Protein AF-A0A9D1L3U9-F1 (afdb_monomer_lite)

Radius of gyration: 26.56 Å; chains: 1; bounding box: 67×70×86 Å

Organism: NCBI:txid2840820

Secondary structure (DSSP, 8-state):
--HHHHTTT----------------------------------PPP--PPP----------------PPPHHHHHHHTSEE--TTHHHHHHHHHT-----TTGGGT-HHHHHHHHHTPPP-------SSEETTEE-HHHHHHHHHHHGGG--TTEEPPPHHHHHHHHHHHHHHHHHHHHHH----HHHHHHHHHT-EEEEE-SSSSEEEETTTTEEEE-HHHHHHHGGGS-HHHHHHHHHHHHHHHHHHBPPHHHHHHHT-SEEETTEEE-TT-SS-TT--HHHHHHHHHHHHHHHHT-SS-SS-HHHHHHHHHHHHHHGGGS---SGGGGG---HHHHHHHTT--SHHHHHHHHHHHHHHHHHHS--TTSTTHHHHHHHHHHTTTPPP-HHHHHHHHHHHHHHHHHHHHHHHHHHHHHHS-EEHHHHHHHHHHHHHHHHHHH-TTSHHHHTT-HHHHHHHHHHHHHHHHHHHHHHT--HHHHHHHHHHHHHHT-----TTS-HHHHHHHHHHHHHHTTT----HHHHHHHHHHHHT-

Sequence (538 aa):
MNLKQLLHHHRIKIYGAIAILGLGSITLYHMPREENVSAPKTIETEEPAIPEKQNVAPELVLDSSVKTLTEEQKILLQQNISLSNNQYLNQKIRNYKVDYPYSEYFGIDQALQAYHSLPEYVSEHGTNVIKNGVVDESALYECVLANQEQLKENQTRLDDTTLRQICKIITDTINTTIMNEGDYDLGDLNYKLSHLIVAEYKEFSYAYYNPAQNTLGINKTSVYNLASSEPFDDVLKQVIAHETEHLLQAGSALESQERNYVMRFGPCVEFGNLKVNSLYWNWFIEGSAESLALKTTNREDTLTYPQEVKGLEIVQLANNLSQNGSLEKLSLQSNLENVYSYFQCNTDEDKKEILEFMYAMNLVISDSYTSSSEDFYTVYKEANNGNMIDRASYKTDLKESIAMTLTKQFYGNFVNYASSGTYNLEQLMHMMSIYEDELSRLLWYSNSSYRDSYIDFFEFYTQIQSLVFEQIAQQLGRSQEEIVNLYITYHLANEKGDLSFLPSEQQQFYEYIASTRQNDHKNAIIDVYQQLSSFRKK

pLDDT: mean 81.33, std 21.42, range [19.62, 98.31]

Foldseek 3Di:
DDPVVVVVPDPDPDDDDDDDFDDDDDDDDDDDDDDDDDDDDDDDDDDDDDDDPPPPPPPPPPPLDQFDDDPVLVVQLQDKDAQPPLVVLLVVLLPDDFDAPPVVLQCLVVLVVLVVLFDDDDQPADDDQDDPQAGDLVSLLVLQVVLQVVDDPQWADDDSVVSSLLSVLLRLLVRVCSVPQPDAPVSQLRVLSNNAHETEGDDQDQWAQDQLNSYIYGHLVNLVVLCPPHPSSLSVSLSSQLRSLQSLQWGHNVSCVRRVFDTGFQQATHHPPDLARLSHAPLLSNLLSNVSSCVSSVHDDGSHRPLSVLVQLLLCLLQVLVPLDGSSSSRNHRDLVSVCVSLVPDDPSSSSLSSSLSSLSSLQRVDDPNDSNVSSQVSVCVVVVNDGDDSVLSNLSSLLSNLLSSLSSNLSSLSVNSNVDMDRNLLSLLSVLLSQLSSCVSQVLVRVVSVVSNLVSLVSNCVSVLSVLVSSCVVVVHDSVVSVVSSQSSSSNLDDTDLVPDPPVSSVSSCVSSVVRSPRRDGDSNVSNVVVVVVVVD

Structure (mmCIF, N/CA/C/O backbone):
data_AF-A0A9D1L3U9-F1
#
_entry.id   AF-A0A9D1L3U9-F1
#
loop_
_atom_site.group_PDB
_atom_site.id
_atom_site.type_symbol
_atom_site.label_atom_id
_atom_site.label_alt_id
_atom_site.label_comp_id
_atom_site.label_asym_id
_atom_site.label_entity_id
_atom_site.label_seq_id
_atom_site.pdbx_PDB_ins_code
_atom_site.Cartn_x
_atom_site.Cartn_y
_atom_site.Cartn_z
_atom_site.occupancy
_atom_site.B_iso_or_equiv
_atom_site.auth_seq_id
_atom_site.auth_comp_id
_atom_site.auth_asym_id
_atom_site.auth_atom_id
_atom_site.pdbx_PDB_model_num
ATOM 1 N N . MET A 1 1 ? 3.743 49.268 -3.290 1.00 40.62 1 MET A N 1
ATOM 2 C CA . MET A 1 1 ? 4.184 48.120 -2.470 1.00 40.62 1 MET A CA 1
ATOM 3 C C . MET A 1 1 ? 4.255 46.917 -3.401 1.00 40.62 1 MET A C 1
ATOM 5 O O . MET A 1 1 ? 3.285 46.682 -4.106 1.00 40.62 1 MET A O 1
ATOM 9 N N . ASN A 1 2 ? 5.426 46.294 -3.553 1.00 30.34 2 ASN A N 1
ATOM 10 C CA . ASN A 1 2 ? 5.727 45.371 -4.658 1.00 30.34 2 ASN A CA 1
ATOM 11 C C . ASN A 1 2 ? 5.364 43.922 -4.275 1.00 30.34 2 ASN A C 1
ATOM 13 O O . ASN A 1 2 ? 5.648 43.507 -3.154 1.00 30.34 2 ASN A O 1
ATOM 17 N N . LEU A 1 3 ? 4.772 43.155 -5.199 1.00 28.69 3 LEU A N 1
ATOM 18 C CA . LEU A 1 3 ? 4.249 41.789 -5.001 1.00 28.69 3 LEU A CA 1
ATOM 19 C C . LEU A 1 3 ? 5.309 40.809 -4.444 1.00 28.69 3 LEU A C 1
ATOM 21 O O . LEU A 1 3 ? 4.981 39.867 -3.729 1.00 28.69 3 LEU A O 1
ATOM 25 N N . LYS A 1 4 ? 6.600 41.099 -4.673 1.00 32.91 4 LYS A N 1
ATOM 26 C CA . LYS A 1 4 ? 7.742 40.365 -4.095 1.00 32.91 4 LYS A CA 1
ATOM 27 C C . LYS A 1 4 ? 7.882 40.484 -2.570 1.00 32.91 4 LYS A C 1
ATOM 29 O O . LYS A 1 4 ? 8.467 39.597 -1.964 1.00 32.91 4 LYS A O 1
ATOM 34 N N . GLN A 1 5 ? 7.363 41.540 -1.940 1.00 35.28 5 GLN A N 1
ATOM 35 C CA . GLN A 1 5 ? 7.403 41.687 -0.477 1.00 35.28 5 GLN A CA 1
ATOM 36 C C . GLN A 1 5 ? 6.230 40.989 0.223 1.00 35.28 5 GLN A C 1
ATOM 38 O O . GLN A 1 5 ? 6.371 40.611 1.380 1.00 35.28 5 GLN A O 1
ATOM 43 N N . LEU A 1 6 ? 5.110 40.751 -0.472 1.00 29.69 6 LEU A N 1
ATOM 44 C CA . LEU A 1 6 ? 3.972 40.023 0.103 1.00 29.69 6 LEU A CA 1
ATOM 45 C C . LEU A 1 6 ? 4.253 38.510 0.205 1.00 29.69 6 LEU A C 1
ATOM 47 O O . LEU A 1 6 ? 3.849 37.862 1.165 1.00 29.69 6 LEU A O 1
ATOM 51 N N . LEU A 1 7 ? 5.023 37.963 -0.742 1.00 32.56 7 LEU A N 1
ATOM 52 C CA . LEU A 1 7 ? 5.399 36.543 -0.780 1.00 32.56 7 LEU A CA 1
ATOM 53 C C . LEU A 1 7 ? 6.474 36.149 0.249 1.00 32.56 7 LEU A C 1
ATOM 55 O O . LEU A 1 7 ? 6.709 34.965 0.459 1.00 32.56 7 LEU A O 1
ATOM 59 N N . HIS A 1 8 ? 7.107 37.113 0.927 1.00 29.52 8 HIS A N 1
ATOM 60 C CA . HIS A 1 8 ? 8.106 36.824 1.964 1.00 29.52 8 HIS A CA 1
ATOM 61 C C . HIS A 1 8 ? 7.510 36.725 3.382 1.00 29.52 8 HIS A C 1
ATOM 63 O O . HIS A 1 8 ? 8.233 36.422 4.327 1.00 29.52 8 HIS A O 1
ATOM 69 N N . HIS A 1 9 ? 6.206 36.981 3.559 1.00 27.83 9 HIS A N 1
ATOM 70 C CA . HIS A 1 9 ? 5.536 36.909 4.870 1.00 27.83 9 HIS A CA 1
ATOM 71 C C . HIS A 1 9 ? 4.416 35.871 4.971 1.00 27.83 9 HIS A C 1
ATOM 73 O O . HIS A 1 9 ? 3.971 35.574 6.076 1.00 27.83 9 HIS A O 1
ATOM 79 N N . HIS A 1 10 ? 4.033 35.231 3.866 1.00 25.97 10 HIS A N 1
ATOM 80 C CA . HIS A 1 10 ? 3.127 34.089 3.896 1.00 25.97 10 HIS A CA 1
ATOM 81 C C . HIS A 1 10 ? 3.784 32.890 3.216 1.00 25.97 10 HIS A C 1
ATOM 83 O O . HIS A 1 10 ? 3.878 32.818 1.994 1.00 25.97 10 HIS A O 1
ATOM 89 N N . ARG A 1 11 ? 4.251 31.941 4.038 1.00 26.83 11 ARG A N 1
ATOM 90 C CA . ARG A 1 11 ? 4.608 30.579 3.625 1.00 26.83 11 ARG A CA 1
ATOM 91 C C . ARG A 1 11 ? 3.344 29.872 3.123 1.00 26.83 11 ARG A C 1
ATOM 93 O O . ARG A 1 11 ? 2.703 29.148 3.875 1.00 26.83 11 ARG A O 1
ATOM 100 N N . ILE A 1 12 ? 2.972 30.103 1.870 1.00 23.89 12 ILE A N 1
ATOM 101 C CA . ILE A 1 12 ? 1.979 29.290 1.169 1.00 23.89 12 ILE A CA 1
ATOM 102 C C . ILE A 1 12 ? 2.776 28.284 0.340 1.00 23.89 12 ILE A C 1
ATOM 104 O O . ILE A 1 12 ? 3.350 28.635 -0.689 1.00 23.89 12 ILE A O 1
ATOM 108 N N . LYS A 1 13 ? 2.868 27.043 0.835 1.00 25.39 13 LYS A N 1
ATOM 109 C CA . LYS A 1 13 ? 3.330 25.898 0.046 1.00 25.39 13 LYS A CA 1
ATOM 110 C C . LYS A 1 13 ? 2.249 25.616 -1.001 1.00 25.39 13 LYS A C 1
ATOM 112 O O . LYS A 1 13 ? 1.180 25.122 -0.658 1.00 25.39 13 LYS A O 1
ATOM 117 N N . ILE A 1 14 ? 2.497 25.988 -2.254 1.00 23.42 14 ILE A N 1
ATOM 118 C CA . ILE A 1 14 ? 1.657 25.571 -3.379 1.00 23.42 14 ILE A CA 1
ATOM 119 C C . ILE A 1 14 ? 2.159 24.187 -3.789 1.00 23.42 14 ILE A C 1
ATOM 121 O O . ILE A 1 14 ? 3.205 24.076 -4.422 1.00 23.42 14 ILE A O 1
ATOM 125 N N . TYR A 1 15 ? 1.442 23.142 -3.383 1.00 25.27 15 TYR A N 1
ATOM 126 C CA . TYR A 1 15 ? 1.626 21.805 -3.939 1.00 25.27 15 TYR A CA 1
ATOM 127 C C . TYR A 1 15 ? 1.071 21.820 -5.367 1.00 25.27 15 TYR A C 1
ATOM 129 O O . TYR A 1 15 ? -0.117 22.069 -5.576 1.00 25.27 15 TYR A O 1
ATOM 137 N N . GLY A 1 16 ? 1.951 21.644 -6.353 1.00 24.84 16 GLY A N 1
ATOM 138 C CA . GLY A 1 16 ? 1.558 21.497 -7.749 1.00 24.84 16 GLY A CA 1
ATOM 139 C C . GLY A 1 16 ? 0.892 20.141 -7.950 1.00 24.84 16 GLY A C 1
ATOM 140 O O . GLY A 1 16 ? 1.511 19.114 -7.702 1.00 24.84 16 GLY A O 1
ATOM 141 N N . ALA A 1 17 ? -0.366 20.137 -8.382 1.00 22.70 17 ALA A N 1
ATOM 142 C CA . ALA A 1 17 ? -1.026 18.931 -8.859 1.00 22.70 17 ALA A CA 1
ATOM 143 C C . ALA A 1 17 ? -0.372 18.501 -10.183 1.00 22.70 17 ALA A C 1
ATOM 145 O O . ALA A 1 17 ? -0.384 19.263 -11.152 1.00 22.70 17 ALA A O 1
ATOM 146 N N . ILE A 1 18 ? 0.207 17.302 -10.217 1.00 30.53 18 ILE A N 1
ATOM 147 C CA . ILE A 1 18 ? 0.756 16.687 -11.427 1.00 30.53 18 ILE A CA 1
ATOM 148 C C . ILE A 1 18 ? -0.224 15.606 -11.871 1.00 30.53 18 ILE A C 1
ATOM 150 O O . ILE A 1 18 ? -0.421 14.609 -11.186 1.00 30.53 18 ILE A O 1
ATOM 154 N N . ALA A 1 19 ? -0.870 15.838 -13.013 1.00 24.84 19 ALA A N 1
ATOM 155 C CA . ALA A 1 19 ? -1.605 14.810 -13.732 1.00 24.84 19 ALA A CA 1
ATOM 156 C C . ALA A 1 19 ? -0.591 13.932 -14.479 1.00 24.84 19 ALA A C 1
ATOM 158 O O . ALA A 1 19 ? 0.156 14.433 -15.322 1.00 24.84 19 ALA A O 1
ATOM 159 N N . ILE A 1 20 ? -0.550 12.643 -14.152 1.00 33.22 20 ILE A N 1
ATOM 160 C CA . ILE A 1 20 ? 0.312 11.659 -14.809 1.00 33.22 20 ILE A CA 1
ATOM 161 C C . ILE A 1 20 ? -0.384 11.204 -16.095 1.00 33.22 20 ILE A C 1
ATOM 163 O O . ILE A 1 20 ? -1.417 10.539 -16.068 1.00 33.22 20 ILE A O 1
ATOM 167 N N . LEU A 1 21 ? 0.179 11.607 -17.234 1.00 30.12 21 LEU A N 1
ATOM 168 C CA . LEU A 1 21 ? -0.218 11.139 -18.558 1.00 30.12 21 LEU A CA 1
ATOM 169 C C . LEU A 1 21 ? 0.580 9.874 -18.888 1.00 30.12 21 LEU A C 1
ATOM 171 O O . LEU A 1 21 ? 1.706 9.960 -19.370 1.00 30.12 21 LEU A O 1
ATOM 175 N N . GLY A 1 22 ? -0.010 8.704 -18.651 1.00 25.70 22 GLY A N 1
ATOM 176 C CA . GLY A 1 22 ? 0.450 7.457 -19.257 1.00 25.70 22 GLY A CA 1
ATOM 177 C C . GLY A 1 22 ? -0.030 7.395 -20.707 1.00 25.70 22 GLY A C 1
ATOM 178 O O . GLY A 1 22 ? -1.215 7.195 -20.957 1.00 25.70 22 GLY A O 1
ATOM 179 N N . LEU A 1 23 ? 0.861 7.596 -21.680 1.00 28.03 23 LEU A N 1
ATOM 180 C CA . LEU A 1 23 ? 0.545 7.412 -23.100 1.00 28.03 23 LEU A CA 1
ATOM 181 C C . LEU A 1 23 ? 1.250 6.168 -23.641 1.00 28.03 23 LEU A C 1
ATOM 183 O O . LEU A 1 23 ? 2.392 6.215 -24.097 1.00 28.03 23 LEU A O 1
ATOM 187 N N . GLY A 1 24 ? 0.515 5.056 -23.653 1.00 23.58 24 GLY A N 1
ATOM 188 C CA . GLY A 1 24 ? 0.776 3.949 -24.566 1.00 23.58 24 GLY A CA 1
ATOM 189 C C . GLY A 1 24 ? 0.562 4.414 -26.008 1.00 23.58 24 GLY A C 1
ATOM 190 O O . GLY A 1 24 ? -0.484 4.956 -26.367 1.00 23.58 24 GLY A O 1
ATOM 191 N N . SER A 1 25 ? 1.576 4.242 -26.849 1.00 22.83 25 SER A N 1
ATOM 192 C CA . SER A 1 25 ? 1.539 4.612 -28.262 1.00 22.83 25 SER A CA 1
ATOM 193 C C . SER A 1 25 ? 0.554 3.719 -29.031 1.00 22.83 25 SER A C 1
ATOM 195 O O . SER A 1 25 ? 0.869 2.570 -29.327 1.00 22.83 25 SER A O 1
ATOM 197 N N . ILE A 1 26 ? -0.619 4.239 -29.408 1.00 23.92 26 ILE A N 1
ATOM 198 C CA . ILE A 1 26 ? -1.513 3.574 -30.369 1.00 23.92 26 ILE A CA 1
ATOM 199 C C . ILE A 1 26 ? -1.236 4.131 -31.767 1.00 23.92 26 ILE A C 1
ATOM 201 O O . ILE A 1 26 ? -1.510 5.291 -32.077 1.00 23.92 26 ILE A O 1
ATOM 205 N N . THR A 1 27 ? -0.698 3.279 -32.636 1.00 22.05 27 THR A N 1
ATOM 206 C CA . THR A 1 27 ? -0.560 3.533 -34.071 1.00 22.05 27 THR A CA 1
ATOM 207 C C . THR A 1 27 ? -1.946 3.468 -34.727 1.00 22.05 27 THR A C 1
ATOM 209 O O . THR A 1 27 ? -2.491 2.386 -34.928 1.00 22.05 27 THR A O 1
ATOM 212 N N . LEU A 1 28 ? -2.546 4.615 -35.062 1.00 22.53 28 LEU A N 1
ATOM 213 C CA . LEU A 1 28 ? -3.811 4.662 -35.806 1.00 22.53 28 LEU A CA 1
ATOM 214 C C . LEU A 1 28 ? -3.559 4.625 -37.320 1.00 22.53 28 LEU A C 1
ATOM 216 O O . LEU A 1 28 ? -3.046 5.576 -37.913 1.00 22.53 28 LEU A O 1
ATOM 220 N N . TYR A 1 29 ? -3.972 3.523 -37.948 1.00 20.44 29 TYR A N 1
ATOM 221 C CA . TYR A 1 29 ? -4.125 3.404 -39.398 1.00 20.44 29 TYR A CA 1
ATOM 222 C C . TYR A 1 29 ? -5.143 4.436 -39.915 1.00 20.44 29 TYR A C 1
ATOM 224 O O . TYR A 1 29 ? -6.300 4.457 -39.500 1.00 20.44 29 TYR A O 1
ATOM 232 N N . HIS A 1 30 ? -4.704 5.285 -40.845 1.00 21.73 30 HIS A N 1
ATOM 233 C CA . HIS A 1 30 ? -5.526 6.265 -41.557 1.00 21.73 30 HIS A CA 1
ATOM 234 C C . HIS A 1 30 ? -6.295 5.616 -42.716 1.00 21.73 30 HIS A C 1
ATOM 236 O O . HIS A 1 30 ? -5.674 4.997 -43.578 1.00 21.73 30 HIS A O 1
ATOM 242 N N . MET A 1 31 ? -7.602 5.882 -42.820 1.00 19.62 31 MET A N 1
ATOM 243 C CA . MET A 1 31 ? -8.289 6.076 -44.107 1.00 19.62 31 MET A CA 1
ATOM 244 C C . MET A 1 31 ? -9.457 7.078 -43.970 1.00 19.62 31 MET A C 1
ATOM 246 O O . MET A 1 31 ? -9.998 7.229 -42.876 1.00 19.62 31 MET A O 1
ATOM 250 N N . PRO A 1 32 ? -9.811 7.808 -45.048 1.00 26.88 32 PRO A N 1
ATOM 251 C CA . PRO A 1 32 ? -10.233 9.208 -44.968 1.00 26.88 32 PRO A CA 1
ATOM 252 C C . PRO A 1 32 ? -11.732 9.432 -45.232 1.00 26.88 32 PRO A C 1
ATOM 254 O O . PRO A 1 32 ? -12.374 8.623 -45.899 1.00 26.88 32 PRO A O 1
ATOM 257 N N . ARG A 1 33 ? -12.257 10.588 -44.797 1.00 21.73 33 ARG A N 1
ATOM 258 C CA . ARG A 1 33 ? -13.437 11.272 -45.376 1.00 21.73 33 ARG A CA 1
ATOM 259 C C . ARG A 1 33 ? -13.468 12.728 -44.899 1.00 21.73 33 ARG A C 1
ATOM 261 O O . ARG A 1 33 ? -13.448 12.969 -43.701 1.00 21.73 33 ARG A O 1
ATOM 268 N N . GLU A 1 34 ? -13.168 13.672 -45.787 1.00 23.30 34 GLU A N 1
ATOM 269 C CA . GLU A 1 34 ? -14.080 14.465 -46.643 1.00 23.30 34 GLU A CA 1
ATOM 270 C C . GLU A 1 34 ? -14.596 15.747 -45.965 1.00 23.30 34 GLU A C 1
ATOM 272 O O . GLU A 1 34 ? -14.965 15.768 -44.797 1.00 23.30 34 GLU A O 1
ATOM 277 N N . GLU A 1 35 ? -14.513 16.832 -46.733 1.00 22.75 35 GLU A N 1
ATOM 278 C CA . GLU A 1 35 ? -14.505 18.234 -46.322 1.00 22.75 35 GLU A CA 1
ATOM 279 C C . GLU A 1 35 ? -15.896 18.894 -46.170 1.00 22.75 35 GLU A C 1
ATOM 281 O O . GLU A 1 35 ? -16.869 18.478 -46.796 1.00 22.75 35 GLU A O 1
ATOM 286 N N . ASN A 1 36 ? -15.866 20.065 -45.505 1.00 23.89 36 ASN A N 1
ATOM 287 C CA . ASN A 1 36 ? -16.768 21.235 -45.592 1.00 23.89 36 ASN A CA 1
ATOM 288 C C . ASN A 1 36 ? -18.138 21.114 -44.860 1.00 23.89 36 ASN A C 1
ATOM 290 O O . ASN A 1 36 ? -18.732 20.050 -44.831 1.00 23.89 36 ASN A O 1
ATOM 294 N N . VAL A 1 37 ? -18.742 22.133 -44.216 1.00 24.34 37 VAL A N 1
ATOM 295 C CA . VAL A 1 37 ? -18.807 23.602 -44.433 1.00 24.34 37 VAL A CA 1
ATOM 296 C C . VAL A 1 37 ? -19.091 24.334 -43.085 1.00 24.34 37 VAL A C 1
ATOM 298 O O . VAL A 1 37 ? -19.668 23.772 -42.163 1.00 24.34 37 VAL A O 1
ATOM 301 N N . SER A 1 38 ? -18.708 25.611 -43.014 1.00 24.30 38 SER A N 1
ATOM 302 C CA . SER A 1 38 ? -18.802 26.628 -41.942 1.00 24.30 38 SER A CA 1
ATOM 303 C C . SER A 1 38 ? -20.185 27.064 -41.380 1.00 24.30 38 SER A C 1
ATOM 305 O O . SER A 1 38 ? -21.102 27.260 -42.168 1.00 24.30 38 SER A O 1
ATOM 307 N N . ALA A 1 39 ? -20.208 27.373 -40.059 1.00 26.83 39 ALA A N 1
ATOM 308 C CA . ALA A 1 39 ? -20.789 28.508 -39.262 1.00 26.83 39 ALA A CA 1
ATOM 309 C C . ALA A 1 39 ? -22.217 29.080 -39.562 1.00 26.83 39 ALA A C 1
ATOM 311 O O . ALA A 1 39 ? -22.571 29.180 -40.733 1.00 26.83 39 ALA A O 1
ATOM 312 N N . PRO A 1 40 ? -23.022 29.574 -38.567 1.00 26.42 40 PRO A N 1
ATOM 313 C CA . PRO A 1 40 ? -22.709 30.791 -37.776 1.00 26.42 40 PRO A CA 1
ATOM 314 C C . PRO A 1 40 ? -23.220 30.873 -36.302 1.00 26.42 40 PRO A C 1
ATOM 316 O O . PRO A 1 40 ? -23.956 30.027 -35.810 1.00 26.42 40 PRO A O 1
ATOM 319 N N . LYS A 1 41 ? -22.792 31.955 -35.620 1.00 32.88 41 LYS A N 1
ATOM 320 C CA . LYS A 1 41 ? -23.087 32.419 -34.241 1.00 32.88 41 LYS A CA 1
ATOM 321 C C . LYS A 1 41 ? -24.559 32.792 -33.968 1.00 32.88 41 LYS A C 1
ATOM 323 O O . LYS A 1 41 ? -25.162 33.449 -34.809 1.00 32.88 41 LYS A O 1
ATOM 328 N N . THR A 1 42 ? -25.005 32.613 -32.715 1.00 24.08 42 THR A N 1
ATOM 329 C CA . THR A 1 42 ? -26.068 33.406 -32.037 1.00 24.08 42 THR A CA 1
ATOM 330 C C . THR A 1 42 ? -25.876 33.310 -30.511 1.00 24.08 42 THR A C 1
ATOM 332 O O . THR A 1 42 ? -25.831 32.203 -29.995 1.00 24.08 42 THR A O 1
ATOM 335 N N . ILE A 1 43 ? -25.424 34.379 -29.837 1.00 23.86 43 ILE A N 1
ATOM 336 C CA . ILE A 1 43 ? -26.192 35.323 -28.984 1.00 23.86 43 ILE A CA 1
ATOM 337 C C . ILE A 1 43 ? -26.788 34.641 -27.737 1.00 23.86 43 ILE A C 1
ATOM 339 O O . ILE A 1 43 ? -27.864 34.057 -27.806 1.00 23.86 43 ILE A O 1
ATOM 343 N N . GLU A 1 44 ? -26.087 34.767 -26.605 1.00 26.17 44 GLU A N 1
ATOM 344 C CA . GLU A 1 44 ? -26.605 34.488 -25.260 1.00 26.17 44 GLU A CA 1
ATOM 345 C C . GLU A 1 44 ? -27.448 35.675 -24.772 1.00 26.17 44 GLU A C 1
ATOM 347 O O . GLU A 1 44 ? -27.003 36.824 -24.787 1.00 26.17 44 GLU A O 1
ATOM 352 N N . THR A 1 45 ? -28.680 35.386 -24.366 1.00 24.94 45 THR A N 1
ATOM 353 C CA . THR A 1 45 ? -29.575 36.286 -23.633 1.00 24.94 45 THR A CA 1
ATOM 354 C C . THR A 1 45 ? -29.429 36.039 -22.135 1.00 24.94 45 THR A C 1
ATOM 356 O O . THR A 1 45 ? -29.568 34.904 -21.686 1.00 24.94 45 THR A O 1
ATOM 359 N N . GLU A 1 46 ? -29.170 37.110 -21.382 1.00 32.06 46 GLU A N 1
ATOM 360 C CA . GLU A 1 46 ? -29.217 37.155 -19.918 1.00 32.06 46 GLU A CA 1
ATOM 361 C C . GLU A 1 46 ? -30.613 36.796 -19.386 1.00 32.06 46 GLU A C 1
ATOM 363 O O . GLU A 1 46 ? -31.614 37.349 -19.840 1.00 32.06 46 GLU A O 1
ATOM 368 N N . GLU A 1 47 ? -30.666 35.943 -18.362 1.00 25.00 47 GLU A N 1
ATOM 369 C CA . GLU A 1 47 ? -31.779 35.843 -17.412 1.00 25.00 47 GLU A CA 1
ATOM 370 C C . GLU A 1 47 ? -31.251 35.320 -16.052 1.00 25.00 47 GLU A C 1
ATOM 372 O O . GLU A 1 47 ? -30.125 34.827 -15.978 1.00 25.00 47 GLU A O 1
ATOM 377 N N . PRO A 1 48 ? -31.959 35.540 -14.930 1.00 26.23 48 PRO A N 1
ATOM 378 C CA . PRO A 1 48 ? -31.511 36.446 -13.880 1.00 26.23 48 PRO A CA 1
ATOM 379 C C . PRO A 1 48 ? -31.062 35.740 -12.591 1.00 26.23 48 PRO A C 1
ATOM 381 O O . PRO A 1 48 ? -31.433 34.606 -12.297 1.00 26.23 48 PRO A O 1
ATOM 384 N N . ALA A 1 49 ? -30.300 36.476 -11.777 1.00 29.52 49 ALA A N 1
ATOM 385 C CA . ALA A 1 49 ? -29.847 36.064 -10.454 1.00 29.52 49 ALA A CA 1
ATOM 386 C C . ALA A 1 49 ? -31.016 35.682 -9.523 1.00 29.52 49 ALA A C 1
ATOM 388 O O . ALA A 1 49 ? -31.879 36.506 -9.211 1.00 29.52 49 ALA A O 1
ATOM 389 N N . ILE A 1 50 ? -30.997 34.441 -9.033 1.00 26.19 50 ILE A N 1
ATOM 390 C CA . ILE A 1 50 ? -31.829 33.975 -7.919 1.00 26.19 50 ILE A CA 1
ATOM 391 C C . ILE A 1 50 ? -31.010 34.173 -6.630 1.00 26.19 50 ILE A C 1
ATOM 393 O O . ILE A 1 50 ? -29.848 33.766 -6.597 1.00 26.19 50 ILE A O 1
ATOM 397 N N . PRO A 1 51 ? -31.556 34.808 -5.575 1.00 26.61 51 PRO A N 1
ATOM 398 C CA . PRO A 1 51 ? -30.779 35.160 -4.395 1.00 26.61 51 PRO A CA 1
ATOM 399 C C . PRO A 1 51 ? -30.410 33.913 -3.589 1.00 26.61 51 PRO A C 1
ATOM 401 O O . PRO A 1 51 ? -31.286 33.116 -3.241 1.00 26.61 51 PRO A O 1
ATOM 404 N N . GLU A 1 52 ? -29.127 33.794 -3.238 1.00 28.25 52 GLU A N 1
ATOM 405 C CA . GLU A 1 52 ? -28.628 32.869 -2.222 1.00 28.25 52 GLU A CA 1
ATOM 406 C C . GLU A 1 52 ? -29.417 33.059 -0.920 1.00 28.25 52 GLU A C 1
ATOM 408 O O . GLU A 1 52 ? -29.200 33.998 -0.150 1.00 28.25 52 GLU A O 1
ATOM 413 N N . LYS A 1 53 ? -30.342 32.141 -0.638 1.00 28.20 53 LYS A N 1
ATOM 414 C CA . LYS A 1 53 ? -30.744 31.892 0.741 1.00 28.20 53 LYS A CA 1
ATOM 415 C C . LYS A 1 53 ? -29.609 31.122 1.397 1.00 28.20 53 LYS A C 1
ATOM 417 O O . LYS A 1 53 ? -29.488 29.914 1.219 1.00 28.20 53 LYS A O 1
ATOM 422 N N . GLN A 1 54 ? -28.811 31.849 2.173 1.00 31.48 54 GLN A N 1
ATOM 423 C CA . GLN A 1 54 ? -27.979 31.313 3.242 1.00 31.48 54 GLN A CA 1
ATOM 424 C C . GLN A 1 54 ? -28.850 30.475 4.192 1.00 31.48 54 GLN A C 1
ATOM 426 O O . GLN A 1 54 ? -29.390 30.980 5.172 1.00 31.48 54 GLN A O 1
ATOM 431 N N . ASN A 1 55 ? -28.991 29.184 3.902 1.00 29.70 55 ASN A N 1
ATOM 432 C CA . ASN A 1 55 ? -29.216 28.177 4.928 1.00 29.70 55 ASN A CA 1
ATOM 433 C C . ASN A 1 55 ? -27.829 27.705 5.362 1.00 29.70 55 ASN A C 1
ATOM 435 O O . ASN A 1 55 ? -27.355 26.645 4.964 1.00 29.70 55 ASN A O 1
ATOM 439 N N . VAL A 1 56 ? -27.156 28.542 6.153 1.00 30.66 56 VAL A N 1
ATOM 440 C CA . VAL A 1 56 ? -26.045 28.074 6.977 1.00 30.66 56 VAL A CA 1
ATOM 441 C C . VAL A 1 56 ? -26.696 27.188 8.032 1.00 30.66 56 VAL A C 1
ATOM 443 O O . VAL A 1 56 ? -27.236 27.679 9.024 1.00 30.66 56 VAL A O 1
ATOM 446 N N . ALA A 1 57 ? -26.739 25.880 7.767 1.00 29.25 57 ALA A N 1
ATOM 447 C CA . ALA A 1 57 ? -26.944 24.909 8.828 1.00 29.25 57 ALA A CA 1
ATOM 448 C C . ALA A 1 57 ? -25.904 25.230 9.912 1.00 29.25 57 ALA A C 1
ATOM 450 O O . ALA A 1 57 ? -24.743 25.455 9.560 1.00 29.25 57 ALA A O 1
ATOM 451 N N . PRO A 1 58 ? -26.295 25.349 11.192 1.00 33.19 58 PRO A N 1
ATOM 452 C CA . PRO A 1 58 ? -25.345 25.684 12.236 1.00 33.19 58 PRO A CA 1
ATOM 453 C C . PRO A 1 58 ? -24.235 24.637 12.214 1.00 33.19 58 PRO A C 1
ATOM 455 O O . PRO A 1 58 ? -24.490 23.444 12.378 1.00 33.19 58 PRO A O 1
ATOM 458 N N . GLU A 1 59 ? -23.018 25.105 11.953 1.00 35.75 59 GLU A N 1
ATOM 459 C CA . GLU A 1 59 ? -21.794 24.342 12.114 1.00 35.75 59 GLU A CA 1
ATOM 460 C C . GLU A 1 59 ? -21.792 23.863 13.567 1.00 35.75 59 GLU A C 1
ATOM 462 O O . GLU A 1 59 ? -21.678 24.651 14.509 1.00 35.75 59 GLU A O 1
ATOM 467 N N . LEU A 1 60 ? -22.081 22.576 13.760 1.00 35.56 60 LEU A N 1
ATOM 468 C CA . LEU A 1 60 ? -22.070 21.947 15.068 1.00 35.56 60 LEU A CA 1
ATOM 469 C C . LEU A 1 60 ? -20.599 21.869 15.471 1.00 35.56 60 LEU A C 1
ATOM 471 O O . LEU A 1 60 ? -19.899 20.917 15.135 1.00 35.56 60 LEU A O 1
ATOM 475 N N . VAL A 1 61 ? -20.123 22.928 16.125 1.00 36.78 61 VAL A N 1
ATOM 476 C CA . VAL A 1 61 ? -18.839 22.945 16.816 1.00 36.78 61 VAL A CA 1
ATOM 477 C C . VAL A 1 61 ? -18.915 21.828 17.851 1.00 36.78 61 VAL A C 1
ATOM 479 O O . VAL A 1 61 ? -19.638 21.939 18.841 1.00 36.78 61 VAL A O 1
ATOM 482 N N . LEU A 1 62 ? -18.236 20.716 17.564 1.00 44.38 62 LEU A N 1
ATOM 483 C CA . LEU A 1 62 ? -17.988 19.650 18.525 1.00 44.38 62 LEU A CA 1
ATOM 484 C C . LEU A 1 62 ? -17.307 20.309 19.725 1.00 44.38 62 LEU A C 1
ATOM 486 O O . LEU A 1 62 ? -16.235 20.893 19.575 1.00 44.38 62 LEU A O 1
ATOM 490 N N . ASP A 1 63 ? -17.959 20.291 20.886 1.00 41.88 63 ASP A N 1
ATOM 491 C CA . ASP A 1 63 ? -17.389 20.816 22.124 1.00 41.88 63 ASP A CA 1
ATOM 492 C C . ASP A 1 63 ? -16.184 19.947 22.507 1.00 41.88 63 ASP A C 1
ATOM 494 O O . ASP A 1 63 ? -16.305 18.904 23.146 1.00 41.88 63 ASP A O 1
ATOM 498 N N . SER A 1 64 ? -15.010 20.352 22.027 1.00 46.38 64 SER A N 1
ATOM 499 C CA . SER A 1 64 ? -13.716 19.710 22.232 1.00 46.38 64 SER A CA 1
ATOM 500 C C . SER A 1 64 ? -13.114 20.123 23.576 1.00 46.38 64 SER A C 1
ATOM 502 O O . SER A 1 64 ? -11.937 20.490 23.657 1.00 46.38 64 SER A O 1
ATOM 504 N N . SER A 1 65 ? -13.913 20.146 24.645 1.00 53.81 65 SER A N 1
ATOM 505 C CA . SER A 1 65 ? -13.359 20.364 25.975 1.00 53.81 65 SER A CA 1
ATOM 506 C C . SER A 1 65 ? -12.444 19.181 26.293 1.00 53.81 65 SER A C 1
ATOM 508 O O . SER A 1 65 ? -12.928 18.053 26.409 1.00 53.81 65 SER A O 1
ATOM 510 N N . VAL A 1 66 ? -11.133 19.427 26.403 1.00 55.22 66 VAL A N 1
ATOM 511 C CA . VAL A 1 66 ? -10.155 18.427 26.856 1.00 55.22 66 VAL A CA 1
ATOM 512 C C . VAL A 1 66 ? -10.697 17.793 28.132 1.00 55.22 66 VAL A C 1
ATOM 514 O O . VAL A 1 66 ? -10.868 18.478 29.145 1.00 55.22 66 VAL A O 1
ATOM 517 N N . LYS A 1 67 ? -11.012 16.496 28.083 1.00 69.19 67 LYS A N 1
ATOM 518 C CA . LYS A 1 67 ? -11.419 15.771 29.281 1.00 69.19 67 LYS A CA 1
ATOM 519 C C . LYS A 1 67 ? -10.159 15.299 29.990 1.00 69.19 67 LYS A C 1
ATOM 521 O O . LYS A 1 67 ? -9.424 14.465 29.481 1.00 69.19 67 LYS A O 1
ATOM 526 N N . THR A 1 68 ? -9.906 15.838 31.174 1.00 80.06 68 THR A N 1
ATOM 527 C CA . THR A 1 68 ? -8.822 15.346 32.025 1.00 80.06 68 THR A CA 1
ATOM 528 C C . THR A 1 68 ? -9.212 13.992 32.614 1.00 80.06 68 THR A C 1
ATOM 530 O O . THR A 1 68 ? -10.285 13.873 33.211 1.00 80.06 68 THR A O 1
ATOM 533 N N . LEU A 1 69 ? -8.333 12.994 32.503 1.00 87.12 69 LEU A N 1
ATOM 534 C CA . LEU A 1 69 ? -8.513 11.706 33.174 1.00 87.12 69 LEU A CA 1
ATOM 535 C C . LEU A 1 69 ? -8.520 11.883 34.697 1.00 87.12 69 LEU A C 1
ATOM 537 O O . LEU A 1 69 ? -7.644 12.540 35.271 1.00 87.12 69 LEU A O 1
ATOM 541 N N . THR A 1 70 ? -9.492 11.263 35.365 1.00 89.62 70 THR A N 1
ATOM 542 C CA . THR A 1 70 ? -9.525 11.197 36.830 1.00 89.62 70 THR A CA 1
ATOM 543 C C . THR A 1 70 ? -8.452 10.242 37.354 1.00 89.62 70 THR A C 1
ATOM 545 O O . THR A 1 70 ? -7.985 9.354 36.643 1.00 89.62 70 THR A O 1
ATOM 548 N N . GLU A 1 71 ? -8.074 10.372 38.626 1.00 90.56 71 GLU A N 1
ATOM 549 C CA . GLU A 1 71 ? -7.119 9.439 39.243 1.00 90.56 71 GLU A CA 1
ATOM 550 C C . GLU A 1 71 ? -7.626 7.988 39.231 1.00 90.56 71 GLU A C 1
ATOM 552 O O . GLU A 1 71 ? -6.847 7.063 39.028 1.00 90.56 71 GLU A O 1
ATOM 557 N N . GLU A 1 72 ? -8.937 7.773 39.369 1.00 90.75 72 GLU A N 1
ATOM 558 C CA . GLU A 1 72 ? -9.529 6.436 39.261 1.00 90.75 72 GLU A CA 1
ATOM 559 C C . GLU A 1 72 ? -9.403 5.868 37.839 1.00 90.75 72 GLU A C 1
ATOM 561 O O . GLU A 1 72 ? -9.048 4.701 37.672 1.00 90.75 72 GLU A O 1
ATOM 566 N N . GLN A 1 73 ? -9.610 6.701 36.815 1.00 92.00 73 GLN A N 1
ATOM 567 C CA . GLN A 1 73 ? -9.404 6.318 35.417 1.00 92.00 73 GLN A CA 1
ATOM 568 C C . GLN A 1 73 ? -7.932 6.007 35.129 1.00 92.00 73 GLN A C 1
ATOM 570 O O . GLN A 1 73 ? -7.645 4.992 34.501 1.00 92.00 73 GLN A O 1
ATOM 575 N N . LYS A 1 74 ? -6.991 6.805 35.649 1.00 92.19 74 LYS A N 1
ATOM 576 C CA . LYS A 1 74 ? -5.550 6.525 35.531 1.00 92.19 74 LYS A CA 1
ATOM 577 C C . LYS A 1 74 ? -5.169 5.200 36.188 1.00 92.19 74 LYS A C 1
ATOM 579 O O . LYS A 1 74 ? -4.431 4.420 35.599 1.00 92.19 74 LYS A O 1
ATOM 584 N N . ILE A 1 75 ? -5.704 4.902 37.375 1.00 93.19 75 ILE A N 1
ATOM 585 C CA . ILE A 1 75 ? -5.488 3.606 38.043 1.00 93.19 75 ILE A CA 1
ATOM 586 C C . ILE A 1 75 ? -6.051 2.454 37.202 1.00 93.19 75 ILE A C 1
ATOM 588 O O . ILE A 1 75 ? -5.436 1.388 37.135 1.00 93.19 75 ILE A O 1
ATOM 592 N N . LEU A 1 76 ? -7.209 2.654 36.567 1.00 93.38 76 LEU A N 1
ATOM 593 C CA . LEU A 1 76 ? -7.830 1.654 35.701 1.00 93.38 76 LEU A CA 1
ATOM 594 C C . LEU A 1 76 ? -7.005 1.405 34.428 1.00 93.38 76 LEU A C 1
ATOM 596 O O . LEU A 1 76 ? -6.844 0.253 34.036 1.00 93.38 76 LEU A O 1
ATOM 600 N N . LEU A 1 77 ? -6.429 2.454 33.836 1.00 94.06 77 LEU A N 1
ATOM 601 C CA . LEU A 1 77 ? -5.553 2.370 32.660 1.00 94.06 77 LEU A CA 1
ATOM 602 C C . LEU A 1 77 ? -4.279 1.547 32.919 1.00 94.06 77 LEU A C 1
ATOM 604 O O . LEU A 1 77 ? -3.793 0.865 32.021 1.00 94.06 77 LEU A O 1
ATOM 608 N N . GLN A 1 78 ? -3.782 1.534 34.159 1.00 94.19 78 GLN A N 1
ATOM 609 C CA . GLN A 1 78 ? -2.618 0.731 34.555 1.00 94.19 78 GLN A CA 1
ATOM 610 C C . GLN A 1 78 ? -2.948 -0.744 34.856 1.00 94.19 78 GLN A C 1
ATOM 612 O O . GLN A 1 78 ? -2.045 -1.521 35.169 1.00 94.19 78 GLN A O 1
ATOM 617 N N . GLN A 1 79 ? -4.220 -1.157 34.797 1.00 93.81 79 GLN A N 1
ATOM 618 C CA . GLN A 1 79 ? -4.590 -2.559 35.003 1.00 93.81 79 GLN A CA 1
ATOM 619 C C . GLN A 1 79 ? -4.176 -3.412 33.804 1.00 93.81 79 GLN A C 1
ATOM 621 O O . GLN A 1 79 ? -4.403 -3.044 32.653 1.00 93.81 79 GLN A O 1
ATOM 626 N N . ASN A 1 80 ? -3.619 -4.586 34.093 1.00 91.56 80 ASN A N 1
ATOM 627 C CA . ASN A 1 80 ? -3.232 -5.561 33.084 1.00 91.56 80 ASN A CA 1
ATOM 628 C C . ASN A 1 80 ? -4.450 -6.306 32.522 1.00 91.56 80 ASN A C 1
ATOM 630 O O . ASN A 1 80 ? -5.274 -6.835 33.271 1.00 91.56 80 ASN A O 1
ATOM 634 N N . ILE A 1 81 ? -4.500 -6.397 31.198 1.00 87.69 81 ILE A N 1
ATOM 635 C CA . ILE A 1 81 ? -5.530 -7.038 30.387 1.00 87.69 81 ILE A CA 1
ATOM 636 C C . ILE A 1 81 ? -4.894 -8.152 29.556 1.00 87.69 81 ILE A C 1
ATOM 638 O O . ILE A 1 81 ? -3.740 -8.079 29.130 1.00 87.69 81 ILE A O 1
ATOM 642 N N . SER A 1 82 ? -5.676 -9.199 29.322 1.00 81.06 82 SER A N 1
ATOM 643 C CA . SER A 1 82 ? -5.369 -10.264 28.375 1.00 81.06 82 SER A CA 1
ATOM 644 C C . SER A 1 82 ? -6.692 -10.763 27.817 1.00 81.06 82 SER A C 1
ATOM 646 O O . SER A 1 82 ? -7.521 -11.299 28.553 1.00 81.06 82 SER A O 1
ATOM 648 N N . LEU A 1 83 ? -6.913 -10.551 26.520 1.00 78.56 83 LEU A N 1
ATOM 649 C CA . LEU A 1 83 ? -8.179 -10.887 25.874 1.00 78.56 83 LEU A CA 1
ATOM 650 C C . LEU A 1 83 ? -8.307 -12.416 25.721 1.00 78.56 83 LEU A C 1
ATOM 652 O O . LEU A 1 83 ? -7.934 -12.994 24.700 1.00 78.56 83 LEU A O 1
ATOM 656 N N . SER A 1 84 ? -8.810 -13.086 26.765 1.00 66.25 84 SER A N 1
ATOM 657 C CA . SER A 1 84 ? -9.114 -14.526 26.756 1.00 66.25 84 SER A CA 1
ATOM 658 C C . SER A 1 84 ? -10.227 -14.870 25.745 1.00 66.25 84 SER A C 1
ATOM 660 O O . SER A 1 84 ? -11.040 -14.014 25.418 1.00 66.25 84 SER A O 1
ATOM 662 N N . ASN A 1 85 ? -10.286 -16.111 25.232 1.00 66.06 85 ASN A N 1
ATOM 663 C CA . ASN A 1 85 ? -11.199 -16.540 24.143 1.00 66.06 85 ASN A CA 1
ATOM 664 C C . ASN A 1 85 ? -11.016 -15.798 22.795 1.00 66.06 85 ASN A C 1
ATOM 666 O O . ASN A 1 85 ? -11.946 -15.698 21.988 1.00 66.06 85 ASN A O 1
ATOM 670 N N . ASN A 1 86 ? -9.795 -15.333 22.529 1.00 74.19 86 ASN A N 1
ATOM 671 C CA . ASN A 1 86 ? -9.372 -14.614 21.324 1.00 74.19 86 ASN A CA 1
ATOM 672 C C . ASN A 1 86 ? -9.818 -15.240 19.993 1.00 74.19 86 ASN A C 1
ATOM 674 O O . ASN A 1 86 ? -10.219 -14.507 19.098 1.00 74.19 86 ASN A O 1
ATOM 678 N N . GLN A 1 87 ? -9.794 -16.569 19.854 1.00 78.56 87 GLN A N 1
ATOM 679 C CA . GLN A 1 87 ? -10.129 -17.248 18.601 1.00 78.56 87 GLN A CA 1
ATOM 680 C C . GLN A 1 87 ? -11.592 -17.031 18.216 1.00 78.56 87 GLN A C 1
ATOM 682 O O . GLN A 1 87 ? -11.878 -16.734 17.061 1.00 78.56 87 GLN A O 1
ATOM 687 N N . TYR A 1 88 ? -12.513 -17.117 19.181 1.00 83.56 88 TYR A N 1
ATOM 688 C CA . TYR A 1 88 ? -13.933 -16.876 18.928 1.00 83.56 88 TYR A CA 1
ATOM 689 C C . TYR A 1 88 ? -14.207 -15.402 18.617 1.00 83.56 88 TYR A C 1
ATOM 691 O O . TYR A 1 88 ? -14.946 -15.095 17.682 1.00 83.56 88 TYR A O 1
ATOM 699 N N . LEU A 1 89 ? -13.595 -14.483 19.374 1.00 88.12 89 LEU A N 1
ATOM 700 C CA . LEU A 1 89 ? -13.741 -13.047 19.134 1.00 88.12 89 LEU A CA 1
ATOM 701 C C . LEU A 1 89 ? -13.175 -12.650 17.764 1.00 88.12 89 LEU A C 1
ATOM 703 O O . LEU A 1 89 ? -13.866 -11.994 16.991 1.00 88.12 89 LEU A O 1
ATOM 707 N N . ASN A 1 90 ? -11.959 -13.089 17.440 1.00 87.56 90 ASN A N 1
ATOM 708 C CA . ASN A 1 90 ? -11.340 -12.839 16.144 1.00 87.56 90 ASN A CA 1
ATOM 709 C C . ASN A 1 90 ? -12.186 -13.440 15.014 1.00 87.56 90 ASN A C 1
ATOM 711 O O . ASN A 1 90 ? -12.521 -12.729 14.077 1.00 87.56 90 ASN A O 1
ATOM 715 N N . GLN A 1 91 ? -12.648 -14.690 15.134 1.00 86.75 91 GLN A N 1
ATOM 716 C CA . GLN A 1 91 ? -13.539 -15.287 14.135 1.00 86.75 91 GLN A CA 1
ATOM 717 C C . GLN A 1 91 ? -14.822 -14.463 13.947 1.00 86.75 91 GLN A C 1
ATOM 719 O O . GLN A 1 91 ? -15.238 -14.222 12.817 1.00 86.75 91 GLN A O 1
ATOM 724 N N . LYS A 1 92 ? -15.434 -13.975 15.033 1.00 90.25 92 LYS A N 1
ATOM 725 C CA . LYS A 1 92 ? -16.617 -13.107 14.952 1.00 90.25 92 LYS A CA 1
ATOM 726 C C . LYS A 1 92 ? -16.318 -11.797 14.218 1.00 90.25 92 LYS A C 1
ATOM 728 O O . LYS A 1 92 ? -17.144 -11.374 13.419 1.00 90.25 92 LYS A O 1
ATOM 733 N N . ILE A 1 93 ? -15.161 -11.181 14.466 1.00 92.94 93 ILE A N 1
ATOM 734 C CA . ILE A 1 93 ? -14.716 -9.951 13.792 1.00 92.94 93 ILE A CA 1
ATOM 735 C C . ILE A 1 93 ? -14.459 -10.208 12.300 1.00 92.94 93 ILE A C 1
ATOM 737 O O . ILE A 1 93 ? -14.947 -9.467 11.451 1.00 92.94 93 ILE A O 1
ATOM 741 N N . ARG A 1 94 ? -13.735 -11.279 11.965 1.00 89.81 94 ARG A N 1
ATOM 742 C CA . ARG A 1 94 ? -13.380 -11.633 10.581 1.00 89.81 94 ARG A CA 1
ATOM 743 C C . ARG A 1 94 ? -14.599 -12.008 9.738 1.00 89.81 94 ARG A C 1
ATOM 745 O O . ARG A 1 94 ? -14.629 -11.681 8.560 1.00 89.81 94 ARG A O 1
ATOM 752 N N . ASN A 1 95 ? -15.622 -12.601 10.356 1.00 90.50 95 ASN A N 1
ATOM 753 C CA . ASN A 1 95 ? -16.860 -13.008 9.686 1.00 90.50 95 ASN A CA 1
ATOM 754 C C . ASN A 1 95 ? -17.825 -11.853 9.367 1.00 90.50 95 ASN A C 1
ATOM 756 O O . ASN A 1 95 ? -18.854 -12.097 8.734 1.00 90.50 95 ASN A O 1
ATOM 760 N N . TYR A 1 96 ? -17.563 -10.619 9.816 1.00 92.00 96 TYR A N 1
ATOM 761 C CA . TYR A 1 96 ? -18.353 -9.480 9.349 1.00 92.00 96 TYR A CA 1
ATOM 762 C C . TYR A 1 96 ? -18.167 -9.327 7.841 1.00 92.00 96 TYR A C 1
ATOM 764 O O . TYR A 1 96 ? -17.045 -9.212 7.361 1.00 92.00 96 TYR A O 1
ATOM 772 N N . LYS A 1 97 ? -19.264 -9.330 7.089 1.00 90.81 97 LYS A N 1
ATOM 773 C CA . LYS A 1 97 ? -19.217 -9.151 5.640 1.00 90.81 97 LYS A CA 1
ATOM 774 C C . LYS A 1 97 ? -19.006 -7.676 5.310 1.00 90.81 97 LYS A C 1
ATOM 776 O O . LYS A 1 97 ? -19.665 -6.828 5.910 1.00 90.81 97 LYS A O 1
ATOM 781 N N . VAL A 1 98 ? -18.131 -7.396 4.352 1.00 95.44 98 VAL A N 1
ATOM 782 C CA . VAL A 1 98 ? -18.011 -6.075 3.732 1.00 95.44 98 VAL A CA 1
ATOM 783 C C . VAL A 1 98 ? -18.475 -6.204 2.292 1.00 95.44 98 VAL A C 1
ATOM 785 O O . VAL A 1 98 ? -17.997 -7.065 1.561 1.00 95.44 98 VAL A O 1
ATOM 788 N N . ASP A 1 99 ? -19.447 -5.384 1.912 1.00 94.56 99 ASP A N 1
ATOM 789 C CA . ASP A 1 99 ? -19.984 -5.353 0.558 1.00 94.56 99 ASP A CA 1
ATOM 790 C C . ASP A 1 99 ? -19.443 -4.121 -0.163 1.00 94.56 99 ASP A C 1
ATOM 792 O O . ASP A 1 99 ? -19.733 -2.994 0.233 1.00 94.56 99 ASP A O 1
ATOM 796 N N . TYR A 1 100 ? -18.669 -4.336 -1.227 1.00 96.56 100 TYR A N 1
ATOM 797 C CA . TYR A 1 100 ? -18.150 -3.246 -2.044 1.00 96.56 100 TYR A CA 1
ATOM 798 C C . TYR A 1 100 ? -19.206 -2.771 -3.052 1.00 96.56 100 TYR A C 1
ATOM 800 O O . TYR A 1 100 ? -19.698 -3.572 -3.853 1.00 96.56 100 TYR A O 1
ATOM 808 N N . PRO A 1 101 ? -19.561 -1.474 -3.067 1.00 94.25 101 PRO A N 1
ATOM 809 C CA . PRO A 1 101 ? -20.553 -0.954 -3.994 1.00 94.25 101 PRO A CA 1
ATOM 810 C C . PRO A 1 101 ? -20.073 -1.114 -5.439 1.00 94.25 101 PRO A C 1
ATOM 812 O O . PRO A 1 101 ? -18.951 -0.730 -5.786 1.00 94.25 101 PRO A O 1
ATOM 815 N N . TYR A 1 102 ? -20.962 -1.640 -6.286 1.00 94.19 102 TYR A N 1
ATOM 816 C CA . TYR A 1 102 ? -20.723 -1.876 -7.713 1.00 94.19 102 TYR A CA 1
ATOM 817 C C . TYR A 1 102 ? -19.601 -2.894 -8.006 1.00 94.19 102 TYR A C 1
ATOM 819 O O . TYR A 1 102 ? -19.030 -2.881 -9.104 1.00 94.19 102 TYR A O 1
ATOM 827 N N . SER A 1 103 ? -19.275 -3.782 -7.054 1.00 95.50 103 SER A N 1
ATOM 828 C CA . SER A 1 103 ? -18.214 -4.788 -7.214 1.00 95.50 103 SER A CA 1
ATOM 829 C C . SER A 1 103 ? -18.482 -5.781 -8.347 1.00 95.50 103 SER A C 1
ATOM 831 O O . SER A 1 103 ? -17.542 -6.339 -8.917 1.00 95.50 103 SER A O 1
ATOM 833 N N . GLU A 1 104 ? -19.736 -5.936 -8.782 1.00 95.25 104 GLU A N 1
ATOM 834 C CA . GLU A 1 104 ? -20.091 -6.732 -9.957 1.00 95.25 104 GLU A CA 1
ATOM 835 C C . GLU A 1 104 ? -19.438 -6.225 -11.257 1.00 95.25 104 GLU A C 1
ATOM 837 O O . GLU A 1 104 ? -19.275 -6.998 -12.203 1.00 95.25 104 GLU A O 1
ATOM 842 N N . TYR A 1 105 ? -19.020 -4.954 -11.304 1.00 95.69 105 TYR A N 1
ATOM 843 C CA . TYR A 1 105 ? -18.311 -4.362 -12.443 1.00 95.69 105 TYR A CA 1
ATOM 844 C C . TYR A 1 105 ? -16.788 -4.352 -12.279 1.00 95.69 105 TYR A C 1
ATOM 846 O O . TYR A 1 105 ? -16.091 -3.933 -13.201 1.00 95.69 105 TYR A O 1
ATOM 854 N N . PHE A 1 106 ? -16.248 -4.826 -11.150 1.00 95.94 106 PHE A N 1
ATOM 855 C CA . PHE A 1 106 ? -14.796 -4.888 -10.948 1.00 95.94 106 PHE A CA 1
ATOM 856 C C . PHE A 1 106 ? -14.138 -5.942 -11.836 1.00 95.94 106 PHE A C 1
ATOM 858 O O . PHE A 1 106 ? -12.984 -5.786 -12.204 1.00 95.94 106 PHE A O 1
ATOM 865 N N . GLY A 1 107 ? -14.849 -7.006 -12.211 1.00 95.25 107 GLY A N 1
ATOM 866 C CA . GLY A 1 107 ? -14.283 -8.055 -13.065 1.00 95.25 107 GLY A CA 1
ATOM 867 C C . GLY A 1 107 ? -13.268 -8.970 -12.359 1.00 95.25 107 GLY A C 1
ATOM 868 O O . GLY A 1 107 ? -12.439 -9.591 -13.023 1.00 95.25 107 GLY A O 1
ATOM 869 N N . ILE A 1 108 ? -13.338 -9.067 -11.024 1.00 96.62 108 ILE A N 1
ATOM 870 C CA . ILE A 1 108 ? -12.406 -9.843 -10.183 1.00 96.62 108 ILE A CA 1
ATOM 871 C C . ILE A 1 108 ? -12.343 -11.312 -10.611 1.00 96.62 108 ILE A C 1
ATOM 873 O O . ILE A 1 108 ? -11.254 -11.859 -10.764 1.00 96.62 108 ILE A O 1
ATOM 877 N N . ASP A 1 109 ? -13.495 -11.942 -10.854 1.00 96.69 109 ASP A N 1
ATOM 878 C CA . ASP A 1 109 ? -13.558 -13.366 -11.200 1.00 96.69 109 ASP A CA 1
ATOM 879 C C . ASP A 1 109 ? -12.886 -13.643 -12.560 1.00 96.69 109 ASP A C 1
ATOM 881 O O . ASP A 1 109 ? -12.155 -14.622 -12.714 1.00 96.69 109 ASP A O 1
ATOM 885 N N . GLN A 1 110 ? -13.078 -12.755 -13.543 1.00 96.44 110 GLN A N 1
ATOM 886 C CA . GLN A 1 110 ? -12.429 -12.851 -14.853 1.00 96.44 110 GLN A CA 1
ATOM 887 C C . GLN A 1 110 ? -10.916 -12.627 -14.749 1.00 96.44 110 GLN A C 1
ATOM 889 O O . GLN A 1 110 ? -10.147 -13.334 -15.402 1.00 96.44 110 GLN A O 1
ATOM 894 N N . ALA A 1 111 ? -10.485 -11.672 -13.923 1.00 96.38 111 ALA A N 1
ATOM 895 C CA . ALA A 1 111 ? -9.070 -11.399 -13.707 1.00 96.38 111 ALA A CA 1
ATOM 896 C C . ALA A 1 111 ? -8.361 -12.557 -12.986 1.00 96.38 111 ALA A C 1
ATOM 898 O O . ALA A 1 111 ? -7.278 -12.965 -13.404 1.00 96.38 111 ALA A O 1
ATOM 899 N N . LEU A 1 112 ? -8.999 -13.156 -11.976 1.00 96.81 112 LEU A N 1
ATOM 900 C CA . LEU A 1 112 ? -8.510 -14.368 -11.312 1.00 96.81 112 LEU A CA 1
ATOM 901 C C . LEU A 1 112 ? -8.414 -15.550 -12.275 1.00 96.81 112 LEU A C 1
ATOM 903 O O . LEU A 1 112 ? -7.412 -16.264 -12.281 1.00 96.81 112 LEU A O 1
ATOM 907 N N . GLN A 1 113 ? -9.423 -15.747 -13.126 1.00 96.62 113 GLN A N 1
ATOM 908 C CA . GLN A 1 113 ? -9.381 -16.798 -14.139 1.00 96.62 113 GLN A CA 1
ATOM 909 C C . GLN A 1 113 ? -8.195 -16.609 -15.098 1.00 96.62 113 GLN A C 1
ATOM 911 O O . GLN A 1 113 ? -7.505 -17.583 -15.413 1.00 96.62 113 GLN A O 1
ATOM 916 N N . ALA A 1 114 ? -7.942 -15.375 -15.549 1.00 95.88 114 ALA A N 1
ATOM 917 C CA . ALA A 1 114 ? -6.790 -15.057 -16.388 1.00 95.88 114 ALA A CA 1
ATOM 918 C C . ALA A 1 114 ? -5.464 -15.319 -15.653 1.00 95.88 114 ALA A C 1
ATOM 920 O O . ALA A 1 114 ? -4.589 -15.985 -16.203 1.00 95.88 114 ALA A O 1
ATOM 921 N N . TYR A 1 115 ? -5.355 -14.890 -14.392 1.00 95.50 115 TYR A N 1
ATOM 922 C CA . TYR A 1 115 ? -4.178 -15.104 -13.545 1.00 95.50 115 TYR A CA 1
ATOM 923 C C . TYR A 1 115 ? -3.862 -16.589 -13.329 1.00 95.50 115 TYR A C 1
ATOM 925 O O . TYR A 1 115 ? -2.732 -17.020 -13.545 1.00 95.50 115 TYR A O 1
ATOM 933 N N . HIS A 1 116 ? -4.856 -17.409 -12.980 1.00 94.62 116 HIS A N 1
ATOM 934 C CA . HIS A 1 116 ? -4.662 -18.852 -12.788 1.00 94.62 116 HIS A CA 1
ATOM 935 C C . HIS A 1 116 ? -4.400 -19.622 -14.089 1.00 94.62 116 HIS A C 1
ATOM 937 O O . HIS A 1 116 ? -3.976 -20.775 -14.042 1.00 94.62 116 HIS A O 1
ATOM 943 N N . SER A 1 117 ? -4.644 -18.996 -15.243 1.00 94.44 117 SER A N 1
ATOM 944 C CA . SER A 1 117 ? -4.336 -19.563 -16.559 1.00 94.44 117 SER A CA 1
ATOM 945 C C . SER A 1 117 ? -2.940 -19.179 -17.064 1.00 94.44 117 SER A C 1
ATOM 947 O O . SER A 1 117 ? -2.567 -19.604 -18.158 1.00 94.44 117 SER A O 1
ATOM 949 N N . LEU A 1 118 ? -2.179 -18.374 -16.308 1.00 92.56 118 LEU A N 1
ATOM 950 C CA . LEU A 1 118 ? -0.817 -17.995 -16.677 1.00 92.56 118 LEU A CA 1
ATOM 951 C C . LEU A 1 118 ? 0.080 -19.244 -16.738 1.00 92.56 118 LEU A C 1
ATOM 953 O O . LEU A 1 118 ? 0.133 -19.999 -15.764 1.00 92.56 118 LEU A O 1
ATOM 957 N N . PRO A 1 119 ? 0.825 -19.449 -17.837 1.00 90.44 119 PRO A N 1
ATOM 958 C CA . PRO A 1 119 ? 1.848 -20.483 -17.910 1.00 90.44 119 PRO A CA 1
ATOM 959 C C . PRO A 1 119 ? 2.893 -20.349 -16.793 1.00 90.44 119 PRO A C 1
ATOM 961 O O . PRO A 1 119 ? 3.181 -19.242 -16.315 1.00 90.44 119 PRO A O 1
ATOM 964 N N . GLU A 1 120 ? 3.483 -21.483 -16.408 1.00 85.69 120 GLU A N 1
ATOM 965 C CA . GLU A 1 120 ? 4.706 -21.495 -15.603 1.00 85.69 120 GLU A CA 1
ATOM 966 C C . GLU A 1 120 ? 5.843 -20.827 -16.383 1.00 85.69 120 GLU A C 1
ATOM 968 O O . GLU A 1 120 ? 5.973 -21.014 -17.593 1.00 85.69 120 GLU A O 1
ATOM 973 N N . TYR A 1 121 ? 6.668 -20.060 -15.675 1.00 83.50 121 TYR A N 1
ATOM 974 C CA . TYR A 1 121 ? 7.855 -19.408 -16.215 1.00 83.50 121 TYR A CA 1
ATOM 975 C C . TYR A 1 121 ? 9.040 -19.729 -15.318 1.00 83.50 121 TYR A C 1
ATOM 977 O O . TYR A 1 121 ? 8.945 -19.623 -14.094 1.00 83.50 121 TYR A O 1
ATOM 985 N N . VAL A 1 122 ? 10.145 -20.133 -15.934 1.00 75.75 122 VAL A N 1
ATOM 986 C CA . VAL A 1 122 ? 11.406 -20.415 -15.252 1.00 75.75 122 VAL A CA 1
ATOM 987 C C . VAL A 1 122 ? 12.483 -19.621 -15.969 1.00 75.75 122 VAL A C 1
ATOM 989 O O . VAL A 1 122 ? 12.727 -19.834 -17.153 1.00 75.75 122 VAL A O 1
ATOM 992 N N . SER A 1 123 ? 13.130 -18.708 -15.250 1.00 70.38 123 SER A N 1
ATOM 993 C CA . SER A 1 123 ? 14.217 -17.906 -15.804 1.00 70.38 123 SER A CA 1
ATOM 994 C C . SER A 1 123 ? 15.443 -18.789 -16.083 1.00 70.38 123 SER A C 1
ATOM 996 O O . SER A 1 123 ? 16.109 -19.259 -15.160 1.00 70.38 123 SER A O 1
ATOM 998 N N . GLU A 1 124 ? 15.763 -19.034 -17.358 1.00 61.88 124 GLU A N 1
ATOM 999 C CA . GLU A 1 124 ? 16.954 -19.791 -17.778 1.00 61.88 124 GLU A CA 1
ATOM 1000 C C . GLU A 1 124 ? 18.051 -18.864 -18.325 1.00 61.88 124 GLU A C 1
ATOM 1002 O O . GLU A 1 124 ? 18.408 -18.932 -19.504 1.00 61.88 124 GLU A O 1
ATOM 1007 N N . HIS A 1 125 ? 18.619 -17.970 -17.506 1.00 62.19 125 HIS A N 1
ATOM 1008 C CA . HIS A 1 125 ? 19.599 -17.000 -18.021 1.00 62.19 125 HIS A CA 1
ATOM 1009 C C . HIS A 1 125 ? 20.913 -16.920 -17.236 1.00 62.19 125 HIS A C 1
ATOM 1011 O O . HIS A 1 125 ? 20.959 -16.746 -16.021 1.00 62.19 125 HIS A O 1
ATOM 1017 N N . GLY A 1 126 ? 22.010 -17.054 -17.993 1.00 57.62 126 GLY A N 1
ATOM 1018 C CA . GLY A 1 126 ? 23.395 -16.969 -17.537 1.00 57.62 126 GLY A CA 1
ATOM 1019 C C . GLY A 1 126 ? 23.893 -15.542 -17.271 1.00 57.62 126 GLY A C 1
ATOM 1020 O O . GLY A 1 126 ? 23.282 -14.546 -17.650 1.00 57.62 126 GLY A O 1
ATOM 1021 N N . THR A 1 127 ? 25.032 -15.486 -16.582 1.00 55.78 127 THR A N 1
ATOM 1022 C CA . THR A 1 127 ? 25.594 -14.355 -15.822 1.00 55.78 127 THR A CA 1
ATOM 1023 C C . THR A 1 127 ? 26.284 -13.271 -16.648 1.00 55.78 127 THR A C 1
ATOM 1025 O O . THR A 1 127 ? 26.898 -13.604 -17.658 1.00 55.78 127 THR A O 1
ATOM 1028 N N . ASN A 1 128 ? 26.319 -12.034 -16.108 1.00 73.75 128 ASN A N 1
ATOM 1029 C CA . ASN A 1 128 ? 27.540 -11.193 -16.060 1.00 73.75 128 ASN A CA 1
ATOM 1030 C C . ASN A 1 128 ? 27.456 -9.958 -15.127 1.00 73.75 128 ASN A C 1
ATOM 1032 O O . ASN A 1 128 ? 28.512 -9.455 -14.732 1.00 73.75 128 ASN A O 1
ATOM 1036 N N . VAL A 1 129 ? 26.259 -9.476 -14.754 1.00 87.19 129 VAL A N 1
ATOM 1037 C CA . VAL A 1 129 ? 26.105 -8.254 -13.932 1.00 87.19 129 VAL A CA 1
ATOM 1038 C C . VAL A 1 129 ? 26.078 -8.555 -12.430 1.00 87.19 129 VAL A C 1
ATOM 1040 O O . VAL A 1 129 ? 26.695 -7.831 -11.649 1.00 87.19 129 VAL A O 1
ATOM 1043 N N . ILE A 1 130 ? 25.415 -9.639 -12.015 1.00 87.56 130 ILE A N 1
ATOM 1044 C CA . ILE A 1 130 ? 25.376 -10.068 -10.608 1.00 87.56 130 ILE A CA 1
ATOM 1045 C C . ILE A 1 130 ? 26.526 -11.045 -10.329 1.00 87.56 130 ILE A C 1
ATOM 1047 O O . ILE A 1 130 ? 26.653 -12.080 -10.986 1.00 87.56 130 ILE A O 1
ATOM 1051 N N . LYS A 1 131 ? 27.361 -10.738 -9.331 1.00 83.50 131 LYS A N 1
ATOM 1052 C CA . LYS A 1 131 ? 28.484 -11.573 -8.876 1.00 83.50 131 LYS A CA 1
ATOM 1053 C C . LYS A 1 131 ? 28.405 -11.750 -7.366 1.00 83.50 131 LYS A C 1
ATOM 1055 O O . LYS A 1 131 ? 28.296 -10.775 -6.636 1.00 83.50 131 LYS A O 1
ATOM 1060 N N . ASN A 1 132 ? 28.496 -12.990 -6.884 1.00 82.88 132 ASN A N 1
ATOM 1061 C CA . ASN A 1 132 ? 28.411 -13.314 -5.451 1.00 82.88 132 ASN A CA 1
ATOM 1062 C C . ASN A 1 132 ? 27.161 -12.728 -4.757 1.00 82.88 132 ASN A C 1
ATOM 1064 O O . ASN A 1 132 ? 27.240 -12.292 -3.613 1.00 82.88 132 ASN A O 1
ATOM 1068 N N . GLY A 1 133 ? 26.023 -12.697 -5.459 1.00 83.00 133 GLY A N 1
ATOM 1069 C CA . GLY A 1 133 ? 24.757 -12.193 -4.916 1.00 83.00 133 GLY A CA 1
ATOM 1070 C C . GLY A 1 133 ? 24.625 -10.669 -4.862 1.00 83.00 133 GLY A C 1
ATOM 1071 O O . GLY A 1 133 ? 23.653 -10.187 -4.297 1.00 83.00 133 GLY A O 1
ATOM 1072 N N . VAL A 1 134 ? 25.558 -9.911 -5.447 1.00 89.31 134 VAL A N 1
ATOM 1073 C CA . VAL A 1 134 ? 25.483 -8.443 -5.536 1.00 89.31 134 VAL A CA 1
ATOM 1074 C C . VAL A 1 134 ? 25.680 -7.962 -6.971 1.00 89.31 134 VAL A C 1
ATOM 1076 O O . VAL A 1 134 ? 26.380 -8.592 -7.767 1.00 89.31 134 VAL A O 1
ATOM 1079 N N . VAL A 1 135 ? 25.067 -6.832 -7.303 1.00 92.38 135 VAL A N 1
ATOM 1080 C CA . VAL A 1 135 ? 25.247 -6.126 -8.574 1.00 92.38 135 VAL A CA 1
ATOM 1081 C C . VAL A 1 135 ? 26.629 -5.470 -8.603 1.00 92.38 135 VAL A C 1
ATOM 1083 O O . VAL A 1 135 ? 27.003 -4.742 -7.680 1.00 92.38 135 VAL A O 1
ATOM 1086 N N . ASP A 1 136 ? 27.384 -5.719 -9.674 1.00 94.00 136 ASP A N 1
ATOM 1087 C CA . ASP A 1 136 ? 28.667 -5.075 -9.968 1.00 94.00 136 ASP A CA 1
ATOM 1088 C C . ASP A 1 136 ? 28.432 -3.804 -10.802 1.00 94.00 136 ASP A C 1
ATOM 1090 O O . ASP A 1 136 ? 28.009 -3.878 -11.957 1.00 94.00 136 ASP A O 1
ATOM 1094 N N . GLU A 1 137 ? 28.721 -2.633 -10.219 1.00 95.25 137 GLU A N 1
ATOM 1095 C CA . GLU A 1 137 ? 28.502 -1.318 -10.851 1.00 95.25 137 GLU A CA 1
ATOM 1096 C C . GLU A 1 137 ? 29.211 -1.196 -12.209 1.00 95.25 137 GLU A C 1
ATOM 1098 O O . GLU A 1 137 ? 28.660 -0.647 -13.164 1.00 95.25 137 GLU A O 1
ATOM 1103 N N . SER A 1 138 ? 30.438 -1.720 -12.312 1.00 95.00 138 SER A N 1
ATOM 1104 C CA . SER A 1 138 ? 31.225 -1.623 -13.544 1.00 95.00 138 SER A CA 1
ATOM 1105 C C . SER A 1 138 ? 30.642 -2.518 -14.633 1.00 95.00 138 SER A C 1
ATOM 1107 O O . SER A 1 138 ? 30.523 -2.085 -15.775 1.00 95.00 138 SER A O 1
ATOM 1109 N N . ALA A 1 139 ? 30.231 -3.739 -14.288 1.00 94.94 139 ALA A N 1
ATOM 1110 C CA . ALA A 1 139 ? 29.570 -4.644 -15.221 1.00 94.94 139 ALA A CA 1
ATOM 1111 C C . ALA A 1 139 ? 28.225 -4.084 -15.704 1.00 94.94 139 ALA A C 1
ATOM 1113 O O . ALA A 1 139 ? 27.940 -4.153 -16.900 1.00 94.94 139 ALA A O 1
ATOM 1114 N N . LEU A 1 140 ? 27.430 -3.492 -14.803 1.00 96.19 140 LEU A N 1
ATOM 1115 C CA . LEU A 1 140 ? 26.177 -2.829 -15.166 1.00 96.19 140 LEU A CA 1
ATOM 1116 C C . LEU A 1 140 ? 26.429 -1.680 -16.146 1.00 96.19 140 LEU A C 1
ATOM 1118 O O . LEU A 1 140 ? 25.784 -1.617 -17.191 1.00 96.19 140 LEU A O 1
ATOM 1122 N N . TYR A 1 141 ? 27.392 -0.807 -15.840 1.00 96.94 141 TYR A N 1
ATOM 1123 C CA . TYR A 1 141 ? 27.734 0.318 -16.706 1.00 96.94 141 TYR A CA 1
ATOM 1124 C C . TYR A 1 141 ? 28.134 -0.132 -18.117 1.00 96.94 141 TYR A C 1
ATOM 1126 O O . TYR A 1 141 ? 27.640 0.431 -19.092 1.00 96.94 141 TYR A O 1
ATOM 1134 N N . GLU A 1 142 ? 28.990 -1.150 -18.248 1.00 95.00 142 GLU A N 1
ATOM 1135 C CA . GLU A 1 142 ? 29.408 -1.654 -19.564 1.00 95.00 142 GLU A CA 1
ATOM 1136 C C . GLU A 1 142 ? 28.229 -2.244 -20.358 1.00 95.00 142 GLU A C 1
ATOM 1138 O O . GLU A 1 142 ? 28.132 -2.018 -21.565 1.00 95.00 142 GLU A O 1
ATOM 1143 N N . CYS A 1 143 ? 27.294 -2.937 -19.693 1.00 94.12 143 CYS A N 1
ATOM 1144 C CA . CYS A 1 143 ? 26.076 -3.436 -20.343 1.00 94.12 143 CYS A CA 1
ATOM 1145 C C . CYS A 1 143 ? 25.191 -2.280 -20.827 1.00 94.12 143 CYS A C 1
ATOM 1147 O O . CYS A 1 143 ? 24.819 -2.231 -21.999 1.00 94.12 143 CYS A O 1
ATOM 1149 N N . VAL A 1 144 ? 24.910 -1.305 -19.957 1.00 95.44 144 VAL A N 1
ATOM 1150 C CA . VAL A 1 144 ? 24.098 -0.127 -20.296 1.00 95.44 144 VAL A CA 1
ATOM 1151 C C . VAL A 1 144 ? 24.732 0.682 -21.430 1.00 95.44 144 VAL A C 1
ATOM 1153 O O . VAL A 1 144 ? 24.015 1.178 -22.301 1.00 95.44 144 VAL A O 1
ATOM 1156 N N . LEU A 1 145 ? 26.064 0.806 -21.443 1.00 94.81 145 LEU A N 1
ATOM 1157 C CA . LEU A 1 145 ? 26.818 1.488 -22.493 1.00 94.81 145 LEU A CA 1
ATOM 1158 C C . LEU A 1 145 ? 26.686 0.771 -23.843 1.00 94.81 145 LEU A C 1
ATOM 1160 O O . LEU A 1 145 ? 26.452 1.433 -24.855 1.00 94.81 145 LEU A O 1
ATOM 1164 N N . ALA A 1 146 ? 26.802 -0.559 -23.861 1.00 93.06 146 ALA A N 1
ATOM 1165 C CA . ALA A 1 146 ? 26.603 -1.365 -25.065 1.00 93.06 146 ALA A CA 1
ATOM 1166 C C . ALA A 1 146 ? 25.154 -1.280 -25.579 1.00 93.06 146 ALA A C 1
ATOM 1168 O O . ALA A 1 146 ? 24.918 -1.196 -26.784 1.00 93.06 146 ALA A O 1
ATOM 1169 N N . ASN A 1 147 ? 24.180 -1.212 -24.669 1.00 93.69 147 ASN A N 1
ATOM 1170 C CA . ASN A 1 147 ? 22.761 -1.115 -25.012 1.00 93.69 147 ASN A CA 1
ATOM 1171 C C . ASN A 1 147 ? 22.346 0.271 -25.547 1.00 93.69 147 ASN A C 1
ATOM 1173 O O . ASN A 1 147 ? 21.250 0.402 -26.088 1.00 93.69 147 ASN A O 1
ATOM 1177 N N . GLN A 1 148 ? 23.211 1.297 -25.488 1.00 90.06 148 GLN A N 1
ATOM 1178 C CA . GLN A 1 148 ? 22.928 2.619 -26.079 1.00 90.06 148 GLN A CA 1
ATOM 1179 C C . GLN A 1 148 ? 22.724 2.573 -27.604 1.00 90.06 148 GLN A C 1
ATOM 1181 O O . GLN A 1 148 ? 22.152 3.502 -28.171 1.00 90.06 148 GLN A O 1
ATOM 1186 N N . GLU A 1 149 ? 23.170 1.517 -28.291 1.00 88.25 149 GLU A N 1
ATOM 1187 C CA . GLU A 1 149 ? 22.901 1.332 -29.727 1.00 88.25 149 GLU A CA 1
ATOM 1188 C C . GLU A 1 149 ? 21.419 1.043 -30.029 1.00 88.25 149 GLU A C 1
ATOM 1190 O O . GLU A 1 149 ? 20.989 1.167 -31.174 1.00 88.25 149 GLU A O 1
ATOM 1195 N N . GLN A 1 150 ? 20.627 0.695 -29.010 1.00 88.62 150 GLN A N 1
ATOM 1196 C CA . GLN A 1 150 ? 19.213 0.318 -29.127 1.00 88.62 150 GLN A CA 1
ATOM 1197 C C . GLN A 1 150 ? 18.245 1.477 -28.823 1.00 88.62 150 GLN A C 1
ATOM 1199 O O . GLN A 1 150 ? 17.031 1.270 -28.774 1.00 88.62 150 GLN A O 1
ATOM 1204 N N . LEU A 1 151 ? 18.764 2.694 -28.610 1.00 89.06 151 LEU A N 1
ATOM 1205 C CA . LEU A 1 151 ? 17.947 3.877 -28.332 1.00 89.06 151 LEU A CA 1
ATOM 1206 C C . LEU A 1 151 ? 16.963 4.174 -29.472 1.00 89.06 151 LEU A C 1
ATOM 1208 O O . LEU A 1 151 ? 17.294 4.088 -30.657 1.00 89.06 151 LEU A O 1
ATOM 1212 N N . LYS A 1 152 ? 15.750 4.583 -29.099 1.00 85.00 152 LYS A N 1
ATOM 1213 C CA . LYS A 1 152 ? 14.692 4.983 -30.037 1.00 85.00 152 LYS A CA 1
ATOM 1214 C C . LYS A 1 152 ? 14.819 6.447 -30.459 1.00 85.00 152 LYS A C 1
ATOM 1216 O O . LYS A 1 152 ? 15.527 7.230 -29.839 1.00 85.00 152 LYS A O 1
ATOM 1221 N N . GLU A 1 153 ? 14.080 6.843 -31.497 1.00 82.00 153 GLU A N 1
ATOM 1222 C CA . GLU A 1 153 ? 14.157 8.192 -32.087 1.00 82.00 153 GLU A CA 1
ATOM 1223 C C . GLU A 1 153 ? 13.858 9.343 -31.105 1.00 82.00 153 GLU A C 1
ATOM 1225 O O . GLU A 1 153 ? 14.399 10.436 -31.262 1.00 82.00 153 GLU A O 1
ATOM 1230 N N . ASN A 1 154 ? 13.017 9.122 -30.089 1.00 83.25 154 ASN A N 1
ATOM 1231 C CA . ASN A 1 154 ? 12.682 10.120 -29.063 1.00 83.25 154 ASN A CA 1
ATOM 1232 C C . ASN A 1 154 ? 13.612 10.087 -27.835 1.00 83.25 154 ASN A C 1
ATOM 1234 O O . ASN A 1 154 ? 13.402 10.848 -26.888 1.00 83.25 154 ASN A O 1
ATOM 1238 N N . GLN A 1 155 ? 14.624 9.220 -27.845 1.00 89.25 155 GLN A N 1
ATOM 1239 C CA . GLN A 1 155 ? 15.571 9.022 -26.758 1.00 89.25 155 GLN A CA 1
ATOM 1240 C C . GLN A 1 155 ? 16.954 9.536 -27.162 1.00 89.25 155 GLN A C 1
ATOM 1242 O O . GLN A 1 155 ? 17.392 9.394 -28.304 1.00 89.25 155 GLN A O 1
ATOM 1247 N N . THR A 1 156 ? 17.668 10.137 -26.216 1.00 91.62 156 THR A N 1
ATOM 1248 C CA . THR A 1 156 ? 19.023 10.641 -26.435 1.00 91.62 156 THR A CA 1
ATOM 1249 C C . THR A 1 156 ? 20.010 10.019 -25.465 1.00 91.62 156 THR A C 1
ATOM 1251 O O . THR A 1 156 ? 19.704 9.770 -24.299 1.00 91.62 156 THR A O 1
ATOM 1254 N N . ARG A 1 157 ? 21.227 9.789 -25.958 1.00 92.25 157 ARG A N 1
ATOM 1255 C CA . ARG A 1 157 ? 22.330 9.274 -25.154 1.00 92.25 157 ARG A CA 1
ATOM 1256 C C . ARG A 1 157 ? 22.739 10.290 -24.086 1.00 92.25 157 ARG A C 1
ATOM 1258 O O . ARG A 1 157 ? 22.945 11.464 -24.390 1.00 92.25 157 ARG A O 1
ATOM 1265 N N . LEU A 1 158 ? 22.905 9.802 -22.862 1.00 91.50 158 LEU A N 1
ATOM 1266 C CA . LEU A 1 158 ? 23.462 10.555 -21.740 1.00 91.50 158 LEU A CA 1
ATOM 1267 C C . LEU A 1 158 ? 24.993 10.628 -21.834 1.00 91.50 158 LEU A C 1
ATOM 1269 O O . LEU A 1 158 ? 25.636 9.738 -22.393 1.00 91.50 158 LEU A O 1
ATOM 1273 N N . ASP A 1 159 ? 25.588 11.679 -21.266 1.00 92.50 159 ASP A N 1
ATOM 1274 C CA . ASP A 1 159 ? 27.041 11.747 -21.102 1.00 92.50 159 ASP A CA 1
ATOM 1275 C C . ASP A 1 159 ? 27.544 10.678 -20.114 1.00 92.50 159 ASP A C 1
ATOM 1277 O O . ASP A 1 159 ? 26.843 10.314 -19.168 1.00 92.50 159 ASP A O 1
ATOM 1281 N N . ASP A 1 160 ? 28.773 10.194 -20.322 1.00 93.56 160 ASP A N 1
ATOM 1282 C CA . ASP A 1 160 ? 29.348 9.082 -19.552 1.00 93.56 160 ASP A CA 1
ATOM 1283 C C . ASP A 1 160 ? 29.365 9.349 -18.034 1.00 93.56 160 ASP A C 1
ATOM 1285 O O . ASP A 1 160 ? 29.183 8.423 -17.246 1.00 93.56 160 ASP A O 1
ATOM 1289 N N . THR A 1 161 ? 29.552 10.603 -17.604 1.00 94.00 161 THR A N 1
ATOM 1290 C CA . THR A 1 161 ? 29.540 10.971 -16.177 1.00 94.00 161 THR A CA 1
ATOM 1291 C C . THR A 1 161 ? 28.155 10.760 -15.575 1.00 94.00 161 THR A C 1
ATOM 1293 O O . THR A 1 161 ? 28.026 10.082 -14.555 1.00 94.00 161 THR A O 1
ATOM 1296 N N . THR A 1 162 ? 27.117 11.291 -16.226 1.00 92.38 162 THR A N 1
ATOM 1297 C CA . THR A 1 162 ? 25.724 11.111 -15.795 1.00 92.38 162 THR A CA 1
ATOM 1298 C C . THR A 1 162 ? 25.332 9.633 -15.832 1.00 92.38 162 THR A C 1
ATOM 1300 O O . THR A 1 162 ? 24.732 9.126 -14.886 1.00 92.38 162 THR A O 1
ATOM 1303 N N . LEU A 1 163 ? 25.713 8.913 -16.892 1.00 94.94 163 LEU A N 1
ATOM 1304 C CA . LEU A 1 163 ? 25.400 7.494 -17.046 1.00 94.94 163 LEU A CA 1
ATOM 1305 C C . LEU A 1 163 ? 26.023 6.642 -15.930 1.00 94.94 163 LEU A C 1
ATOM 1307 O O . LEU A 1 163 ? 25.344 5.783 -15.366 1.00 94.94 163 LEU A O 1
ATOM 1311 N N . ARG A 1 164 ? 27.284 6.912 -15.557 1.00 96.25 164 ARG A N 1
ATOM 1312 C CA . ARG A 1 164 ? 27.943 6.262 -14.409 1.00 96.25 164 ARG A CA 1
ATOM 1313 C C . ARG A 1 164 ? 27.240 6.575 -13.094 1.00 96.25 164 ARG A C 1
ATOM 1315 O O . ARG A 1 164 ? 27.017 5.658 -12.313 1.00 96.25 164 ARG A O 1
ATOM 1322 N N . GLN A 1 165 ? 26.854 7.832 -12.864 1.00 95.81 165 GLN A N 1
ATOM 1323 C CA . GLN A 1 165 ? 26.119 8.223 -11.656 1.00 95.81 165 GLN A CA 1
ATOM 1324 C C . GLN A 1 165 ? 24.796 7.453 -11.530 1.00 95.81 165 GLN A C 1
ATOM 1326 O O . GLN A 1 165 ? 24.490 6.940 -10.457 1.00 95.81 165 GLN A O 1
ATOM 1331 N N . ILE A 1 166 ? 24.043 7.311 -12.623 1.00 96.81 166 ILE A N 1
ATOM 1332 C CA . ILE A 1 166 ? 22.788 6.545 -12.639 1.00 96.81 166 ILE A CA 1
ATOM 1333 C C . ILE A 1 166 ? 23.042 5.057 -12.380 1.00 96.81 166 ILE A C 1
ATOM 1335 O O . ILE A 1 166 ? 22.388 4.478 -11.520 1.00 96.81 166 ILE A O 1
ATOM 1339 N N . CYS A 1 167 ? 24.018 4.445 -13.063 1.00 97.81 167 CYS A N 1
ATOM 1340 C CA . CYS A 1 167 ? 24.371 3.035 -12.840 1.00 97.81 167 CYS A CA 1
ATOM 1341 C C . CYS A 1 167 ? 24.796 2.780 -11.390 1.00 97.81 167 CYS A C 1
ATOM 1343 O O . CYS A 1 167 ? 24.448 1.746 -10.816 1.00 97.81 167 CYS A O 1
ATOM 1345 N N . LYS A 1 168 ? 25.500 3.739 -10.779 1.00 97.12 168 LYS A N 1
ATOM 1346 C CA . LYS A 1 168 ? 25.837 3.696 -9.362 1.00 97.12 168 LYS A CA 1
ATOM 1347 C C . LYS A 1 168 ? 24.594 3.712 -8.475 1.00 97.12 168 LYS A C 1
ATOM 1349 O O . LYS A 1 168 ? 24.489 2.866 -7.595 1.00 97.12 168 LYS A O 1
ATOM 1354 N N . ILE A 1 169 ? 23.653 4.628 -8.711 1.00 97.19 169 ILE A N 1
ATOM 1355 C CA . ILE A 1 169 ? 22.412 4.701 -7.923 1.00 97.19 169 ILE A CA 1
ATOM 1356 C C . ILE A 1 169 ? 21.610 3.403 -8.065 1.00 97.19 169 ILE A C 1
ATOM 1358 O O . ILE A 1 169 ? 21.219 2.836 -7.052 1.00 97.19 169 ILE A O 1
ATOM 1362 N N . ILE A 1 170 ? 21.443 2.886 -9.288 1.00 97.62 170 ILE A N 1
ATOM 1363 C CA . ILE A 1 170 ? 20.771 1.600 -9.542 1.00 97.62 170 ILE A CA 1
ATOM 1364 C C . ILE A 1 170 ? 21.444 0.478 -8.740 1.00 97.62 170 ILE A C 1
ATOM 1366 O O . ILE A 1 170 ? 20.776 -0.287 -8.050 1.00 97.62 170 ILE A O 1
ATOM 1370 N N . THR A 1 171 ? 22.775 0.397 -8.799 1.00 96.38 171 THR A N 1
ATOM 1371 C CA . THR A 1 171 ? 23.554 -0.624 -8.084 1.00 96.38 171 THR A CA 1
ATOM 1372 C C . THR A 1 171 ? 23.378 -0.517 -6.569 1.00 96.38 171 THR A C 1
ATOM 1374 O O . THR A 1 171 ? 23.127 -1.525 -5.910 1.00 96.38 171 THR A O 1
ATOM 1377 N N . ASP A 1 172 ? 23.499 0.691 -6.015 1.00 94.81 172 ASP A N 1
ATOM 1378 C CA . ASP A 1 172 ? 23.366 0.946 -4.579 1.00 94.81 172 ASP A CA 1
ATOM 1379 C C . ASP A 1 172 ? 21.942 0.619 -4.087 1.00 94.81 172 ASP A C 1
ATOM 1381 O O . ASP A 1 172 ? 21.787 0.011 -3.024 1.00 94.81 172 ASP A O 1
ATOM 1385 N N . THR A 1 173 ? 20.914 0.961 -4.873 1.00 94.50 173 THR A N 1
ATOM 1386 C CA . THR A 1 173 ? 19.514 0.642 -4.562 1.00 94.50 173 THR A CA 1
ATOM 1387 C C . THR A 1 173 ? 19.279 -0.862 -4.567 1.00 94.50 173 THR A C 1
ATOM 1389 O O . THR A 1 173 ? 18.902 -1.420 -3.541 1.00 94.50 173 THR A O 1
ATOM 1392 N N . ILE A 1 174 ? 19.608 -1.552 -5.663 1.00 94.12 174 ILE A N 1
ATOM 1393 C CA . ILE A 1 174 ? 19.385 -3.000 -5.779 1.00 94.12 174 ILE A CA 1
ATOM 1394 C C . ILE A 1 174 ? 20.140 -3.769 -4.695 1.00 94.12 174 ILE A C 1
ATOM 1396 O O . ILE A 1 174 ? 19.583 -4.680 -4.089 1.00 94.12 174 ILE A O 1
ATOM 1400 N N . ASN A 1 175 ? 21.399 -3.416 -4.425 1.00 91.88 175 ASN A N 1
ATOM 1401 C CA . ASN A 1 175 ? 22.183 -4.112 -3.409 1.00 91.88 175 ASN A CA 1
ATOM 1402 C C . ASN A 1 175 ? 21.611 -3.895 -2.004 1.00 91.88 175 ASN A C 1
ATOM 1404 O O . ASN A 1 175 ? 21.578 -4.843 -1.222 1.00 91.88 175 ASN A O 1
ATOM 1408 N N . THR A 1 176 ? 21.128 -2.687 -1.689 1.00 89.00 176 THR A N 1
ATOM 1409 C CA . THR A 1 176 ? 20.392 -2.426 -0.441 1.00 89.00 176 THR A CA 1
ATOM 1410 C C . THR A 1 176 ? 19.170 -3.329 -0.322 1.00 89.00 176 THR A C 1
ATOM 1412 O O . THR A 1 176 ? 18.999 -3.990 0.703 1.00 89.00 176 THR A O 1
ATOM 1415 N N . THR A 1 177 ? 18.360 -3.413 -1.377 1.00 84.62 177 THR A N 1
ATOM 1416 C CA . THR A 1 177 ? 17.127 -4.206 -1.373 1.00 84.62 177 THR A CA 1
ATOM 1417 C C . THR A 1 177 ? 17.410 -5.713 -1.293 1.00 84.62 177 THR A C 1
ATOM 1419 O O . THR A 1 177 ? 16.843 -6.397 -0.444 1.00 84.62 177 THR A O 1
ATOM 1422 N N . ILE A 1 178 ? 18.363 -6.248 -2.070 1.00 81.75 178 ILE A N 1
ATOM 1423 C CA . ILE A 1 178 ? 18.755 -7.672 -2.008 1.00 81.75 178 ILE A CA 1
ATOM 1424 C C . ILE A 1 178 ? 19.249 -8.060 -0.606 1.00 81.75 178 ILE A C 1
ATOM 1426 O O . ILE A 1 178 ? 18.878 -9.119 -0.099 1.00 81.75 178 ILE A O 1
ATOM 1430 N N . MET A 1 179 ? 20.078 -7.221 0.031 1.00 74.81 179 MET A N 1
ATOM 1431 C CA . MET A 1 179 ? 20.632 -7.513 1.362 1.00 74.81 179 MET A CA 1
ATOM 1432 C C . MET A 1 179 ? 19.565 -7.562 2.464 1.00 74.81 179 MET A C 1
ATOM 1434 O O . MET A 1 179 ? 19.752 -8.284 3.443 1.00 74.81 179 MET A O 1
ATOM 1438 N N . ASN A 1 180 ? 18.474 -6.807 2.314 1.00 72.25 180 ASN A N 1
ATOM 1439 C CA . ASN A 1 180 ? 17.456 -6.650 3.351 1.00 72.25 180 ASN A CA 1
ATOM 1440 C C . ASN A 1 180 ? 16.232 -7.568 3.167 1.00 72.25 180 ASN A C 1
ATOM 1442 O O . ASN A 1 180 ? 15.567 -7.865 4.158 1.00 72.25 180 ASN A O 1
ATOM 1446 N N . GLU A 1 181 ? 15.935 -8.023 1.941 1.00 69.50 181 GLU A N 1
ATOM 1447 C CA . GLU A 1 181 ? 14.616 -8.598 1.602 1.00 69.50 181 GLU A CA 1
ATOM 1448 C C . GLU A 1 181 ? 14.604 -10.099 1.235 1.00 69.50 181 GLU A C 1
ATOM 1450 O O . GLU A 1 181 ? 13.552 -10.733 1.255 1.00 69.50 181 GLU A O 1
ATOM 1455 N N . GLY A 1 182 ? 15.766 -10.716 1.003 1.00 58.53 182 GLY A N 1
ATOM 1456 C CA . GLY A 1 182 ? 15.980 -12.151 1.249 1.00 58.53 182 GLY A CA 1
ATOM 1457 C C . GLY A 1 182 ? 15.473 -13.210 0.251 1.00 58.53 182 GLY A C 1
ATOM 1458 O O . GLY A 1 182 ? 15.894 -14.354 0.406 1.00 58.53 182 GLY A O 1
ATOM 1459 N N . ASP A 1 183 ? 14.669 -12.907 -0.774 1.00 66.62 183 ASP A N 1
ATOM 1460 C CA . ASP A 1 183 ? 14.288 -13.910 -1.796 1.00 66.62 183 ASP A CA 1
ATOM 1461 C C . ASP A 1 183 ? 13.929 -13.261 -3.147 1.00 66.62 183 ASP A C 1
ATOM 1463 O O . ASP A 1 183 ? 12.802 -12.826 -3.374 1.00 66.62 183 ASP A O 1
ATOM 1467 N N . TYR A 1 184 ? 14.916 -13.156 -4.042 1.00 75.81 184 TYR A N 1
ATOM 1468 C CA . TYR A 1 184 ? 14.757 -12.600 -5.389 1.00 75.81 184 TYR A CA 1
ATOM 1469 C C . TYR A 1 184 ? 15.164 -13.618 -6.449 1.00 75.81 184 TYR A C 1
ATOM 1471 O O . TYR A 1 184 ? 16.197 -14.281 -6.315 1.00 75.81 184 TYR A O 1
ATOM 1479 N N . ASP A 1 185 ? 14.428 -13.655 -7.565 1.00 81.69 185 ASP A N 1
ATOM 1480 C CA . ASP A 1 185 ? 14.881 -14.345 -8.774 1.00 81.69 185 ASP A CA 1
ATOM 1481 C C . ASP A 1 185 ? 16.069 -13.581 -9.384 1.00 81.69 185 ASP A C 1
ATOM 1483 O O . ASP A 1 185 ? 15.932 -12.677 -10.213 1.00 81.69 185 ASP A O 1
ATOM 1487 N N . LEU A 1 186 ? 17.272 -13.946 -8.934 1.00 85.19 186 LEU A N 1
ATOM 1488 C CA . LEU A 1 186 ? 18.521 -13.366 -9.419 1.00 85.19 186 LEU A CA 1
ATOM 1489 C C . LEU A 1 186 ? 18.753 -13.644 -10.911 1.00 85.19 186 LEU A C 1
ATOM 1491 O O . LEU A 1 186 ? 19.502 -12.900 -11.544 1.00 85.19 186 LEU A O 1
ATOM 1495 N N . GLY A 1 187 ? 18.137 -14.689 -11.474 1.00 85.94 187 GLY A N 1
ATOM 1496 C CA . GLY A 1 187 ? 18.214 -15.000 -12.899 1.00 85.94 187 GLY A CA 1
ATOM 1497 C C . GLY A 1 187 ? 17.465 -13.960 -13.726 1.00 85.94 187 GLY A C 1
ATOM 1498 O O . GLY A 1 187 ? 18.054 -13.332 -14.609 1.00 85.94 187 GLY A O 1
ATOM 1499 N N . ASP A 1 188 ? 16.191 -13.723 -13.396 1.00 87.06 188 ASP A N 1
ATOM 1500 C CA . ASP A 1 188 ? 15.373 -12.688 -14.046 1.00 87.06 188 ASP A CA 1
ATOM 1501 C C . ASP A 1 188 ? 15.960 -11.284 -13.829 1.00 87.06 188 ASP A C 1
ATOM 1503 O O . ASP A 1 188 ? 16.102 -10.507 -14.777 1.00 87.06 188 ASP A O 1
ATOM 1507 N N . LEU A 1 189 ? 16.420 -10.974 -12.611 1.00 89.81 189 LEU A N 1
ATOM 1508 C CA . LEU A 1 189 ? 17.076 -9.697 -12.335 1.00 89.81 189 LEU A CA 1
ATOM 1509 C C . LEU A 1 189 ? 18.358 -9.514 -13.157 1.00 89.81 189 LEU A C 1
ATOM 1511 O O . LEU A 1 189 ? 18.572 -8.450 -13.739 1.00 89.81 189 LEU A O 1
ATOM 1515 N N . ASN A 1 190 ? 19.205 -10.541 -13.258 1.00 89.81 190 ASN A N 1
ATOM 1516 C CA . ASN A 1 190 ? 20.409 -10.465 -14.081 1.00 89.81 190 ASN A CA 1
ATOM 1517 C C . ASN A 1 190 ? 20.066 -10.303 -15.575 1.00 89.81 190 ASN A C 1
ATOM 1519 O O . ASN A 1 190 ? 20.770 -9.566 -16.272 1.00 89.81 190 ASN A O 1
ATOM 1523 N N . TYR A 1 191 ? 18.984 -10.921 -16.065 1.00 89.56 191 TYR A N 1
ATOM 1524 C CA . TYR A 1 191 ? 18.478 -10.692 -17.422 1.00 89.56 191 TYR A CA 1
ATOM 1525 C C . TYR A 1 191 ? 18.063 -9.229 -17.625 1.00 89.56 191 TYR A C 1
ATOM 1527 O O . TYR A 1 191 ? 18.550 -8.591 -18.564 1.00 89.56 191 TYR A O 1
ATOM 1535 N N . LYS A 1 192 ? 17.242 -8.672 -16.723 1.00 91.88 192 LYS A N 1
ATOM 1536 C CA . LYS A 1 192 ? 16.827 -7.259 -16.761 1.00 91.88 192 LYS A CA 1
ATOM 1537 C C . LYS A 1 192 ? 18.035 -6.322 -16.762 1.00 91.88 192 LYS A C 1
ATOM 1539 O O . LYS A 1 192 ? 18.132 -5.447 -17.614 1.00 91.88 192 LYS A O 1
ATOM 1544 N N . LEU A 1 193 ? 19.009 -6.529 -15.881 1.00 93.94 193 LEU A N 1
ATOM 1545 C CA . LEU A 1 193 ? 20.185 -5.656 -15.801 1.00 93.94 193 LEU A CA 1
ATOM 1546 C C . LEU A 1 193 ? 21.098 -5.750 -17.031 1.00 93.94 193 LEU A C 1
ATOM 1548 O O . LEU A 1 193 ? 21.625 -4.736 -17.481 1.00 93.94 193 LEU A O 1
ATOM 1552 N N . SER A 1 194 ? 21.257 -6.942 -17.611 1.00 91.94 194 SER A N 1
ATOM 1553 C CA . SER A 1 194 ? 22.107 -7.138 -18.798 1.00 91.94 194 SER A CA 1
ATOM 1554 C C . SER A 1 194 ? 21.533 -6.467 -20.054 1.00 91.94 194 SER A C 1
ATOM 1556 O O . SER A 1 194 ? 22.285 -6.071 -20.943 1.00 91.94 194 SER A O 1
ATOM 1558 N N . HIS A 1 195 ? 20.210 -6.296 -20.117 1.00 92.44 195 HIS A N 1
ATOM 1559 C CA . HIS A 1 195 ? 19.508 -5.679 -21.247 1.00 92.44 195 HIS A CA 1
ATOM 1560 C C . HIS A 1 195 ? 19.018 -4.258 -20.945 1.00 92.44 195 HIS A C 1
ATOM 1562 O O . HIS A 1 195 ? 18.208 -3.725 -21.702 1.00 92.44 195 HIS A O 1
ATOM 1568 N N . LEU A 1 196 ? 19.422 -3.662 -19.818 1.00 95.38 196 LEU A N 1
ATOM 1569 C CA . LEU A 1 196 ? 18.905 -2.364 -19.397 1.00 95.38 196 LEU A CA 1
ATOM 1570 C C . LEU A 1 196 ? 19.378 -1.264 -20.352 1.00 95.38 196 LEU A C 1
ATOM 1572 O O . LEU A 1 196 ? 20.577 -1.129 -20.620 1.00 95.38 196 LEU A O 1
ATOM 1576 N N . ILE A 1 197 ? 18.432 -0.456 -20.823 1.00 95.62 197 ILE A N 1
ATOM 1577 C CA . ILE A 1 197 ? 18.688 0.787 -21.553 1.00 95.62 197 ILE A CA 1
ATOM 1578 C C . ILE A 1 197 ? 18.459 1.950 -20.587 1.00 95.62 197 ILE A C 1
ATOM 1580 O O . ILE A 1 197 ? 17.416 2.030 -19.945 1.00 95.62 197 ILE A O 1
ATOM 1584 N N . VAL A 1 198 ? 19.415 2.875 -20.501 1.00 96.75 198 VAL A N 1
ATOM 1585 C CA . VAL A 1 198 ? 19.259 4.128 -19.746 1.00 96.75 198 VAL A CA 1
ATOM 1586 C C . VAL A 1 198 ? 19.356 5.290 -20.719 1.00 96.75 198 VAL A C 1
ATOM 1588 O O . VAL A 1 198 ? 20.353 5.408 -21.432 1.00 96.75 198 VAL A O 1
ATOM 1591 N N . ALA A 1 199 ? 18.334 6.137 -20.762 1.00 94.56 199 ALA A N 1
ATOM 1592 C CA . ALA A 1 199 ? 18.211 7.164 -21.790 1.00 94.56 199 ALA A CA 1
ATOM 1593 C C . ALA A 1 199 ? 17.736 8.503 -21.231 1.00 94.56 199 ALA A C 1
ATOM 1595 O O . ALA A 1 199 ? 16.973 8.556 -20.269 1.00 94.56 199 ALA A O 1
ATOM 1596 N N . GLU A 1 200 ? 18.121 9.594 -21.890 1.00 93.12 200 GLU A N 1
ATOM 1597 C CA . GLU A 1 200 ? 17.427 10.867 -21.725 1.00 93.12 200 GLU A CA 1
ATOM 1598 C C . GLU A 1 200 ? 16.197 10.914 -22.640 1.00 93.12 200 GLU A C 1
ATOM 1600 O O . GLU A 1 200 ? 16.253 10.476 -23.790 1.00 93.12 200 GLU A O 1
ATOM 1605 N N . TYR A 1 201 ? 15.091 11.465 -22.148 1.00 89.69 201 TYR A N 1
ATOM 1606 C CA . TYR A 1 201 ? 13.891 11.738 -22.942 1.00 89.69 201 TYR A CA 1
ATOM 1607 C C . TYR A 1 201 ? 13.357 13.139 -22.634 1.00 89.69 201 TYR A C 1
ATOM 1609 O O . TYR A 1 201 ? 13.698 13.755 -21.622 1.00 89.69 201 TYR A O 1
ATOM 1617 N N . LYS A 1 202 ? 12.535 13.669 -23.542 1.00 79.00 202 LYS A N 1
ATOM 1618 C CA . LYS A 1 202 ? 12.036 15.050 -23.487 1.00 79.00 202 LYS A CA 1
ATOM 1619 C C . LYS A 1 202 ? 10.511 15.083 -23.422 1.00 79.00 202 LYS A C 1
ATOM 1621 O O . LYS A 1 202 ? 9.864 15.515 -24.371 1.00 79.00 202 LYS A O 1
ATOM 1626 N N . GLU A 1 203 ? 9.948 14.638 -22.304 1.00 76.75 203 GLU A N 1
ATOM 1627 C CA . GLU A 1 203 ? 8.501 14.708 -22.029 1.00 76.75 203 GLU A CA 1
ATOM 1628 C C . GLU A 1 203 ? 8.219 15.300 -20.638 1.00 76.75 203 GLU A C 1
ATOM 1630 O O . GLU A 1 203 ? 9.120 15.824 -19.998 1.00 76.75 203 GLU A O 1
ATOM 1635 N N . PHE A 1 204 ? 6.971 15.321 -20.168 1.00 69.69 204 PHE A N 1
ATOM 1636 C CA . PHE A 1 204 ? 6.627 16.053 -18.941 1.00 69.69 204 PHE A CA 1
ATOM 1637 C C . PHE A 1 204 ? 7.115 15.369 -17.651 1.00 69.69 204 PHE A C 1
ATOM 1639 O O . PHE A 1 204 ? 7.510 16.059 -16.711 1.00 69.69 204 PHE A O 1
ATOM 1646 N N . SER A 1 205 ? 7.120 14.036 -17.609 1.00 82.19 205 SER A N 1
ATOM 1647 C CA . SER A 1 205 ? 7.501 13.242 -16.435 1.00 82.19 205 SER A CA 1
ATOM 1648 C C . SER A 1 205 ? 8.989 13.376 -16.072 1.00 82.19 205 SER A C 1
ATOM 1650 O O . SER A 1 205 ? 9.820 13.794 -16.883 1.00 82.19 205 SER A O 1
ATOM 1652 N N . TYR A 1 206 ? 9.328 13.055 -14.819 1.00 87.94 206 TYR A N 1
ATOM 1653 C CA . TYR A 1 206 ? 10.697 13.144 -14.294 1.00 87.94 206 TYR A CA 1
ATOM 1654 C C . TYR A 1 206 ? 11.567 11.989 -14.777 1.00 87.94 206 TYR A C 1
ATOM 1656 O O . TYR A 1 206 ? 12.670 12.198 -15.284 1.00 87.94 206 TYR A O 1
ATOM 1664 N N . ALA A 1 207 ? 11.043 10.777 -14.654 1.00 92.31 207 ALA A N 1
ATOM 1665 C CA . ALA A 1 207 ? 11.642 9.542 -15.113 1.00 92.31 207 ALA A CA 1
ATOM 1666 C C . ALA A 1 207 ? 10.531 8.509 -15.369 1.00 92.31 207 ALA A C 1
ATOM 1668 O O . ALA A 1 207 ? 9.354 8.829 -15.193 1.00 92.31 207 ALA A O 1
ATOM 1669 N N . TYR A 1 208 ? 10.905 7.351 -15.903 1.00 93.19 208 TYR A N 1
ATOM 1670 C CA . TYR A 1 208 ? 10.048 6.171 -15.986 1.00 93.19 208 TYR A CA 1
ATOM 1671 C C . TYR A 1 208 ? 10.910 4.913 -16.096 1.00 93.19 208 TYR A C 1
ATOM 1673 O O . TYR A 1 208 ? 12.003 4.956 -16.674 1.00 93.19 208 TYR A O 1
ATOM 1681 N N . TYR A 1 209 ? 10.364 3.778 -15.676 1.00 95.06 209 TYR A N 1
ATOM 1682 C CA . TYR A 1 209 ? 10.808 2.453 -16.082 1.00 95.06 209 TYR A CA 1
ATOM 1683 C C . TYR A 1 209 ? 9.741 1.767 -16.943 1.00 95.06 209 TYR A C 1
ATOM 1685 O O . TYR A 1 209 ? 8.582 1.640 -16.559 1.00 95.06 209 TYR A O 1
ATOM 1693 N N . ASN A 1 210 ? 10.132 1.314 -18.135 1.00 92.12 210 ASN A N 1
ATOM 1694 C CA . ASN A 1 210 ? 9.263 0.566 -19.040 1.00 92.12 210 ASN A CA 1
ATOM 1695 C C . ASN A 1 210 ? 9.747 -0.889 -19.138 1.00 92.12 210 ASN A C 1
ATOM 1697 O O . ASN A 1 210 ? 10.778 -1.120 -19.780 1.00 92.12 210 ASN A O 1
ATOM 1701 N N . PRO A 1 211 ? 9.010 -1.874 -18.591 1.00 90.69 211 PRO A N 1
ATOM 1702 C CA . PRO A 1 211 ? 9.436 -3.273 -18.599 1.00 90.69 211 PRO A CA 1
ATOM 1703 C C . PRO A 1 211 ? 9.423 -3.9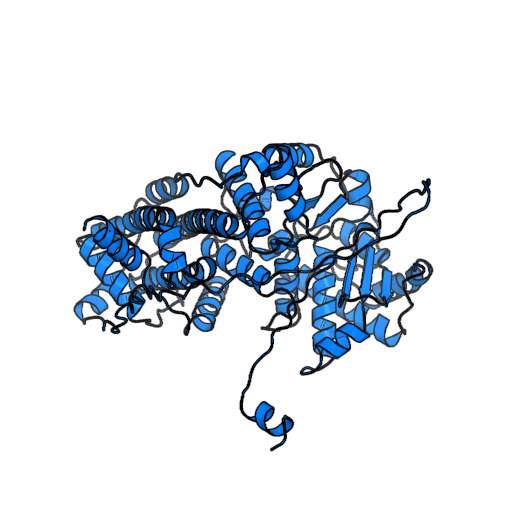07 -19.993 1.00 90.69 211 PRO A C 1
ATOM 1705 O O . PRO A 1 211 ? 10.308 -4.698 -20.311 1.00 90.69 211 PRO A O 1
ATOM 1708 N N . ALA A 1 212 ? 8.492 -3.516 -20.870 1.00 87.50 212 ALA A N 1
ATOM 1709 C CA . ALA A 1 212 ? 8.395 -4.064 -22.226 1.00 87.50 212 ALA A CA 1
ATOM 1710 C C . ALA A 1 212 ? 9.607 -3.699 -23.100 1.00 87.50 212 ALA A C 1
ATOM 1712 O O . ALA A 1 212 ? 9.968 -4.435 -24.016 1.00 87.50 212 ALA A O 1
ATOM 1713 N N . GLN A 1 213 ? 10.231 -2.552 -22.823 1.00 88.12 213 GLN A N 1
ATOM 1714 C CA . GLN A 1 213 ? 11.437 -2.075 -23.512 1.00 88.12 213 GLN A CA 1
ATOM 1715 C C . GLN A 1 213 ? 12.693 -2.202 -22.651 1.00 88.12 213 GLN A C 1
ATOM 1717 O O . GLN A 1 213 ? 13.775 -1.832 -23.099 1.00 88.12 213 GLN A O 1
ATOM 1722 N N . ASN A 1 214 ? 12.532 -2.646 -21.404 1.00 92.12 214 ASN A N 1
ATOM 1723 C CA . ASN A 1 214 ? 13.548 -2.644 -20.364 1.00 92.12 214 ASN A CA 1
ATOM 1724 C C . ASN A 1 214 ? 14.370 -1.338 -20.335 1.00 92.12 214 ASN A C 1
ATOM 1726 O O . ASN A 1 214 ? 15.601 -1.340 -20.400 1.00 92.12 214 ASN A O 1
ATOM 1730 N N . THR A 1 215 ? 13.661 -0.208 -20.328 1.00 94.56 215 THR A N 1
ATOM 1731 C CA . THR A 1 215 ? 14.250 1.131 -20.448 1.00 94.56 215 THR A CA 1
ATOM 1732 C C . THR A 1 215 ? 13.941 1.968 -19.216 1.00 94.56 215 THR A C 1
ATOM 1734 O O . THR A 1 215 ? 12.772 2.136 -18.878 1.00 94.56 215 THR A O 1
ATOM 1737 N N . LEU A 1 216 ? 14.980 2.543 -18.606 1.00 96.50 216 LEU A N 1
ATOM 1738 C CA . LEU A 1 216 ? 14.883 3.600 -17.604 1.00 96.50 216 LEU A CA 1
ATOM 1739 C C . LEU A 1 216 ? 15.146 4.951 -18.287 1.00 96.50 216 LEU A C 1
ATOM 1741 O O . LEU A 1 216 ? 16.277 5.271 -18.670 1.00 96.50 216 LEU A O 1
ATOM 1745 N N . GLY A 1 217 ? 14.086 5.729 -18.490 1.00 94.69 217 GLY A N 1
ATOM 1746 C CA . GLY A 1 217 ? 14.150 7.052 -19.106 1.00 94.69 217 GLY A CA 1
ATOM 1747 C C . GLY A 1 217 ? 14.229 8.155 -18.059 1.00 94.69 217 GLY A C 1
ATOM 1748 O O . GLY A 1 217 ? 13.521 8.107 -17.061 1.00 94.69 217 GLY A O 1
ATOM 1749 N N . ILE A 1 218 ? 15.050 9.182 -18.287 1.00 94.56 218 ILE A N 1
ATOM 1750 C CA . ILE A 1 218 ? 15.214 10.326 -17.375 1.00 94.56 218 ILE A CA 1
ATOM 1751 C C . ILE A 1 218 ? 15.036 11.639 -18.134 1.00 94.56 218 ILE A C 1
ATOM 1753 O O . ILE A 1 218 ? 15.635 11.844 -19.188 1.00 94.56 218 ILE A O 1
ATOM 1757 N N . ASN A 1 219 ? 14.268 12.567 -17.572 1.00 92.06 219 ASN A N 1
ATOM 1758 C CA . ASN A 1 219 ? 14.223 13.943 -18.037 1.00 92.06 219 ASN A CA 1
ATOM 1759 C C . ASN A 1 219 ? 15.004 14.836 -17.068 1.00 92.06 219 ASN A C 1
ATOM 1761 O O . ASN A 1 219 ? 14.474 15.335 -16.071 1.00 92.06 219 ASN A O 1
ATOM 1765 N N . LYS A 1 220 ? 16.273 15.102 -17.400 1.00 88.56 220 LYS A N 1
ATOM 1766 C CA . LYS A 1 220 ? 17.165 15.935 -16.575 1.00 88.56 220 LYS A CA 1
ATOM 1767 C C . LYS A 1 220 ? 16.612 17.341 -16.342 1.00 88.56 220 LYS A C 1
ATOM 1769 O O . LYS A 1 220 ? 16.823 17.903 -15.272 1.00 88.56 220 LYS A O 1
ATOM 1774 N N . THR A 1 221 ? 15.898 17.906 -17.317 1.00 88.44 221 THR A N 1
ATOM 1775 C CA . THR A 1 221 ? 15.310 19.248 -17.190 1.00 88.44 221 THR A CA 1
ATOM 1776 C C . THR A 1 221 ? 14.182 19.250 -16.161 1.00 88.44 221 THR A C 1
ATOM 1778 O O . THR A 1 221 ? 14.139 20.129 -15.302 1.00 88.44 221 THR A O 1
ATOM 1781 N N . SER A 1 222 ? 13.296 18.254 -16.204 1.00 88.75 222 SER A N 1
ATOM 1782 C CA . SER A 1 222 ? 12.205 18.129 -15.233 1.00 88.75 222 SER A CA 1
ATOM 1783 C C . SER A 1 222 ? 12.733 17.837 -13.826 1.00 88.75 222 SER A C 1
ATOM 1785 O O . SER A 1 222 ? 12.287 18.482 -12.879 1.00 88.75 222 SER A O 1
ATOM 1787 N N . VAL A 1 223 ? 13.731 16.956 -13.685 1.00 89.50 223 VAL A N 1
ATOM 1788 C CA . VAL A 1 223 ? 14.389 16.681 -12.390 1.00 89.50 223 VAL A CA 1
ATOM 1789 C C . VAL A 1 223 ? 15.079 17.935 -11.841 1.00 89.50 223 VAL A C 1
ATOM 1791 O O . VAL A 1 223 ? 14.955 18.248 -10.660 1.00 89.50 223 VAL A O 1
ATOM 1794 N N . TYR A 1 224 ? 15.753 18.711 -12.694 1.00 88.19 224 TYR A N 1
ATOM 1795 C CA . TYR A 1 224 ? 16.376 19.973 -12.286 1.00 88.19 224 TYR A CA 1
ATOM 1796 C C . TYR A 1 224 ? 15.349 20.987 -11.772 1.00 88.19 224 TYR A C 1
ATOM 1798 O O . TYR A 1 224 ? 15.580 21.648 -10.761 1.00 88.19 224 TYR A O 1
ATOM 1806 N N . ASN A 1 225 ? 14.196 21.085 -12.436 1.00 87.56 225 ASN A N 1
ATOM 1807 C CA . ASN A 1 225 ? 13.110 21.959 -11.996 1.00 87.56 225 ASN A CA 1
ATOM 1808 C C . ASN A 1 225 ? 12.493 21.491 -10.668 1.00 87.56 225 ASN A C 1
ATOM 1810 O O . ASN A 1 225 ? 12.124 22.328 -9.843 1.00 87.56 225 ASN A O 1
ATOM 1814 N N . LEU A 1 226 ? 12.403 20.175 -10.447 1.00 85.44 226 LEU A N 1
ATOM 1815 C CA . LEU A 1 226 ? 11.939 19.597 -9.184 1.00 85.44 226 LEU A CA 1
ATOM 1816 C C . LEU A 1 226 ? 12.894 19.933 -8.028 1.00 85.44 226 LEU A C 1
ATOM 1818 O O . LEU A 1 226 ? 12.445 20.320 -6.953 1.00 85.44 226 LEU A O 1
ATOM 1822 N N . ALA A 1 227 ? 14.205 19.926 -8.283 1.00 85.88 227 ALA A N 1
ATOM 1823 C CA . ALA A 1 227 ? 15.254 20.275 -7.320 1.00 85.88 227 ALA A CA 1
ATOM 1824 C C . ALA A 1 227 ? 15.342 21.776 -6.957 1.00 85.88 227 ALA A C 1
ATOM 1826 O O . ALA A 1 227 ? 16.350 22.242 -6.436 1.00 85.88 227 ALA A O 1
ATOM 1827 N N . SER A 1 228 ? 14.295 22.569 -7.204 1.00 81.12 228 SER A N 1
ATOM 1828 C CA . SER A 1 228 ? 14.305 24.030 -7.007 1.00 81.12 228 SER A CA 1
ATOM 1829 C C . SER A 1 228 ? 14.676 24.503 -5.590 1.00 81.12 228 SER A C 1
ATOM 1831 O O . SER A 1 228 ? 15.166 25.625 -5.431 1.00 81.12 228 SER A O 1
ATOM 1833 N N . SER A 1 229 ? 14.465 23.670 -4.567 1.00 80.19 229 SER A N 1
ATOM 1834 C CA . SER A 1 229 ? 14.781 23.961 -3.162 1.00 80.19 229 SER A CA 1
ATOM 1835 C C . SER A 1 229 ? 15.696 22.933 -2.493 1.00 80.19 229 SER A C 1
ATOM 1837 O O . SER A 1 229 ? 15.910 23.022 -1.285 1.00 80.19 229 SER A O 1
ATOM 1839 N N . GLU A 1 230 ? 16.233 21.975 -3.247 1.00 84.00 230 GLU A N 1
ATOM 1840 C CA . GLU A 1 230 ? 17.009 20.846 -2.725 1.00 84.00 230 GLU A CA 1
ATOM 1841 C C . GLU A 1 230 ? 18.248 20.568 -3.590 1.00 84.00 230 GLU A C 1
ATOM 1843 O O . GLU A 1 230 ? 18.280 20.957 -4.758 1.00 84.00 230 GLU A O 1
ATOM 1848 N N . PRO A 1 231 ? 19.297 19.915 -3.060 1.00 88.44 231 PRO A N 1
ATOM 1849 C CA . PRO A 1 231 ? 20.434 19.513 -3.878 1.00 88.44 231 PRO A CA 1
ATOM 1850 C C . PRO A 1 231 ? 19.989 18.608 -5.033 1.00 88.44 231 PRO A C 1
ATOM 1852 O O . PRO A 1 231 ? 19.329 17.592 -4.827 1.00 88.44 231 PRO A O 1
ATOM 1855 N N . PHE A 1 232 ? 20.383 18.966 -6.259 1.00 89.19 232 PHE A N 1
ATOM 1856 C CA . PHE A 1 232 ? 20.023 18.214 -7.465 1.00 89.19 232 PHE A CA 1
ATOM 1857 C C . PHE A 1 232 ? 20.390 16.730 -7.370 1.00 89.19 232 PHE A C 1
ATOM 1859 O O . PHE A 1 232 ? 19.594 15.890 -7.772 1.00 89.19 232 PHE A O 1
ATOM 1866 N N . ASP A 1 233 ? 21.560 16.409 -6.813 1.00 90.06 233 ASP A N 1
ATOM 1867 C CA . ASP A 1 233 ? 22.023 15.025 -6.682 1.00 90.06 233 ASP A CA 1
ATOM 1868 C C . ASP A 1 233 ? 21.130 14.190 -5.754 1.00 90.06 233 ASP A C 1
ATOM 1870 O O . ASP A 1 233 ? 20.924 13.008 -6.023 1.00 90.06 233 ASP A O 1
ATOM 1874 N N . ASP A 1 234 ? 20.551 14.790 -4.709 1.00 89.94 234 ASP A N 1
ATOM 1875 C CA . ASP A 1 234 ? 19.655 14.088 -3.784 1.00 89.94 234 ASP A CA 1
ATOM 1876 C C . ASP A 1 234 ? 18.304 13.795 -4.446 1.00 89.94 234 ASP A C 1
ATOM 1878 O O . ASP A 1 234 ? 17.784 12.683 -4.341 1.00 89.94 234 ASP A O 1
ATOM 1882 N N . VAL A 1 235 ? 17.761 14.771 -5.183 1.00 90.56 235 VAL A N 1
ATOM 1883 C CA . VAL A 1 235 ? 16.513 14.606 -5.945 1.00 90.56 235 VAL A CA 1
ATOM 1884 C C . VAL A 1 235 ? 16.704 13.606 -7.081 1.00 90.56 235 VAL A C 1
ATOM 1886 O O . VAL A 1 235 ? 15.875 12.719 -7.265 1.00 90.56 235 VAL A O 1
ATOM 1889 N N . LEU A 1 236 ? 17.820 13.694 -7.812 1.00 92.69 236 LEU A N 1
ATOM 1890 C CA . LEU A 1 236 ? 18.173 12.717 -8.836 1.00 92.69 236 LEU A CA 1
ATOM 1891 C C . LEU A 1 236 ? 18.281 11.320 -8.221 1.00 92.69 236 LEU A C 1
ATOM 1893 O O . LEU A 1 236 ? 17.709 10.381 -8.763 1.00 92.69 236 LEU A O 1
ATOM 1897 N N . LYS A 1 237 ? 18.956 11.174 -7.074 1.00 93.69 237 LYS A N 1
ATOM 1898 C CA . LYS A 1 237 ? 19.068 9.887 -6.382 1.00 93.69 237 LYS A CA 1
ATOM 1899 C C . LYS A 1 237 ? 17.698 9.305 -6.034 1.00 93.69 237 LYS A C 1
ATOM 1901 O O . LYS A 1 237 ? 17.494 8.126 -6.297 1.00 93.69 237 LYS A O 1
ATOM 1906 N N . GLN A 1 238 ? 16.774 10.099 -5.491 1.00 93.31 238 GLN A N 1
ATOM 1907 C CA . GLN A 1 238 ? 15.421 9.629 -5.169 1.00 93.31 238 GLN A CA 1
ATOM 1908 C C . GLN A 1 238 ? 14.643 9.211 -6.419 1.00 93.31 238 GLN A C 1
ATOM 1910 O O . GLN A 1 238 ? 14.076 8.125 -6.433 1.00 93.31 238 GLN A O 1
ATOM 1915 N N . VAL A 1 239 ? 14.673 10.021 -7.482 1.00 94.38 239 VAL A N 1
ATOM 1916 C CA . VAL A 1 239 ? 13.983 9.707 -8.744 1.00 94.38 239 VAL A CA 1
ATOM 1917 C C . VAL A 1 239 ? 14.529 8.418 -9.363 1.00 94.38 239 VAL A C 1
ATOM 1919 O O . VAL A 1 239 ? 13.761 7.546 -9.746 1.00 94.38 239 VAL A O 1
ATOM 1922 N N . ILE A 1 240 ? 15.853 8.251 -9.429 1.00 96.56 240 ILE A N 1
ATOM 1923 C CA . ILE A 1 240 ? 16.448 7.024 -9.976 1.00 96.56 240 ILE A CA 1
ATOM 1924 C C . ILE A 1 240 ? 16.193 5.823 -9.066 1.00 96.56 240 ILE A C 1
ATOM 1926 O O . ILE A 1 240 ? 15.965 4.729 -9.576 1.00 96.56 240 ILE A O 1
ATOM 1930 N N . ALA A 1 241 ? 16.211 6.001 -7.742 1.00 95.81 241 ALA A N 1
ATOM 1931 C CA . ALA A 1 241 ? 15.863 4.933 -6.812 1.00 95.81 241 ALA A CA 1
ATOM 1932 C C . ALA A 1 241 ? 14.415 4.466 -7.022 1.00 95.81 241 ALA A C 1
ATOM 1934 O O . ALA A 1 241 ? 14.217 3.267 -7.166 1.00 95.81 241 ALA A O 1
ATOM 1935 N N . HIS A 1 242 ? 13.450 5.383 -7.159 1.00 95.69 242 HIS A N 1
ATOM 1936 C CA . HIS A 1 242 ? 12.045 5.067 -7.464 1.00 95.69 242 HIS A CA 1
ATOM 1937 C C . HIS A 1 242 ? 11.903 4.203 -8.721 1.00 95.69 242 HIS A C 1
ATOM 1939 O O . HIS A 1 242 ? 11.345 3.110 -8.673 1.00 95.69 242 HIS A O 1
ATOM 1945 N N . GLU A 1 243 ? 12.500 4.625 -9.839 1.00 96.94 243 GLU A N 1
ATOM 1946 C CA . GLU A 1 243 ? 12.440 3.835 -11.078 1.00 96.94 243 GLU A CA 1
ATOM 1947 C C . GLU A 1 243 ? 13.203 2.505 -10.983 1.00 96.94 243 GLU A C 1
ATOM 1949 O O . 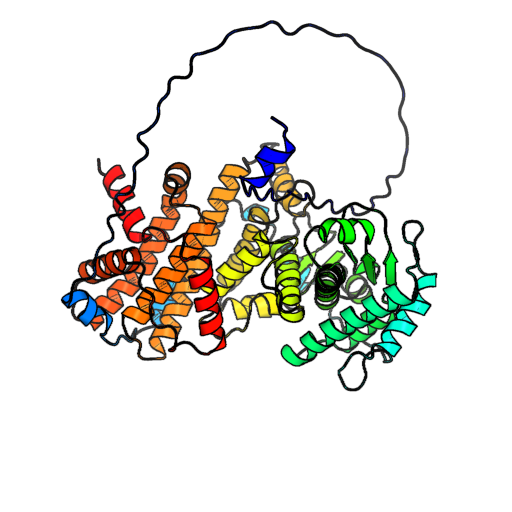GLU A 1 243 ? 12.881 1.534 -11.669 1.00 96.94 243 GLU A O 1
ATOM 1954 N N . THR A 1 244 ? 14.224 2.438 -10.125 1.00 97.06 244 THR A N 1
ATOM 1955 C CA . THR A 1 244 ? 14.933 1.184 -9.843 1.00 97.06 244 THR A CA 1
ATOM 1956 C C . THR A 1 244 ? 14.046 0.215 -9.060 1.00 97.06 244 THR A C 1
ATOM 1958 O O . THR A 1 244 ? 14.086 -0.984 -9.331 1.00 97.06 244 THR A O 1
ATOM 1961 N N . GLU A 1 245 ? 13.206 0.702 -8.145 1.00 95.31 245 GLU A N 1
ATOM 1962 C CA . GLU A 1 245 ? 12.209 -0.136 -7.472 1.00 95.31 245 GLU A CA 1
ATOM 1963 C C . GLU A 1 245 ? 11.178 -0.674 -8.474 1.00 95.31 245 GLU A C 1
ATOM 1965 O O . GLU A 1 245 ? 10.872 -1.864 -8.445 1.00 95.31 245 GLU A O 1
ATOM 1970 N N . HIS A 1 246 ? 10.734 0.121 -9.455 1.00 96.25 246 HIS A N 1
ATOM 1971 C CA . HIS A 1 246 ? 9.908 -0.397 -10.555 1.00 96.25 246 HIS A CA 1
ATOM 1972 C C . HIS A 1 246 ? 10.611 -1.484 -11.377 1.00 96.25 246 HIS A C 1
ATOM 1974 O O . HIS A 1 246 ? 9.982 -2.485 -11.727 1.00 96.25 246 HIS A O 1
ATOM 1980 N N . LEU A 1 247 ? 11.915 -1.345 -11.645 1.00 95.94 247 LEU A N 1
ATOM 1981 C CA . LEU A 1 247 ? 12.710 -2.405 -12.276 1.00 95.94 247 LEU A CA 1
ATOM 1982 C C . LEU A 1 247 ? 12.698 -3.687 -11.438 1.00 95.94 247 LEU A C 1
ATOM 1984 O O . LEU A 1 247 ? 12.572 -4.779 -11.998 1.00 95.94 247 LEU A O 1
ATOM 1988 N N . LEU A 1 248 ? 12.818 -3.580 -10.113 1.00 94.06 248 LEU A N 1
ATOM 1989 C CA . LEU A 1 248 ? 12.784 -4.728 -9.204 1.00 94.06 248 LEU A CA 1
ATOM 1990 C C . LEU A 1 248 ? 11.404 -5.391 -9.159 1.00 94.06 248 LEU A C 1
ATOM 1992 O O . LEU A 1 248 ? 11.324 -6.616 -9.256 1.00 94.06 248 LEU A O 1
ATOM 1996 N N . GLN A 1 249 ? 10.339 -4.595 -9.079 1.00 94.06 249 GLN A N 1
ATOM 1997 C CA . GLN A 1 249 ? 8.950 -5.057 -9.077 1.00 94.06 249 GLN A CA 1
ATOM 1998 C C . GLN A 1 249 ? 8.578 -5.762 -10.390 1.00 94.06 249 GLN A C 1
ATOM 2000 O O . GLN A 1 249 ? 7.839 -6.752 -10.389 1.00 94.06 249 GLN A O 1
ATOM 2005 N N . ALA A 1 250 ? 9.061 -5.254 -11.524 1.00 94.25 250 ALA A N 1
ATOM 2006 C CA . ALA A 1 250 ? 8.594 -5.689 -12.826 1.00 94.25 250 ALA A CA 1
ATOM 2007 C C . ALA A 1 250 ? 9.024 -7.111 -13.210 1.00 94.25 250 ALA A C 1
ATOM 2009 O O . ALA A 1 250 ? 10.151 -7.538 -12.942 1.00 94.25 250 ALA A O 1
ATOM 2010 N N . GLY A 1 251 ? 8.149 -7.811 -13.931 1.00 91.06 251 GLY A N 1
ATOM 2011 C CA . GLY A 1 251 ? 8.560 -8.966 -14.732 1.00 91.06 251 GLY A CA 1
ATOM 2012 C C . GLY A 1 251 ? 9.375 -8.544 -15.951 1.00 91.06 251 GLY A C 1
ATOM 2013 O O . GLY A 1 251 ? 9.186 -7.445 -16.481 1.00 91.06 251 GLY A O 1
ATOM 2014 N N . SER A 1 252 ? 10.283 -9.402 -16.412 1.00 90.06 252 SER A N 1
ATOM 2015 C CA . SER A 1 252 ? 11.040 -9.119 -17.631 1.00 90.06 252 SER A CA 1
ATOM 2016 C C . SER A 1 252 ? 10.150 -9.121 -18.882 1.00 90.06 252 SER A C 1
ATOM 2018 O O . SER A 1 252 ? 9.067 -9.709 -18.922 1.00 90.06 252 SER A O 1
ATOM 2020 N N . ALA A 1 253 ? 10.629 -8.478 -19.952 1.00 88.00 253 ALA A N 1
ATOM 2021 C CA . ALA A 1 253 ? 9.955 -8.508 -21.251 1.00 88.00 253 ALA A CA 1
ATOM 2022 C C . ALA A 1 253 ? 9.765 -9.942 -21.785 1.00 88.00 253 ALA A C 1
ATOM 2024 O O . ALA A 1 253 ? 8.788 -10.207 -22.482 1.00 88.00 253 ALA A O 1
ATOM 2025 N N . LEU A 1 254 ? 10.682 -10.859 -21.450 1.00 88.00 254 LEU A N 1
ATOM 2026 C CA . LEU A 1 254 ? 10.561 -12.270 -21.806 1.00 88.00 254 LEU A CA 1
ATOM 2027 C C . LEU A 1 254 ? 9.429 -12.942 -21.019 1.00 88.00 254 LEU A C 1
ATOM 2029 O O . LEU A 1 254 ? 8.572 -13.570 -21.634 1.00 88.00 254 LEU A O 1
ATOM 2033 N N . GLU A 1 255 ? 9.369 -12.735 -19.697 1.00 91.06 255 GLU A N 1
ATOM 2034 C CA . GLU A 1 255 ? 8.277 -13.242 -18.854 1.00 91.06 255 GLU A CA 1
ATOM 2035 C C . GLU A 1 255 ? 6.907 -12.812 -19.409 1.00 91.06 255 GLU A C 1
ATOM 2037 O O . GLU A 1 255 ? 6.012 -13.640 -19.577 1.00 91.06 255 GLU A O 1
ATOM 2042 N N . SER A 1 256 ? 6.755 -11.530 -19.759 1.00 91.19 256 SER A N 1
ATOM 2043 C CA . SER A 1 256 ? 5.518 -10.986 -20.341 1.00 91.19 256 SER A CA 1
ATOM 2044 C C . SER A 1 256 ? 5.115 -11.682 -21.641 1.00 91.19 256 SER A C 1
ATOM 2046 O O . SER A 1 256 ? 3.942 -12.029 -21.813 1.00 91.19 256 SER A O 1
ATOM 2048 N N . GLN A 1 257 ? 6.074 -11.932 -22.536 1.00 88.44 257 GLN A N 1
ATOM 2049 C CA . GLN A 1 257 ? 5.829 -12.610 -23.810 1.00 88.44 257 GLN A CA 1
ATOM 2050 C C . GLN A 1 257 ? 5.441 -14.078 -23.616 1.00 88.44 257 GLN A C 1
ATOM 2052 O O . GLN A 1 257 ? 4.494 -14.547 -24.247 1.00 88.44 257 GLN A O 1
ATOM 2057 N N . GLU A 1 258 ? 6.147 -14.797 -22.744 1.00 89.31 258 GLU A N 1
ATOM 2058 C CA . GLU A 1 258 ? 5.915 -16.225 -22.512 1.00 89.31 258 GLU A CA 1
ATOM 2059 C C . GLU A 1 258 ? 4.626 -16.492 -21.733 1.00 89.31 258 GLU A C 1
ATOM 2061 O O . GLU A 1 258 ? 3.917 -17.463 -22.009 1.00 89.31 258 GLU A O 1
ATOM 2066 N N . ARG A 1 259 ? 4.287 -15.609 -20.789 1.00 91.19 259 ARG A N 1
ATOM 2067 C CA . ARG A 1 259 ? 3.094 -15.748 -19.947 1.00 91.19 259 ARG A CA 1
ATOM 2068 C C . ARG A 1 259 ? 1.869 -15.006 -20.493 1.00 91.19 259 ARG A C 1
ATOM 2070 O O . ARG A 1 259 ? 0.784 -15.156 -19.939 1.00 91.19 259 ARG A O 1
ATOM 2077 N N . ASN A 1 260 ? 2.014 -14.270 -21.600 1.00 90.75 260 ASN A N 1
ATOM 2078 C CA . ASN A 1 260 ? 0.940 -13.587 -22.332 1.00 90.75 260 ASN A CA 1
ATOM 2079 C C . ASN A 1 260 ? 0.133 -12.585 -21.478 1.00 90.75 260 ASN A C 1
ATOM 2081 O O . ASN A 1 260 ? -1.099 -12.619 -21.433 1.00 90.75 260 ASN A O 1
ATOM 2085 N N . TYR A 1 261 ? 0.838 -11.666 -20.823 1.00 93.25 261 TYR A N 1
ATOM 2086 C CA . TYR A 1 261 ? 0.257 -10.499 -20.150 1.00 93.25 261 TYR A CA 1
ATOM 2087 C C . TYR A 1 261 ? 0.888 -9.205 -20.690 1.00 93.25 261 TYR A C 1
ATOM 2089 O O . TYR A 1 261 ? 1.956 -9.242 -21.301 1.00 93.25 261 TYR A O 1
ATOM 2097 N N . VAL A 1 262 ? 0.244 -8.056 -20.469 1.00 92.50 262 VAL A N 1
ATOM 2098 C CA . VAL A 1 262 ? 0.736 -6.743 -20.932 1.00 92.50 262 VAL A CA 1
ATOM 2099 C C . VAL A 1 262 ? 1.882 -6.260 -20.052 1.00 92.50 262 VAL A C 1
ATOM 2101 O O . VAL A 1 262 ? 2.983 -6.032 -20.546 1.00 92.50 262 VAL A O 1
ATOM 2104 N N . MET A 1 263 ? 1.641 -6.150 -18.745 1.00 92.19 263 MET A N 1
ATOM 2105 C CA . MET A 1 263 ? 2.650 -5.782 -17.751 1.00 92.19 263 MET A CA 1
ATOM 2106 C C . MET A 1 263 ? 2.421 -6.523 -16.431 1.00 92.19 263 MET A C 1
ATOM 2108 O O . MET A 1 263 ? 1.301 -6.921 -16.112 1.00 92.19 263 MET A O 1
ATOM 2112 N N . ARG A 1 264 ? 3.496 -6.700 -15.655 1.00 93.38 264 ARG A N 1
ATOM 2113 C CA . ARG A 1 264 ? 3.444 -7.199 -14.277 1.00 93.38 264 ARG A CA 1
ATOM 2114 C C . ARG A 1 264 ? 4.394 -6.390 -13.407 1.00 93.38 264 ARG A C 1
ATOM 2116 O O . ARG A 1 264 ? 5.553 -6.251 -13.788 1.00 93.38 264 ARG A O 1
ATOM 2123 N N . PHE A 1 265 ? 3.924 -5.964 -12.238 1.00 94.56 265 PHE A N 1
ATOM 2124 C CA . PHE A 1 265 ? 4.719 -5.375 -11.156 1.00 94.56 265 PHE A CA 1
ATOM 2125 C C . PHE A 1 265 ? 4.363 -6.077 -9.843 1.00 94.56 265 PHE A C 1
ATOM 2127 O O . PHE A 1 265 ? 3.248 -5.945 -9.342 1.00 94.56 265 PHE A O 1
ATOM 2134 N N . GLY A 1 266 ? 5.282 -6.874 -9.302 1.00 93.06 266 GLY A N 1
ATOM 2135 C CA . GLY A 1 266 ? 5.003 -7.731 -8.154 1.00 93.06 266 GLY A CA 1
ATOM 2136 C C . GLY A 1 266 ? 3.817 -8.661 -8.433 1.00 93.06 266 GLY A C 1
ATOM 2137 O O . GLY A 1 266 ? 3.817 -9.321 -9.482 1.00 93.06 266 GLY A O 1
ATOM 2138 N N . PRO A 1 267 ? 2.799 -8.705 -7.555 1.00 93.94 267 PRO A N 1
ATOM 2139 C CA . PRO A 1 267 ? 1.598 -9.506 -7.759 1.00 93.94 267 PRO A CA 1
ATOM 2140 C C . PRO A 1 267 ? 0.606 -8.836 -8.722 1.00 93.94 267 PRO A C 1
ATOM 2142 O O . PRO A 1 267 ? -0.382 -9.463 -9.103 1.00 93.94 267 PRO A O 1
ATOM 2145 N N . CYS A 1 268 ? 0.838 -7.576 -9.111 1.00 96.00 268 CYS A N 1
ATOM 2146 C CA . CYS A 1 268 ? -0.064 -6.836 -9.977 1.00 96.00 268 CYS A CA 1
ATOM 2147 C C . CYS A 1 268 ? 0.138 -7.240 -11.436 1.00 96.00 268 CYS A C 1
ATOM 2149 O O . CYS A 1 268 ? 1.243 -7.086 -11.956 1.00 96.00 268 CYS A O 1
ATOM 2151 N N . VAL A 1 269 ? -0.917 -7.694 -12.115 1.00 95.19 269 VAL A N 1
ATOM 2152 C CA . VAL A 1 269 ? -0.856 -8.139 -13.519 1.00 95.19 269 VAL A CA 1
ATOM 2153 C C . VAL A 1 269 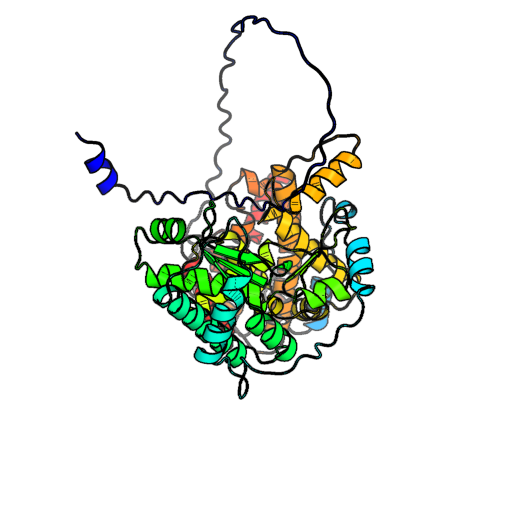? -1.904 -7.412 -14.353 1.00 95.19 269 VAL A C 1
ATOM 2155 O O . VAL A 1 269 ? -3.081 -7.371 -13.994 1.00 95.19 269 VAL A O 1
ATOM 2158 N N . GLU A 1 270 ? -1.469 -6.868 -15.485 1.00 94.44 270 GLU A N 1
ATOM 2159 C CA . GLU A 1 270 ? -2.319 -6.274 -16.511 1.00 94.44 270 GLU A CA 1
ATOM 2160 C C . GLU A 1 270 ? -2.465 -7.230 -17.698 1.00 94.44 270 GLU A C 1
ATOM 2162 O O . GLU A 1 270 ? -1.481 -7.699 -18.276 1.00 94.44 270 GLU A O 1
ATOM 2167 N N . PHE A 1 271 ? -3.702 -7.483 -18.108 1.00 94.38 271 PHE A N 1
ATOM 2168 C CA . PHE A 1 271 ? -4.050 -8.358 -19.216 1.00 94.38 271 PHE A CA 1
ATOM 2169 C C . PHE A 1 271 ? -4.682 -7.560 -20.359 1.00 94.38 271 PHE A C 1
ATOM 2171 O O . PHE A 1 271 ? -5.637 -6.809 -20.171 1.00 94.38 271 PHE A O 1
ATOM 2178 N N . GLY A 1 272 ? -4.208 -7.784 -21.586 1.00 91.88 272 GLY A N 1
ATOM 2179 C CA . GLY A 1 272 ? -4.684 -7.047 -22.764 1.00 91.88 272 GLY A CA 1
ATOM 2180 C C . GLY A 1 272 ? -6.069 -7.472 -23.266 1.00 91.88 272 GLY A C 1
ATOM 2181 O O . GLY A 1 272 ? -6.638 -6.817 -24.134 1.00 91.88 272 GLY A O 1
ATOM 2182 N N . ASN A 1 273 ? -6.610 -8.584 -22.760 1.00 91.00 273 ASN A N 1
ATOM 2183 C CA . ASN A 1 273 ? -7.919 -9.120 -23.139 1.00 91.00 273 ASN A CA 1
ATOM 2184 C C . ASN A 1 273 ? -9.025 -8.830 -22.111 1.00 91.00 273 ASN A C 1
ATOM 2186 O O . ASN A 1 273 ? -10.178 -9.192 -22.360 1.00 91.00 273 ASN A O 1
ATOM 2190 N N . LEU A 1 274 ? -8.698 -8.221 -20.968 1.00 93.94 274 LEU A N 1
ATOM 2191 C CA . LEU A 1 274 ? -9.679 -7.859 -19.951 1.00 93.94 274 LEU A CA 1
ATOM 2192 C C . LEU A 1 274 ? -10.159 -6.427 -20.163 1.00 93.94 274 LEU A C 1
ATOM 2194 O O . LEU A 1 274 ? -9.381 -5.540 -20.495 1.00 93.94 274 LEU A O 1
ATOM 2198 N N . LYS A 1 275 ? -11.461 -6.207 -19.951 1.00 92.75 275 LYS A N 1
ATOM 2199 C CA . LYS A 1 275 ? -12.036 -4.857 -19.968 1.00 92.75 275 LYS A CA 1
ATOM 2200 C C . LYS A 1 275 ? -11.690 -4.057 -18.722 1.00 92.75 275 LYS A C 1
ATOM 2202 O O . LYS A 1 275 ? -11.648 -2.848 -18.818 1.00 92.75 275 LYS A O 1
ATOM 2207 N N . VAL A 1 276 ? -11.530 -4.726 -17.580 1.00 93.88 276 VAL A N 1
ATOM 2208 C CA . VAL A 1 276 ? -11.161 -4.124 -16.297 1.00 93.88 276 VAL A CA 1
ATOM 2209 C C . VAL A 1 276 ? -10.008 -4.937 -15.732 1.00 93.88 276 VAL A C 1
ATOM 2211 O O . VAL A 1 276 ? -10.142 -6.143 -15.523 1.00 93.88 276 VAL A O 1
ATOM 2214 N N . ASN A 1 277 ? -8.873 -4.283 -15.501 1.00 93.38 277 ASN A N 1
ATOM 2215 C CA . ASN A 1 277 ? -7.680 -4.911 -14.939 1.00 93.38 277 ASN A CA 1
ATOM 2216 C C . ASN A 1 277 ? -7.671 -4.783 -13.413 1.00 93.38 277 ASN A C 1
ATOM 2218 O O . ASN A 1 277 ? -6.904 -4.017 -12.833 1.00 93.38 277 ASN A O 1
ATOM 2222 N N . SER A 1 278 ? -8.543 -5.540 -12.744 1.00 95.25 278 SER A N 1
ATOM 2223 C CA . SER A 1 278 ? -8.747 -5.430 -11.293 1.00 95.25 278 SER A CA 1
ATOM 2224 C C . SER A 1 278 ? -7.621 -5.990 -10.428 1.00 95.25 278 SER A C 1
ATOM 2226 O O . SER A 1 278 ? -7.643 -5.807 -9.214 1.00 95.25 278 SER A O 1
ATOM 2228 N N . LEU A 1 279 ? -6.646 -6.664 -11.041 1.00 96.00 279 LEU A N 1
ATOM 2229 C CA . LEU A 1 279 ? -5.403 -7.100 -10.402 1.00 96.00 279 LEU A CA 1
ATOM 2230 C C . LEU A 1 279 ? -4.236 -6.146 -10.692 1.00 96.00 279 LEU A C 1
ATOM 2232 O O . LEU A 1 279 ? -3.111 -6.457 -10.332 1.00 96.00 279 LEU A O 1
ATOM 2236 N N . TYR A 1 280 ? -4.468 -4.999 -11.338 1.00 94.81 280 TYR A N 1
ATOM 2237 C CA . TYR A 1 280 ? -3.428 -4.009 -11.612 1.00 94.81 280 TYR A CA 1
ATOM 2238 C C . TYR A 1 280 ? -3.641 -2.748 -10.766 1.00 94.81 280 TYR A C 1
ATOM 2240 O O . TYR A 1 280 ? -4.411 -1.852 -11.119 1.00 94.81 280 TYR A O 1
ATOM 2248 N N . TRP A 1 281 ? -2.988 -2.705 -9.601 1.00 94.88 281 TRP A N 1
ATOM 2249 C CA . TRP A 1 281 ? -3.194 -1.670 -8.583 1.00 94.88 281 TRP A CA 1
ATOM 2250 C C . TRP A 1 281 ? -2.109 -0.588 -8.649 1.00 94.88 281 TRP A C 1
ATOM 2252 O O . TRP A 1 281 ? -1.078 -0.701 -7.988 1.00 94.88 281 TRP A O 1
ATOM 2262 N N . ASN A 1 282 ? -2.352 0.485 -9.406 1.00 93.00 282 ASN A N 1
ATOM 2263 C CA . ASN A 1 282 ? -1.409 1.603 -9.561 1.00 93.00 282 ASN A CA 1
ATOM 2264 C C . ASN A 1 282 ? -1.004 2.205 -8.213 1.00 93.00 282 ASN A C 1
ATOM 2266 O O . ASN A 1 282 ? 0.178 2.439 -7.982 1.00 93.00 282 ASN A O 1
ATOM 2270 N N . TRP A 1 283 ? -1.965 2.385 -7.299 1.00 94.00 283 TRP A N 1
ATOM 2271 C CA . TRP A 1 283 ? -1.685 2.955 -5.978 1.00 94.00 283 TRP A CA 1
ATOM 2272 C C . TRP A 1 283 ? -0.652 2.134 -5.195 1.00 94.00 283 TRP A C 1
ATOM 2274 O O . TRP A 1 283 ? 0.196 2.686 -4.501 1.00 94.00 283 TRP A O 1
ATOM 2284 N N . PHE A 1 284 ? -0.716 0.806 -5.318 1.00 96.12 284 PHE A N 1
ATOM 2285 C CA . PHE A 1 284 ? 0.185 -0.107 -4.631 1.00 96.12 284 PHE A CA 1
ATOM 2286 C C . PHE A 1 284 ? 1.552 -0.152 -5.320 1.00 96.12 284 PHE A C 1
ATOM 2288 O O . PHE A 1 284 ? 2.568 -0.158 -4.631 1.00 96.12 284 PHE A O 1
ATOM 2295 N N . ILE A 1 285 ? 1.585 -0.139 -6.656 1.00 95.31 285 ILE A N 1
ATOM 2296 C CA . ILE A 1 285 ? 2.822 -0.134 -7.454 1.00 95.31 285 ILE A CA 1
ATOM 2297 C C . ILE A 1 285 ? 3.639 1.137 -7.169 1.00 95.31 285 ILE A C 1
ATOM 2299 O O . ILE A 1 285 ? 4.779 1.044 -6.708 1.00 95.31 285 ILE A O 1
ATOM 2303 N N . GLU A 1 286 ? 3.035 2.312 -7.370 1.00 94.38 286 GLU A N 1
ATOM 2304 C CA . GLU A 1 286 ? 3.688 3.617 -7.188 1.00 94.38 286 GLU A CA 1
ATOM 2305 C C . GLU A 1 286 ? 3.997 3.896 -5.716 1.00 94.38 286 GLU A C 1
ATOM 2307 O O . GLU A 1 286 ? 5.110 4.295 -5.374 1.00 94.38 286 GLU A O 1
ATOM 2312 N N . GLY A 1 287 ? 3.044 3.614 -4.817 1.00 95.19 287 GLY A N 1
ATOM 2313 C CA . GLY A 1 287 ? 3.251 3.786 -3.382 1.00 95.19 287 GLY A CA 1
ATOM 2314 C C . GLY A 1 287 ? 4.402 2.932 -2.860 1.00 95.19 287 GLY A C 1
ATOM 2315 O O . GLY A 1 287 ? 5.192 3.403 -2.040 1.00 95.19 287 GLY A O 1
ATOM 2316 N N . SER A 1 288 ? 4.519 1.684 -3.332 1.00 95.31 288 SER A N 1
ATOM 2317 C CA . SER A 1 288 ? 5.570 0.775 -2.861 1.00 95.31 288 SER A CA 1
ATOM 2318 C C . SER A 1 288 ? 6.937 1.189 -3.385 1.00 95.31 288 SER A C 1
ATOM 2320 O O . SER A 1 288 ? 7.894 1.183 -2.613 1.00 95.31 288 SER A O 1
ATOM 2322 N N . ALA A 1 289 ? 7.025 1.590 -4.658 1.00 94.50 289 ALA A N 1
ATOM 2323 C CA . ALA A 1 289 ? 8.268 2.083 -5.246 1.00 94.50 289 ALA A CA 1
ATOM 2324 C C . ALA A 1 289 ? 8.762 3.345 -4.524 1.00 94.50 289 ALA A C 1
ATOM 2326 O O . ALA A 1 289 ? 9.921 3.408 -4.114 1.00 94.50 289 ALA A O 1
ATOM 2327 N N . GLU A 1 290 ? 7.864 4.297 -4.255 1.00 94.50 290 GLU A N 1
ATOM 2328 C CA . GLU A 1 290 ? 8.209 5.523 -3.535 1.00 94.50 290 GLU A CA 1
ATOM 2329 C C . GLU A 1 290 ? 8.633 5.216 -2.087 1.00 94.50 290 GLU A C 1
ATOM 2331 O O . GLU A 1 290 ? 9.665 5.705 -1.628 1.00 94.50 290 GLU A O 1
ATOM 2336 N N . SER A 1 291 ? 7.889 4.367 -1.364 1.00 92.56 291 SER A N 1
ATOM 2337 C CA . SER A 1 291 ? 8.195 4.009 0.031 1.00 92.56 291 SER A CA 1
ATOM 2338 C C . SER A 1 291 ? 9.545 3.291 0.172 1.00 92.56 291 SER A C 1
ATOM 2340 O O . SER A 1 291 ? 10.346 3.625 1.051 1.00 92.56 291 SER A O 1
ATOM 2342 N N . LEU A 1 292 ? 9.850 2.345 -0.723 1.00 91.75 292 LEU A N 1
ATOM 2343 C CA . LEU A 1 292 ? 11.144 1.654 -0.755 1.00 91.75 292 LEU A CA 1
ATOM 2344 C C . LEU A 1 292 ? 12.288 2.609 -1.137 1.00 91.75 292 LEU A C 1
ATOM 2346 O O . LEU A 1 292 ? 13.334 2.615 -0.481 1.00 91.75 292 LEU A O 1
ATOM 2350 N N . ALA A 1 293 ? 12.074 3.495 -2.113 1.00 92.56 293 ALA A N 1
ATOM 2351 C CA . ALA A 1 293 ? 13.056 4.505 -2.500 1.00 92.56 293 ALA A CA 1
ATOM 2352 C C . ALA A 1 293 ? 13.367 5.491 -1.360 1.00 92.56 293 ALA A C 1
ATOM 2354 O O . ALA A 1 293 ? 14.534 5.836 -1.144 1.00 92.56 293 ALA A O 1
ATOM 2355 N N . LEU A 1 294 ? 12.362 5.920 -0.589 1.00 90.25 294 LEU A N 1
ATOM 2356 C CA . LEU A 1 294 ? 12.549 6.769 0.595 1.00 90.25 294 LEU A CA 1
ATOM 2357 C C . LEU A 1 294 ? 13.448 6.094 1.639 1.00 90.25 294 LEU A C 1
ATOM 2359 O O . LEU A 1 294 ? 14.394 6.718 2.129 1.00 90.25 294 LEU A O 1
ATOM 2363 N N . LYS A 1 295 ? 13.229 4.799 1.907 1.00 86.25 295 LYS A N 1
ATOM 2364 C CA . LYS A 1 295 ? 14.071 4.004 2.818 1.00 86.25 295 LYS A CA 1
ATOM 2365 C C . LYS A 1 295 ? 15.512 3.907 2.321 1.00 86.25 295 LYS A C 1
ATOM 2367 O O . LYS A 1 295 ? 16.439 4.201 3.069 1.00 86.25 295 LYS A O 1
ATOM 2372 N N . THR A 1 296 ? 15.713 3.571 1.050 1.00 84.44 296 THR A N 1
ATOM 2373 C CA . THR A 1 296 ? 17.050 3.429 0.448 1.00 84.44 296 THR A CA 1
ATOM 2374 C C . THR A 1 296 ? 17.809 4.760 0.375 1.00 84.44 296 THR A C 1
ATOM 2376 O O . THR A 1 296 ? 19.041 4.812 0.469 1.00 84.44 296 THR A O 1
ATOM 2379 N N . THR A 1 297 ? 17.092 5.873 0.216 1.00 85.38 297 THR A N 1
ATOM 2380 C CA . THR A 1 297 ? 17.694 7.210 0.139 1.00 85.38 297 THR A CA 1
ATOM 2381 C C . THR A 1 297 ? 17.792 7.929 1.484 1.00 85.38 297 THR A C 1
ATOM 2383 O O . THR A 1 297 ? 18.423 8.986 1.529 1.00 85.38 297 THR A O 1
ATOM 2386 N N . ASN A 1 298 ? 17.277 7.340 2.572 1.00 83.12 298 ASN A N 1
ATOM 2387 C CA . ASN A 1 298 ? 17.155 7.954 3.900 1.00 83.12 298 ASN A CA 1
ATOM 2388 C C . ASN A 1 298 ? 16.437 9.312 3.858 1.00 83.12 298 ASN A C 1
ATOM 2390 O O . ASN A 1 298 ? 16.887 10.288 4.465 1.00 83.12 298 ASN A O 1
ATOM 2394 N N . ARG A 1 299 ? 15.337 9.382 3.106 1.00 82.44 299 ARG A N 1
ATOM 2395 C CA . ARG A 1 299 ? 14.493 10.574 2.995 1.00 82.44 299 ARG A CA 1
ATOM 2396 C C . ARG A 1 299 ? 13.146 10.327 3.663 1.00 82.44 299 ARG A C 1
ATOM 2398 O O . ARG A 1 299 ? 12.624 9.221 3.620 1.00 82.44 299 ARG A O 1
ATOM 2405 N N . GLU A 1 300 ? 12.595 11.368 4.278 1.00 75.69 300 GLU A N 1
ATOM 2406 C CA . GLU A 1 300 ? 11.299 11.299 4.971 1.00 75.69 300 GLU A CA 1
ATOM 2407 C C . GLU A 1 300 ? 10.131 11.735 4.073 1.00 75.69 300 GLU A C 1
ATOM 2409 O O . GLU A 1 300 ? 9.015 11.249 4.233 1.00 75.69 300 GLU A O 1
ATOM 2414 N N . ASP A 1 301 ? 10.391 12.631 3.115 1.00 79.56 301 ASP A N 1
ATOM 2415 C CA . ASP A 1 301 ? 9.363 13.259 2.287 1.00 79.56 301 ASP A CA 1
ATOM 2416 C C . ASP A 1 301 ? 9.350 12.701 0.857 1.00 79.56 301 ASP A C 1
ATOM 2418 O O . ASP A 1 301 ? 10.354 12.723 0.135 1.00 79.56 301 ASP A O 1
ATOM 2422 N N . THR A 1 302 ? 8.164 12.271 0.432 1.00 82.19 302 THR A N 1
ATOM 2423 C CA . THR A 1 302 ? 7.858 11.904 -0.956 1.00 82.19 302 THR A CA 1
ATOM 2424 C C . THR A 1 302 ? 7.892 13.100 -1.909 1.00 82.19 302 THR A C 1
ATOM 2426 O O . THR A 1 302 ? 7.498 14.214 -1.547 1.00 82.19 302 THR A O 1
ATOM 2429 N N . LEU A 1 303 ? 8.316 12.855 -3.153 1.00 78.94 303 LEU A N 1
ATOM 2430 C CA . LEU A 1 303 ? 8.308 13.862 -4.218 1.00 78.94 303 LEU A CA 1
ATOM 2431 C C . LEU A 1 303 ? 6.990 13.892 -5.004 1.00 78.94 303 LEU A C 1
ATOM 2433 O O . LEU A 1 303 ? 6.520 14.980 -5.342 1.00 78.94 303 LEU A O 1
ATOM 2437 N N . THR A 1 304 ? 6.399 12.725 -5.286 1.00 79.25 304 THR A N 1
ATOM 2438 C CA . THR A 1 304 ? 5.320 12.603 -6.289 1.00 79.25 304 THR A CA 1
ATOM 2439 C C . THR A 1 304 ? 4.066 11.902 -5.766 1.00 79.25 304 THR A C 1
ATOM 2441 O O . THR A 1 304 ? 2.966 12.308 -6.139 1.00 79.25 304 THR A O 1
ATOM 2444 N N . TYR A 1 305 ? 4.203 10.919 -4.867 1.00 84.69 305 TYR A N 1
ATOM 2445 C CA . TYR A 1 305 ? 3.135 9.964 -4.526 1.00 84.69 305 TYR A CA 1
ATOM 2446 C C . TYR A 1 305 ? 2.711 9.970 -3.045 1.00 84.69 305 TYR A C 1
ATOM 2448 O O . TYR A 1 305 ? 2.657 8.925 -2.389 1.00 84.69 305 TYR A O 1
ATOM 2456 N N . PRO A 1 306 ? 2.381 11.139 -2.456 1.00 88.88 306 PRO A N 1
ATOM 2457 C CA . PRO A 1 306 ? 2.011 11.203 -1.050 1.00 88.88 306 PRO A CA 1
ATOM 2458 C C . PRO A 1 306 ? 0.718 10.463 -0.728 1.00 88.88 306 PRO A C 1
ATOM 2460 O O . PRO A 1 306 ? 0.572 10.018 0.403 1.00 88.88 306 PRO A O 1
ATOM 2463 N N . GLN A 1 307 ? -0.246 10.368 -1.647 1.00 89.00 307 GLN A N 1
ATOM 2464 C CA . GLN A 1 307 ? -1.524 9.713 -1.344 1.00 89.00 307 GLN A CA 1
ATOM 2465 C C . GLN A 1 307 ? -1.389 8.192 -1.359 1.00 89.00 307 GLN A C 1
ATOM 2467 O O . GLN A 1 307 ? -1.961 7.520 -0.507 1.00 89.00 307 GLN A O 1
ATOM 2472 N N . GLU A 1 308 ? -0.587 7.664 -2.274 1.00 92.94 308 GLU A N 1
ATOM 2473 C CA . GLU A 1 308 ? -0.268 6.250 -2.399 1.00 92.94 308 GLU A CA 1
ATOM 2474 C C . GLU A 1 308 ? 0.538 5.758 -1.193 1.00 92.94 308 GLU A C 1
ATOM 2476 O O . GLU A 1 308 ? 0.151 4.769 -0.569 1.00 92.94 308 GLU A O 1
ATOM 2481 N N . VAL A 1 309 ? 1.583 6.495 -0.785 1.00 91.69 309 VAL A N 1
ATOM 2482 C CA . VAL A 1 309 ? 2.356 6.191 0.436 1.00 91.69 309 VAL A CA 1
ATOM 2483 C C . VAL A 1 309 ? 1.455 6.220 1.674 1.00 91.69 309 VAL A C 1
ATOM 2485 O O . VAL A 1 309 ? 1.481 5.299 2.486 1.00 91.69 309 VAL A O 1
ATOM 2488 N N . LYS A 1 310 ? 0.571 7.216 1.787 1.00 89.44 310 LYS A N 1
ATOM 2489 C CA . LYS A 1 310 ? -0.427 7.280 2.869 1.00 89.44 310 LYS A CA 1
ATOM 2490 C C . LYS A 1 310 ? -1.427 6.123 2.830 1.00 89.44 310 LYS A C 1
ATOM 2492 O O . LYS A 1 310 ? -1.864 5.661 3.881 1.00 89.44 310 LYS A O 1
ATOM 2497 N N . GLY A 1 311 ? -1.794 5.661 1.637 1.00 92.50 311 GLY A N 1
ATOM 2498 C CA . GLY A 1 311 ? -2.589 4.454 1.444 1.00 92.50 311 GLY A CA 1
ATOM 2499 C C . GLY A 1 311 ? -1.883 3.233 2.027 1.00 92.50 311 GLY A C 1
ATOM 2500 O O . GLY A 1 311 ? -2.487 2.494 2.802 1.00 92.50 311 GLY A O 1
ATOM 2501 N N . LEU A 1 312 ? -0.591 3.059 1.733 1.00 93.31 312 LEU A N 1
ATOM 2502 C CA . LEU A 1 312 ? 0.208 1.979 2.314 1.00 93.31 312 LEU A CA 1
ATOM 2503 C C . LEU A 1 312 ? 0.290 2.076 3.839 1.00 93.31 312 LEU A C 1
ATOM 2505 O O . LEU A 1 312 ? 0.114 1.063 4.508 1.00 93.31 312 LEU A O 1
ATOM 2509 N N . GLU A 1 313 ? 0.504 3.276 4.388 1.00 91.94 313 GLU A N 1
ATOM 2510 C CA . GLU A 1 313 ? 0.584 3.507 5.836 1.00 91.94 313 GLU A CA 1
ATOM 2511 C C . GLU A 1 313 ? -0.661 2.996 6.572 1.00 91.94 313 GLU A C 1
ATOM 2513 O O . GLU A 1 313 ? -0.528 2.256 7.547 1.00 91.94 313 GLU A O 1
ATOM 2518 N N . ILE A 1 314 ? -1.873 3.337 6.112 1.00 93.00 314 ILE A N 1
ATOM 2519 C CA . ILE A 1 314 ? -3.106 2.902 6.790 1.00 93.00 314 ILE A CA 1
ATOM 2520 C C . ILE A 1 314 ? -3.349 1.394 6.638 1.00 93.00 314 ILE A C 1
ATOM 2522 O O . ILE A 1 314 ? -3.766 0.740 7.600 1.00 93.00 314 ILE A O 1
ATOM 2526 N N . VAL A 1 315 ? -3.065 0.814 5.466 1.00 95.50 315 VAL A N 1
ATOM 2527 C CA . VAL A 1 315 ? -3.193 -0.639 5.272 1.00 95.50 315 VAL A CA 1
ATOM 2528 C C . VAL A 1 315 ? -2.182 -1.378 6.146 1.00 95.50 315 VAL A C 1
ATOM 2530 O O . VAL A 1 315 ? -2.538 -2.363 6.799 1.00 95.50 315 VAL A O 1
ATOM 2533 N N . GLN A 1 316 ? -0.947 -0.879 6.220 1.00 93.38 316 GLN A N 1
ATOM 2534 C CA . GLN A 1 316 ? 0.074 -1.425 7.097 1.00 93.38 316 GLN A CA 1
ATOM 2535 C C . GLN A 1 316 ? -0.335 -1.283 8.558 1.00 93.38 316 GLN A C 1
ATOM 2537 O O . GLN A 1 316 ? -0.246 -2.266 9.276 1.00 93.38 316 GLN A O 1
ATOM 2542 N N . LEU A 1 317 ? -0.846 -0.136 9.010 1.00 93.31 317 LEU A N 1
ATOM 2543 C CA . LEU A 1 317 ? -1.302 0.051 10.393 1.00 93.31 317 LEU A CA 1
ATOM 2544 C C . LEU A 1 317 ? -2.385 -0.957 10.796 1.00 93.31 317 LEU A C 1
ATOM 2546 O O . LEU A 1 317 ? -2.320 -1.522 11.887 1.00 93.31 317 LEU A O 1
ATOM 2550 N N . ALA A 1 318 ? -3.329 -1.257 9.900 1.00 94.69 318 ALA A N 1
ATOM 2551 C CA . ALA A 1 318 ? -4.347 -2.281 10.137 1.00 94.69 318 ALA A CA 1
ATOM 2552 C C . ALA A 1 318 ? -3.773 -3.713 10.224 1.00 94.69 318 ALA A C 1
ATOM 2554 O O . ALA A 1 318 ? -4.399 -4.605 10.802 1.00 94.69 318 ALA A O 1
ATOM 2555 N N . ASN A 1 319 ? -2.578 -3.948 9.676 1.00 92.44 319 ASN A N 1
ATOM 2556 C CA . ASN A 1 319 ? -1.956 -5.270 9.583 1.00 92.44 319 ASN A CA 1
ATOM 2557 C C . ASN A 1 319 ? -0.656 -5.427 10.385 1.00 92.44 319 ASN A C 1
ATOM 2559 O O . ASN A 1 319 ? -0.179 -6.545 10.544 1.00 92.44 319 ASN A O 1
ATOM 2563 N N . ASN A 1 320 ? -0.091 -4.361 10.948 1.00 87.62 320 ASN A N 1
ATOM 2564 C CA . ASN A 1 320 ? 1.270 -4.341 11.498 1.00 87.62 320 ASN A CA 1
ATOM 2565 C C . ASN A 1 320 ? 1.459 -5.301 12.693 1.00 87.62 320 ASN A C 1
ATOM 2567 O O . ASN A 1 320 ? 2.553 -5.811 12.931 1.00 87.62 320 ASN A O 1
ATOM 2571 N N . LEU A 1 321 ? 0.368 -5.624 13.394 1.00 85.62 321 LEU A N 1
ATOM 2572 C CA . LEU A 1 321 ? 0.347 -6.569 14.515 1.00 85.62 321 LEU A CA 1
ATOM 2573 C C . LEU A 1 321 ? 0.351 -8.057 14.088 1.00 85.62 321 LEU A C 1
ATOM 2575 O O . LEU A 1 321 ? 0.450 -8.934 14.944 1.00 85.62 321 LEU A O 1
ATOM 2579 N N . SER A 1 322 ? 0.250 -8.362 12.788 1.00 73.94 322 SER A N 1
ATOM 2580 C CA . SER A 1 322 ? 0.115 -9.728 12.242 1.00 73.94 322 SER A CA 1
ATOM 2581 C C . SER A 1 322 ? 1.426 -10.506 12.024 1.00 73.94 322 SER A C 1
ATOM 2583 O O . SER A 1 322 ? 1.368 -11.658 11.612 1.00 73.94 322 SER A O 1
ATOM 2585 N N . GLN A 1 323 ? 2.596 -9.922 12.318 1.00 65.25 323 GLN A N 1
ATOM 2586 C CA . GLN A 1 323 ? 3.944 -10.462 12.020 1.00 65.25 323 GLN A CA 1
ATOM 2587 C C . GLN A 1 323 ? 4.302 -10.627 10.523 1.00 65.25 323 GLN A C 1
ATOM 2589 O O . GLN A 1 323 ? 5.388 -11.112 10.217 1.00 65.25 323 GLN A O 1
ATOM 2594 N N . ASN A 1 324 ? 3.467 -10.176 9.582 1.00 65.44 324 ASN A N 1
ATOM 2595 C CA . ASN A 1 324 ? 3.617 -10.470 8.147 1.00 65.44 324 ASN A CA 1
ATOM 2596 C C . ASN A 1 324 ? 4.562 -9.533 7.351 1.00 65.44 324 ASN A C 1
ATOM 2598 O O . ASN A 1 324 ? 4.396 -9.368 6.145 1.00 65.44 324 ASN A O 1
ATOM 2602 N N . GLY A 1 325 ? 5.574 -8.935 7.985 1.00 71.12 325 GLY A N 1
ATOM 2603 C CA . GLY A 1 325 ? 6.470 -7.975 7.320 1.00 71.12 325 GLY A CA 1
ATOM 2604 C C . GLY A 1 325 ? 5.761 -6.676 6.902 1.00 71.12 325 GLY A C 1
ATOM 2605 O O . GLY A 1 325 ? 4.685 -6.355 7.412 1.00 71.12 325 GLY A O 1
ATOM 2606 N N . SER A 1 326 ? 6.371 -5.900 6.002 1.00 81.19 326 SER A N 1
ATOM 2607 C CA . SER A 1 326 ? 5.799 -4.639 5.509 1.00 81.19 326 SER A CA 1
ATOM 2608 C C . SER A 1 326 ? 5.077 -4.806 4.170 1.00 81.19 326 SER A C 1
ATOM 2610 O O . SER A 1 326 ? 5.392 -5.697 3.379 1.00 81.19 326 SER A O 1
ATOM 2612 N N . LEU A 1 327 ? 4.074 -3.959 3.930 1.00 88.88 327 LEU A N 1
ATOM 2613 C CA . LEU A 1 327 ? 3.159 -4.102 2.795 1.00 88.88 327 LEU A CA 1
ATOM 2614 C C . LEU A 1 327 ? 3.869 -3.879 1.455 1.00 88.88 327 LEU A C 1
ATOM 2616 O O . LEU A 1 327 ? 3.664 -4.634 0.506 1.00 88.88 327 LEU A O 1
ATOM 2620 N N . GLU A 1 328 ? 4.735 -2.871 1.382 1.00 90.62 328 GLU A N 1
ATOM 2621 C CA . GLU A 1 328 ? 5.461 -2.514 0.165 1.00 90.62 328 GLU A CA 1
ATOM 2622 C C . GLU A 1 328 ? 6.397 -3.628 -0.322 1.00 90.62 328 GLU A C 1
ATOM 2624 O O . GLU A 1 328 ? 6.630 -3.755 -1.524 1.00 90.62 328 GLU A O 1
ATOM 2629 N N . LYS A 1 329 ? 6.871 -4.503 0.576 1.00 88.88 329 LYS A N 1
ATOM 2630 C CA . LYS A 1 329 ? 7.718 -5.652 0.213 1.00 88.88 329 LYS A CA 1
ATOM 2631 C C . LYS A 1 329 ? 6.979 -6.686 -0.625 1.00 88.88 329 LYS A C 1
ATOM 2633 O O . LYS A 1 329 ? 7.603 -7.382 -1.421 1.00 88.88 329 LYS A O 1
ATOM 2638 N N . LEU A 1 330 ? 5.651 -6.759 -0.516 1.00 90.69 330 LEU A N 1
ATOM 2639 C CA . LEU A 1 330 ? 4.862 -7.635 -1.380 1.00 90.69 330 LEU A CA 1
ATOM 2640 C C . LEU A 1 330 ? 4.992 -7.235 -2.855 1.00 90.69 330 LEU A C 1
ATOM 2642 O O . LEU A 1 330 ? 4.876 -8.099 -3.715 1.00 90.69 330 LEU A O 1
ATOM 2646 N N . SER A 1 331 ? 5.294 -5.965 -3.164 1.00 92.88 331 SER A N 1
ATOM 2647 C CA . SER A 1 331 ? 5.498 -5.501 -4.547 1.00 92.88 331 SER A CA 1
ATOM 2648 C C . SER A 1 331 ? 6.727 -6.128 -5.215 1.00 92.88 331 SER A C 1
ATOM 2650 O O . SER A 1 331 ? 6.839 -6.134 -6.437 1.00 92.88 331 SER A O 1
ATOM 2652 N N . LEU A 1 332 ? 7.628 -6.708 -4.424 1.00 90.44 332 LEU A N 1
ATOM 2653 C CA . LEU A 1 332 ? 8.843 -7.374 -4.886 1.00 90.44 332 LEU A CA 1
ATOM 2654 C C . LEU A 1 332 ? 8.619 -8.870 -5.155 1.00 90.44 332 LEU A C 1
ATOM 2656 O O . LEU A 1 332 ? 9.505 -9.552 -5.662 1.00 90.44 332 LEU A O 1
ATOM 2660 N N . GLN A 1 333 ? 7.429 -9.385 -4.835 1.00 88.19 333 GLN A N 1
ATOM 2661 C CA . GLN A 1 333 ? 7.063 -10.790 -4.963 1.00 88.19 333 GLN A CA 1
ATOM 2662 C C . GLN A 1 333 ? 6.007 -10.961 -6.057 1.00 88.19 333 GLN A C 1
ATOM 2664 O O . GLN A 1 333 ? 5.060 -10.190 -6.146 1.00 88.19 333 GLN A O 1
ATOM 2669 N N . SER A 1 334 ? 6.135 -11.986 -6.898 1.00 86.31 334 SER A N 1
ATOM 2670 C CA . SER A 1 334 ? 5.258 -12.166 -8.067 1.00 86.31 334 SER A CA 1
ATOM 2671 C C . SER A 1 334 ? 3.939 -12.894 -7.784 1.00 86.31 334 SER A C 1
ATOM 2673 O O . SER A 1 334 ? 3.107 -13.011 -8.683 1.00 86.31 334 SER A O 1
ATOM 2675 N N . ASN A 1 335 ? 3.740 -13.412 -6.567 1.00 88.38 335 ASN A N 1
ATOM 2676 C CA . ASN A 1 335 ? 2.653 -14.338 -6.252 1.00 88.38 335 ASN A CA 1
ATOM 2677 C C . ASN A 1 335 ? 1.537 -13.693 -5.418 1.00 88.38 335 ASN A C 1
ATOM 2679 O O . ASN A 1 335 ? 1.759 -13.259 -4.287 1.00 88.38 335 ASN A O 1
ATOM 2683 N N . LEU A 1 336 ? 0.311 -13.739 -5.940 1.00 93.38 336 LEU A N 1
ATOM 2684 C CA . LEU A 1 336 ? -0.903 -13.287 -5.260 1.00 93.38 336 LEU A CA 1
ATOM 2685 C C . LEU A 1 336 ? -1.172 -14.002 -3.919 1.00 93.38 336 LEU A C 1
ATOM 2687 O O . LEU A 1 336 ? -1.737 -13.398 -3.011 1.00 93.38 336 LEU A O 1
ATOM 2691 N N . GLU A 1 337 ? -0.715 -15.245 -3.730 1.00 93.06 337 GLU A N 1
ATOM 2692 C CA . GLU A 1 337 ? -0.856 -15.944 -2.438 1.00 93.06 337 GLU A CA 1
ATOM 2693 C C . GLU A 1 337 ? -0.088 -15.259 -1.295 1.00 93.06 337 GLU A C 1
ATOM 2695 O O . GLU A 1 337 ? -0.486 -15.375 -0.133 1.00 93.06 337 GLU A O 1
ATOM 2700 N N . ASN A 1 338 ? 0.961 -14.486 -1.597 1.00 91.31 338 ASN A N 1
ATOM 2701 C CA . ASN A 1 338 ? 1.658 -13.696 -0.581 1.00 91.31 338 ASN A CA 1
ATOM 2702 C C . ASN A 1 338 ? 0.801 -12.513 -0.111 1.00 91.31 338 ASN A C 1
ATOM 2704 O O . ASN A 1 338 ? 0.809 -12.186 1.074 1.00 91.31 338 ASN A O 1
ATOM 2708 N N . VAL A 1 339 ? -0.011 -11.936 -1.006 1.00 94.31 339 VAL A N 1
ATOM 2709 C CA . VAL A 1 339 ? -1.022 -10.927 -0.648 1.00 94.31 339 VAL A CA 1
ATOM 2710 C C . VAL A 1 339 ? -2.064 -11.549 0.277 1.00 94.31 339 VAL A C 1
ATOM 2712 O O . VAL A 1 339 ? -2.327 -11.025 1.357 1.00 94.31 339 VAL A O 1
ATOM 2715 N N . TYR A 1 340 ? -2.603 -12.715 -0.078 1.00 95.12 340 TYR A N 1
ATOM 2716 C CA . TYR A 1 340 ? -3.577 -13.406 0.771 1.00 95.12 340 TYR A CA 1
ATOM 2717 C C . TYR A 1 340 ? -3.017 -13.784 2.142 1.00 95.12 340 TYR A C 1
ATOM 2719 O O . TYR A 1 340 ? -3.705 -13.625 3.151 1.00 95.12 340 TYR A O 1
ATOM 2727 N N . SER A 1 341 ? -1.760 -14.225 2.186 1.00 92.38 341 SER A N 1
ATOM 2728 C CA . SER A 1 341 ? -1.060 -14.549 3.430 1.00 92.38 341 SER A CA 1
ATOM 2729 C C . SER A 1 341 ? -0.858 -13.310 4.305 1.00 92.38 341 SER A C 1
ATOM 2731 O O . SER A 1 341 ? -1.119 -13.372 5.508 1.00 92.38 341 SER A O 1
ATOM 2733 N N . TYR A 1 342 ? -0.479 -12.172 3.708 1.00 92.75 342 TYR A N 1
ATOM 2734 C CA . TYR A 1 342 ? -0.330 -10.897 4.413 1.00 92.75 342 TYR A CA 1
ATOM 2735 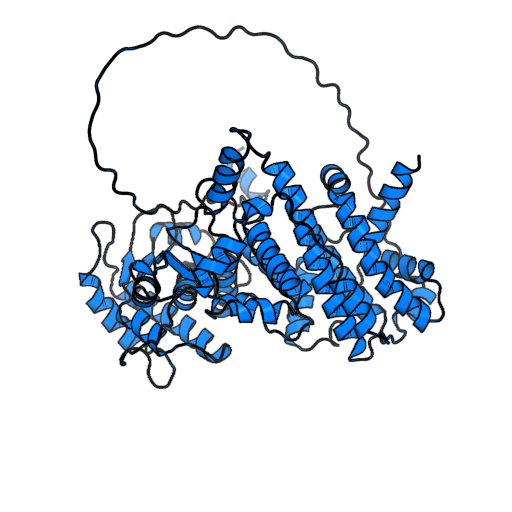C C . TYR A 1 342 ? -1.622 -10.481 5.126 1.00 92.75 342 TYR A C 1
ATOM 2737 O O . TYR A 1 342 ? -1.593 -10.163 6.314 1.00 92.75 342 TYR A O 1
ATOM 2745 N N . PHE A 1 343 ? -2.761 -10.577 4.433 1.00 93.50 343 PHE A N 1
ATOM 2746 C CA . PHE A 1 343 ? -4.086 -10.250 4.975 1.00 93.50 343 PHE A CA 1
ATOM 2747 C C . PHE A 1 343 ? -4.750 -11.390 5.771 1.00 93.50 343 PHE A C 1
ATOM 2749 O O . PHE A 1 343 ? -5.900 -11.248 6.197 1.00 93.50 343 PHE A O 1
ATOM 2756 N N . GLN A 1 344 ? -4.046 -12.510 5.982 1.00 91.25 344 GLN A N 1
ATOM 2757 C CA . GLN A 1 344 ? -4.534 -13.700 6.693 1.00 91.25 344 GLN A CA 1
ATOM 2758 C C . GLN A 1 344 ? -5.862 -14.250 6.137 1.00 91.25 344 GLN A C 1
ATOM 2760 O O . GLN A 1 344 ? -6.756 -14.625 6.900 1.00 91.25 344 GLN A O 1
ATOM 2765 N N . CYS A 1 345 ? -6.006 -14.287 4.811 1.00 92.69 345 CYS A N 1
ATOM 2766 C CA . CYS A 1 345 ? -7.204 -14.817 4.156 1.00 92.69 345 CYS A CA 1
ATOM 2767 C C . CYS A 1 345 ? -7.285 -16.337 4.353 1.00 92.69 345 CYS A C 1
ATOM 2769 O O . CYS A 1 345 ? -6.347 -17.049 3.993 1.00 92.69 345 CYS A O 1
ATOM 2771 N N . ASN A 1 346 ? -8.404 -16.843 4.881 1.00 88.94 346 ASN A N 1
ATOM 2772 C CA . ASN A 1 346 ? -8.583 -18.280 5.144 1.00 88.94 346 ASN A CA 1
ATOM 2773 C C . ASN A 1 346 ? -9.628 -18.933 4.230 1.00 88.94 346 ASN A C 1
ATOM 2775 O O . ASN A 1 346 ? -9.708 -20.160 4.169 1.00 88.94 346 ASN A O 1
ATOM 2779 N N . THR A 1 347 ? -10.435 -18.124 3.547 1.00 92.56 347 THR A N 1
ATOM 2780 C CA . THR A 1 347 ? -11.534 -18.560 2.679 1.00 92.56 347 THR A CA 1
ATOM 2781 C C . THR A 1 347 ? -11.455 -17.885 1.312 1.00 92.56 347 THR A C 1
ATOM 2783 O O . THR A 1 347 ? -10.781 -16.864 1.157 1.00 92.56 347 THR A O 1
ATOM 2786 N N . ASP A 1 348 ? -12.140 -18.442 0.312 1.00 93.56 348 ASP A N 1
ATOM 2787 C CA . ASP A 1 348 ? -12.225 -17.823 -1.018 1.00 93.56 348 ASP A CA 1
ATOM 2788 C C . ASP A 1 348 ? -12.983 -16.488 -0.957 1.00 93.56 348 ASP A C 1
ATOM 2790 O O . ASP A 1 348 ? -12.661 -15.550 -1.686 1.00 93.56 348 ASP A O 1
ATOM 2794 N N . GLU A 1 349 ? -13.940 -16.371 -0.035 1.00 93.25 349 GLU A N 1
ATOM 2795 C CA . GLU A 1 349 ? -14.637 -15.126 0.265 1.00 93.25 349 GLU A CA 1
ATOM 2796 C C . GLU A 1 349 ? -13.685 -14.057 0.822 1.00 93.25 349 GLU A C 1
ATOM 2798 O O . GLU A 1 349 ? -13.717 -12.927 0.341 1.00 93.25 349 GLU A O 1
ATOM 2803 N N . ASP A 1 350 ? -12.790 -14.408 1.758 1.00 94.38 350 ASP A N 1
ATOM 2804 C CA . ASP A 1 350 ? -11.764 -13.475 2.259 1.00 94.38 350 ASP A CA 1
ATOM 2805 C C . ASP A 1 350 ? -10.837 -13.028 1.124 1.00 94.38 350 ASP A C 1
ATOM 2807 O O . ASP A 1 350 ? -10.540 -11.841 0.980 1.00 94.38 350 ASP A O 1
ATOM 2811 N N . LYS A 1 351 ? -10.390 -13.985 0.298 1.00 96.12 351 LYS A N 1
ATOM 2812 C CA . LYS A 1 351 ? -9.526 -13.703 -0.853 1.00 96.12 351 LYS A CA 1
ATOM 2813 C C . LYS A 1 351 ? -10.206 -12.719 -1.802 1.00 96.12 351 LYS A C 1
ATOM 2815 O O . LYS A 1 351 ? -9.568 -11.760 -2.230 1.00 96.12 351 LYS A O 1
ATOM 2820 N N . LYS A 1 352 ? -11.492 -12.919 -2.101 1.00 96.31 352 LYS A N 1
ATOM 2821 C CA . LYS A 1 352 ? -12.269 -12.021 -2.960 1.00 96.31 352 LYS A CA 1
ATOM 2822 C C . LYS A 1 352 ? -12.461 -10.639 -2.336 1.00 96.31 352 LYS A C 1
ATOM 2824 O O . LYS A 1 352 ? -12.189 -9.657 -3.021 1.00 96.31 352 LYS A O 1
ATOM 2829 N N . GLU A 1 353 ? -12.832 -10.554 -1.055 1.00 97.31 353 GLU A N 1
ATOM 2830 C CA . GLU A 1 353 ? -12.971 -9.275 -0.335 1.00 97.31 353 GLU A CA 1
ATOM 2831 C C . GLU A 1 353 ? -11.664 -8.471 -0.380 1.00 97.31 353 GLU A C 1
ATOM 2833 O O . GLU A 1 353 ? -11.686 -7.272 -0.643 1.00 97.31 353 GLU A O 1
ATOM 2838 N N . ILE A 1 354 ? -10.508 -9.119 -0.194 1.00 97.50 354 ILE A N 1
ATOM 2839 C CA . ILE A 1 354 ? -9.211 -8.437 -0.267 1.00 97.50 354 ILE A CA 1
ATOM 2840 C C . ILE A 1 354 ? -8.891 -7.944 -1.680 1.00 97.50 354 ILE A C 1
ATOM 2842 O O . ILE A 1 354 ? -8.342 -6.854 -1.826 1.00 97.50 354 ILE A O 1
ATOM 2846 N N . LEU A 1 355 ? -9.248 -8.673 -2.738 1.00 98.00 355 LEU A N 1
ATOM 2847 C CA . LEU A 1 355 ? -9.057 -8.154 -4.096 1.00 98.00 355 LEU A CA 1
ATOM 2848 C C . LEU A 1 355 ? -9.998 -6.981 -4.405 1.00 98.00 355 LEU A C 1
ATOM 2850 O O . LEU A 1 355 ? -9.571 -6.012 -5.035 1.00 98.00 355 LEU A O 1
ATOM 2854 N N . GLU A 1 356 ? -11.249 -7.044 -3.944 1.00 98.25 356 GLU A N 1
ATOM 2855 C CA . GLU A 1 356 ? -12.202 -5.934 -4.047 1.00 98.25 356 GLU A CA 1
ATOM 2856 C C . GLU A 1 356 ? -11.696 -4.706 -3.279 1.00 98.25 356 GLU A C 1
ATOM 2858 O O . GLU A 1 356 ? -11.707 -3.604 -3.822 1.00 98.25 356 GLU A O 1
ATOM 2863 N N . PHE A 1 357 ? -11.145 -4.900 -2.078 1.00 98.31 357 PHE A N 1
ATOM 2864 C CA . PHE A 1 357 ? -10.475 -3.872 -1.283 1.00 98.31 357 PHE A CA 1
ATOM 2865 C C . PHE A 1 357 ? -9.298 -3.225 -2.023 1.00 98.31 357 PHE A C 1
ATOM 2867 O O . PHE A 1 357 ? -9.244 -1.998 -2.147 1.00 98.31 357 PHE A O 1
ATOM 2874 N N . MET A 1 358 ? -8.363 -4.030 -2.538 1.00 97.44 358 MET A N 1
ATOM 2875 C CA . MET A 1 358 ? -7.171 -3.528 -3.231 1.00 97.44 358 MET A CA 1
ATOM 2876 C C . MET A 1 358 ? -7.543 -2.753 -4.503 1.00 97.44 358 MET A C 1
ATOM 2878 O O . MET A 1 358 ? -6.930 -1.722 -4.802 1.00 97.44 358 MET A O 1
ATOM 2882 N N . TYR A 1 359 ? -8.574 -3.200 -5.227 1.00 97.12 359 TYR A N 1
ATOM 2883 C CA . TYR A 1 359 ? -9.073 -2.494 -6.405 1.00 97.12 359 TYR A CA 1
ATOM 2884 C C . TYR A 1 359 ? -9.895 -1.243 -6.052 1.00 97.12 359 TYR A C 1
ATOM 2886 O O . TYR A 1 359 ? -9.732 -0.204 -6.689 1.00 97.12 359 TYR A O 1
ATOM 2894 N N . ALA A 1 360 ? -10.709 -1.276 -4.995 1.00 96.81 360 ALA A N 1
ATOM 2895 C CA . ALA A 1 360 ? -11.420 -0.101 -4.493 1.00 96.81 360 ALA A CA 1
ATOM 2896 C C . ALA A 1 360 ? -10.446 1.008 -4.065 1.00 96.81 360 ALA A C 1
ATOM 2898 O O . ALA A 1 360 ? -10.652 2.176 -4.400 1.00 96.81 360 ALA A O 1
ATOM 2899 N N . MET A 1 361 ? -9.346 0.649 -3.395 1.00 95.69 361 MET A N 1
ATOM 2900 C CA . MET A 1 361 ? -8.254 1.578 -3.085 1.00 95.69 361 MET A CA 1
ATOM 2901 C C . MET A 1 361 ? -7.681 2.215 -4.357 1.00 95.69 361 MET A C 1
ATOM 2903 O O . MET A 1 361 ? -7.471 3.427 -4.387 1.00 95.69 361 MET A O 1
ATOM 2907 N N . ASN A 1 362 ? -7.524 1.444 -5.440 1.00 94.06 362 ASN A N 1
ATOM 2908 C CA . ASN A 1 362 ? -7.086 1.968 -6.736 1.00 94.06 362 ASN A CA 1
ATOM 2909 C C . ASN A 1 362 ? -8.058 3.017 -7.302 1.00 94.06 362 ASN A C 1
ATOM 2911 O O . ASN A 1 362 ? -7.622 4.075 -7.752 1.00 94.06 362 ASN A O 1
ATOM 2915 N N . LEU A 1 363 ? -9.368 2.759 -7.228 1.00 93.62 363 LEU A N 1
ATOM 2916 C CA . LEU A 1 363 ? -10.414 3.687 -7.681 1.00 93.62 363 LEU A CA 1
ATOM 2917 C C . LEU A 1 363 ? -10.531 4.949 -6.806 1.00 93.62 363 LEU A C 1
ATOM 2919 O O . LEU A 1 363 ? -11.024 5.979 -7.266 1.00 93.62 363 LEU A O 1
ATOM 2923 N N . VAL A 1 364 ? -10.100 4.898 -5.545 1.00 92.88 364 VAL A N 1
ATOM 2924 C CA . VAL A 1 364 ? -10.141 6.056 -4.638 1.00 92.88 364 VAL A CA 1
ATOM 2925 C C . VAL A 1 364 ? -8.870 6.900 -4.734 1.00 92.88 364 VAL A C 1
ATOM 2927 O O . VAL A 1 364 ? -8.971 8.128 -4.780 1.00 92.88 364 VAL A O 1
ATOM 2930 N N . ILE A 1 365 ? -7.696 6.262 -4.757 1.00 89.50 365 ILE A N 1
ATOM 2931 C CA . ILE A 1 365 ? -6.388 6.923 -4.629 1.00 89.50 365 ILE A CA 1
ATOM 2932 C C . ILE A 1 365 ? -5.817 7.319 -5.992 1.00 89.50 365 ILE A C 1
ATOM 2934 O O . ILE A 1 365 ? -5.391 8.459 -6.154 1.00 89.50 365 ILE A O 1
ATOM 2938 N N . SER A 1 366 ? -5.865 6.422 -6.978 1.00 84.31 366 SER A N 1
ATOM 2939 C CA . SER A 1 366 ? -5.184 6.593 -8.272 1.00 84.31 366 SER A CA 1
ATOM 2940 C C . SER A 1 366 ? -6.157 6.783 -9.436 1.00 84.31 366 SER A C 1
ATOM 2942 O O . SER A 1 366 ? -5.859 6.418 -10.571 1.00 84.31 366 SER A O 1
ATOM 2944 N N . ASP A 1 367 ? -7.336 7.346 -9.165 1.00 79.00 367 ASP A N 1
ATOM 2945 C CA . ASP A 1 367 ? -8.332 7.603 -10.200 1.00 79.00 367 ASP A CA 1
ATOM 2946 C C . ASP A 1 367 ? -8.045 8.884 -10.987 1.00 79.00 367 ASP A C 1
ATOM 2948 O O . ASP A 1 367 ? -8.127 10.001 -10.466 1.00 79.00 367 ASP A O 1
ATOM 2952 N N . SER A 1 368 ? -7.776 8.704 -12.274 1.00 72.19 368 SER A N 1
ATOM 2953 C CA . SER A 1 368 ? -7.576 9.752 -13.263 1.00 72.19 368 SER A CA 1
ATOM 2954 C C . SER A 1 368 ? -8.229 9.361 -14.590 1.00 72.19 368 SER A C 1
ATOM 2956 O O . SER A 1 368 ? -8.341 8.182 -14.906 1.00 72.19 368 SER A O 1
ATOM 2958 N N . TYR A 1 369 ? -8.556 10.350 -15.428 1.00 67.38 369 TYR A N 1
ATOM 2959 C CA . TYR A 1 369 ? -9.098 10.128 -16.780 1.00 67.38 369 TYR A CA 1
ATOM 2960 C C . TYR A 1 369 ? -8.155 9.394 -17.747 1.00 67.38 369 TYR A C 1
ATOM 2962 O O . TYR A 1 369 ? -8.487 9.199 -18.915 1.00 67.38 369 TYR A O 1
ATOM 2970 N N . THR A 1 370 ? -6.958 9.046 -17.287 1.00 59.56 370 THR A N 1
ATOM 2971 C CA . THR A 1 370 ? -5.880 8.438 -18.069 1.00 59.56 370 THR A CA 1
ATOM 2972 C C . THR A 1 370 ? -5.318 7.184 -17.403 1.00 59.56 370 THR A C 1
ATOM 2974 O O . THR A 1 370 ? -4.349 6.624 -17.906 1.00 59.56 370 THR A O 1
ATOM 2977 N N . SER A 1 371 ? -5.896 6.737 -16.285 1.00 68.12 371 SER A N 1
ATOM 2978 C CA . SER A 1 371 ? -5.498 5.512 -15.584 1.00 68.12 371 SER A CA 1
ATOM 2979 C C . SER A 1 371 ? -6.433 4.352 -15.902 1.00 68.12 371 SER A C 1
ATOM 2981 O O . SER A 1 371 ? -7.565 4.543 -16.344 1.00 68.12 371 SER A O 1
ATOM 2983 N N . SER A 1 372 ? -5.992 3.140 -15.559 1.00 67.56 372 SER A N 1
ATOM 2984 C CA . SER A 1 372 ? -6.784 1.900 -15.602 1.00 67.56 372 SER A CA 1
ATOM 2985 C C . SER A 1 372 ? -8.078 1.930 -14.763 1.00 67.56 372 SER A C 1
ATOM 2987 O O . SER A 1 372 ? -8.862 0.987 -14.793 1.00 67.56 372 SER A O 1
ATOM 2989 N N . SER A 1 373 ? -8.342 3.003 -14.007 1.00 76.31 373 SER A N 1
ATOM 2990 C CA . SER A 1 373 ? -9.630 3.248 -13.346 1.00 76.31 373 SER A CA 1
ATOM 2991 C C . SER A 1 373 ? -10.746 3.650 -14.324 1.00 76.31 373 SER A C 1
ATOM 2993 O O . SER A 1 373 ? -11.916 3.401 -14.037 1.00 76.31 373 SER A O 1
ATOM 2995 N N . GLU A 1 374 ? -10.426 4.231 -15.488 1.00 86.19 374 GLU A N 1
ATOM 2996 C CA . GLU A 1 374 ? -11.428 4.614 -16.502 1.00 86.19 374 GLU A CA 1
ATOM 2997 C C . GLU A 1 374 ? -12.165 3.426 -17.108 1.00 86.19 374 GLU A C 1
ATOM 2999 O O . GLU A 1 374 ? -13.338 3.528 -17.486 1.00 86.19 374 GLU A O 1
ATOM 3004 N N . ASP A 1 375 ? -11.484 2.290 -17.156 1.00 88.62 375 ASP A N 1
ATOM 3005 C CA . ASP A 1 375 ? -12.022 1.017 -17.606 1.00 88.62 375 ASP A CA 1
ATOM 3006 C C . ASP A 1 375 ? -13.272 0.627 -16.805 1.00 88.62 375 ASP A C 1
ATOM 3008 O O . ASP A 1 375 ? -14.298 0.267 -17.389 1.00 88.62 375 ASP A O 1
ATOM 3012 N N . PHE A 1 376 ? -13.243 0.807 -15.478 1.00 92.88 376 PHE A N 1
ATOM 3013 C CA . PHE A 1 376 ? -14.402 0.576 -14.612 1.00 92.88 376 PHE A CA 1
ATOM 3014 C C . PHE A 1 376 ? -15.585 1.469 -15.004 1.00 92.88 376 PHE A C 1
ATOM 3016 O O . PHE A 1 376 ? -16.695 0.977 -15.214 1.00 92.88 376 PHE A O 1
ATOM 3023 N N . TYR A 1 377 ? -15.363 2.779 -15.155 1.00 92.06 377 TYR A N 1
ATOM 3024 C CA . TYR A 1 377 ? -16.439 3.717 -15.490 1.00 92.06 377 TYR A CA 1
ATOM 3025 C C . TYR A 1 377 ? -17.023 3.459 -16.880 1.00 92.06 377 TYR A C 1
ATOM 3027 O O . TYR A 1 377 ? -18.229 3.621 -17.092 1.00 92.06 377 TYR A O 1
ATOM 3035 N N . THR A 1 378 ? -16.183 3.029 -17.820 1.00 91.75 378 THR A N 1
ATOM 3036 C CA . THR A 1 378 ? -16.606 2.637 -19.165 1.00 91.75 378 THR A CA 1
ATOM 3037 C C . THR A 1 378 ? -17.491 1.398 -19.107 1.00 91.75 378 THR A C 1
ATOM 3039 O O . THR A 1 378 ? -18.606 1.423 -19.634 1.00 91.75 378 THR A O 1
ATOM 3042 N N . VAL A 1 379 ? -17.058 0.351 -18.400 1.00 93.94 379 VAL A N 1
ATOM 3043 C CA . VAL A 1 379 ? -17.843 -0.879 -18.222 1.00 93.94 379 VAL A CA 1
ATOM 3044 C C . VAL A 1 379 ? -19.160 -0.610 -17.498 1.00 93.94 379 VAL A C 1
ATOM 3046 O O . VAL A 1 379 ? -20.207 -1.082 -17.948 1.00 93.94 379 VAL A O 1
ATOM 3049 N N . TYR A 1 380 ? -19.145 0.205 -16.441 1.00 94.50 380 TYR A N 1
ATOM 3050 C CA . TYR A 1 380 ? -20.358 0.620 -15.741 1.00 94.50 380 TYR A CA 1
ATOM 3051 C C . TYR A 1 380 ? -21.344 1.303 -16.695 1.00 94.50 380 TYR A C 1
ATOM 3053 O O . TYR A 1 380 ? -22.521 0.937 -16.753 1.00 94.50 380 TYR A O 1
ATOM 3061 N N . LYS A 1 381 ? -20.867 2.274 -17.482 1.00 94.94 381 LYS A N 1
ATOM 3062 C CA . LYS A 1 381 ? -21.694 3.032 -18.426 1.00 94.94 381 LYS A CA 1
ATOM 3063 C C . LYS A 1 381 ? -22.295 2.140 -19.512 1.00 94.94 381 LYS A C 1
ATOM 3065 O O . LYS A 1 381 ? -23.468 2.305 -19.853 1.00 94.94 381 LYS A O 1
ATOM 3070 N N . GLU A 1 382 ? -21.510 1.209 -20.052 1.00 94.88 382 GLU A N 1
ATOM 3071 C CA . GLU A 1 382 ? -21.973 0.224 -21.036 1.00 94.88 382 GLU A CA 1
ATOM 3072 C C . GLU A 1 382 ? -23.087 -0.661 -20.465 1.00 94.88 382 GLU A C 1
ATOM 3074 O O . GLU A 1 382 ? -24.108 -0.865 -21.123 1.00 94.88 382 GLU A O 1
ATOM 3079 N N . ALA A 1 383 ? -22.924 -1.141 -19.230 1.00 94.75 383 ALA A N 1
ATOM 3080 C CA . ALA A 1 383 ? -23.904 -2.000 -18.575 1.00 94.75 383 ALA A CA 1
ATOM 3081 C C . ALA A 1 383 ? -25.183 -1.258 -18.148 1.00 94.75 383 ALA A C 1
ATOM 3083 O O . ALA A 1 383 ? -26.254 -1.861 -18.085 1.00 94.75 383 ALA A O 1
ATOM 3084 N N . ASN A 1 384 ? -25.098 0.054 -17.903 1.00 94.19 384 ASN A N 1
ATOM 3085 C CA . ASN A 1 384 ? -26.193 0.863 -17.362 1.00 94.19 384 ASN A CA 1
ATOM 3086 C C . ASN A 1 384 ? -26.830 1.804 -18.399 1.00 94.19 384 ASN A C 1
ATOM 3088 O O . ASN A 1 384 ? -27.246 2.916 -18.071 1.00 94.19 384 ASN A O 1
ATOM 3092 N N . ASN A 1 385 ? -26.944 1.364 -19.658 1.00 93.12 385 ASN A N 1
ATOM 3093 C CA . ASN A 1 385 ? -27.617 2.097 -20.744 1.00 93.12 385 ASN A CA 1
ATOM 3094 C C . ASN A 1 385 ? -27.093 3.532 -20.955 1.00 93.12 385 ASN A C 1
ATOM 3096 O O . ASN A 1 385 ? -27.852 4.439 -21.298 1.00 93.12 385 ASN A O 1
ATOM 3100 N N . GLY A 1 386 ? -25.794 3.752 -20.750 1.00 92.00 386 GLY A N 1
ATOM 3101 C CA . GLY A 1 386 ? -25.165 5.061 -20.914 1.00 92.00 386 GLY A CA 1
ATOM 3102 C C . GLY A 1 386 ? -25.210 5.960 -19.676 1.00 92.00 386 GLY A C 1
ATOM 3103 O O . GLY A 1 386 ? -24.639 7.053 -19.734 1.00 92.00 386 GLY A O 1
ATOM 3104 N N . ASN A 1 387 ? -25.831 5.522 -18.575 1.00 92.00 387 ASN A N 1
ATOM 3105 C CA . ASN A 1 387 ? -25.815 6.255 -17.311 1.00 92.00 387 ASN A CA 1
ATOM 3106 C C . ASN A 1 387 ? -24.394 6.310 -16.743 1.00 92.00 387 ASN A C 1
ATOM 3108 O O . ASN A 1 387 ? -23.675 5.313 -16.735 1.00 92.00 387 ASN A O 1
ATOM 3112 N N . MET A 1 388 ? -23.997 7.487 -16.263 1.00 89.88 388 MET A N 1
ATOM 3113 C CA . MET A 1 388 ? -22.710 7.684 -15.602 1.00 89.88 388 MET A CA 1
ATOM 3114 C C . MET A 1 388 ? -22.897 7.642 -14.091 1.00 89.88 388 MET A C 1
ATOM 3116 O O . MET A 1 388 ? -23.896 8.141 -13.576 1.00 89.88 388 MET A O 1
ATOM 3120 N N . ILE A 1 389 ? -21.921 7.069 -13.398 1.00 88.88 389 ILE A N 1
ATOM 3121 C CA . ILE A 1 389 ? -21.841 7.130 -11.944 1.00 88.88 389 ILE A CA 1
ATOM 3122 C C . ILE A 1 389 ? -21.276 8.488 -11.514 1.00 88.88 389 ILE A C 1
ATOM 3124 O O . ILE A 1 389 ? -20.347 9.010 -12.140 1.00 88.88 389 ILE A O 1
ATOM 3128 N N . ASP A 1 390 ? -21.829 9.067 -10.449 1.00 89.25 390 ASP A N 1
ATOM 3129 C CA . ASP A 1 390 ? -21.217 10.236 -9.823 1.00 89.25 390 ASP A CA 1
ATOM 3130 C C . ASP A 1 390 ? -19.940 9.807 -9.093 1.00 89.25 390 ASP A C 1
ATOM 3132 O O . ASP A 1 390 ? -19.987 9.078 -8.102 1.00 89.25 390 ASP A O 1
ATOM 3136 N N . ARG A 1 391 ? -18.781 10.239 -9.601 1.00 88.50 391 ARG A N 1
ATOM 3137 C CA . ARG A 1 391 ? -17.481 9.802 -9.072 1.00 88.50 391 ARG A CA 1
ATOM 3138 C C . ARG A 1 391 ? -17.247 10.236 -7.630 1.00 88.50 391 ARG A C 1
ATOM 3140 O O . ARG A 1 391 ? -16.535 9.543 -6.913 1.00 88.50 391 ARG A O 1
ATOM 3147 N N . ALA A 1 392 ? -17.785 11.383 -7.214 1.00 85.69 392 ALA A N 1
ATOM 3148 C CA . ALA A 1 392 ? -17.551 11.903 -5.872 1.00 85.69 392 ALA A CA 1
ATOM 3149 C C . ALA A 1 392 ? -18.306 11.071 -4.831 1.00 85.69 392 ALA A C 1
ATOM 3151 O O . ALA A 1 392 ? -17.677 10.538 -3.918 1.00 85.69 392 ALA A O 1
ATOM 3152 N N . SER A 1 393 ? -19.617 10.893 -5.018 1.00 85.56 393 SER A N 1
ATOM 3153 C CA . SER A 1 393 ? -20.446 10.027 -4.179 1.00 85.56 393 SER A CA 1
ATOM 3154 C C . SER A 1 393 ? -19.935 8.592 -4.185 1.00 85.56 393 SER A C 1
ATOM 3156 O O . SER A 1 393 ? -19.745 8.013 -3.124 1.00 85.56 393 SER A O 1
ATOM 3158 N N . TYR A 1 394 ? -19.592 8.049 -5.354 1.00 89.38 394 TYR A N 1
ATOM 3159 C CA . TYR A 1 394 ? -19.088 6.682 -5.425 1.00 89.38 394 TYR A CA 1
ATOM 3160 C C . TYR A 1 394 ? -17.777 6.476 -4.657 1.00 89.38 394 TYR A C 1
ATOM 3162 O O . TYR A 1 394 ? -17.619 5.489 -3.940 1.00 89.38 394 TYR A O 1
ATOM 3170 N N . LYS A 1 395 ? -16.835 7.422 -4.750 1.00 90.00 395 LYS A N 1
ATOM 3171 C CA . LYS A 1 395 ? -15.602 7.361 -3.953 1.00 90.00 395 LYS A CA 1
ATOM 3172 C C . LYS A 1 395 ? -15.882 7.442 -2.456 1.00 90.00 395 LYS A C 1
ATOM 3174 O O . LYS A 1 395 ? -15.148 6.827 -1.690 1.00 90.00 395 LYS A O 1
ATOM 3179 N N . THR A 1 396 ? -16.901 8.186 -2.032 1.00 89.06 396 THR A N 1
ATOM 3180 C CA . THR A 1 396 ? -17.350 8.197 -0.634 1.00 89.06 396 THR A CA 1
ATOM 3181 C C . THR A 1 396 ? -17.842 6.811 -0.211 1.00 89.06 396 THR A C 1
ATOM 3183 O O . THR A 1 396 ? -17.341 6.292 0.785 1.00 89.06 396 THR A O 1
ATOM 3186 N N . ASP A 1 397 ? -18.701 6.165 -1.000 1.00 91.00 397 ASP A N 1
ATOM 3187 C CA . ASP A 1 397 ? -19.218 4.820 -0.694 1.00 91.00 397 ASP A CA 1
ATOM 3188 C C . ASP A 1 397 ? -18.088 3.762 -0.664 1.00 91.00 397 ASP A C 1
ATOM 3190 O O . ASP A 1 397 ? -18.035 2.883 0.200 1.00 91.00 397 ASP A O 1
ATOM 3194 N N . LEU A 1 398 ? -17.112 3.866 -1.576 1.00 94.50 398 LEU A N 1
ATOM 3195 C CA . LEU A 1 398 ? -15.931 2.995 -1.567 1.00 94.50 398 LEU A CA 1
ATOM 3196 C C . LEU A 1 398 ? -15.057 3.217 -0.335 1.00 94.50 398 LEU A C 1
ATOM 3198 O O . LEU A 1 398 ? -14.611 2.247 0.273 1.00 94.50 398 LEU A O 1
ATOM 3202 N N . LYS A 1 399 ? -14.808 4.473 0.049 1.00 94.56 399 LYS A N 1
ATOM 3203 C CA . LYS A 1 399 ? -14.050 4.800 1.266 1.00 94.56 399 LYS A CA 1
ATOM 3204 C C . LYS A 1 399 ? -14.686 4.192 2.508 1.00 94.56 399 LYS A C 1
ATOM 3206 O O . LYS A 1 399 ? -13.958 3.723 3.380 1.00 94.56 399 LYS A O 1
ATOM 3211 N N . GLU A 1 400 ? -16.014 4.173 2.565 1.00 93.56 400 GLU A N 1
ATOM 3212 C CA . GLU A 1 400 ? -16.766 3.521 3.631 1.00 93.56 400 GLU A CA 1
ATOM 3213 C C . GLU A 1 400 ? -16.434 2.022 3.715 1.00 93.56 400 GLU A C 1
ATOM 3215 O O . GLU A 1 400 ? -15.998 1.534 4.759 1.00 93.56 400 GLU A O 1
ATOM 3220 N N . SER A 1 401 ? -16.523 1.316 2.585 1.00 96.75 401 SER A N 1
ATOM 3221 C CA . SER A 1 401 ? -16.226 -0.123 2.492 1.00 96.75 401 SER A CA 1
ATOM 3222 C C . SER A 1 401 ? -14.750 -0.435 2.786 1.00 96.75 401 SER A C 1
ATOM 3224 O O . SER A 1 401 ? -14.427 -1.359 3.530 1.00 96.75 401 SER A O 1
ATOM 3226 N N . ILE A 1 402 ? -13.829 0.384 2.269 1.00 97.69 402 ILE A N 1
ATOM 3227 C CA . ILE A 1 402 ? -12.388 0.315 2.562 1.00 97.69 402 ILE A CA 1
ATOM 3228 C C . ILE A 1 402 ? -12.146 0.424 4.074 1.00 97.69 402 ILE A C 1
ATOM 3230 O O . ILE A 1 402 ? -11.411 -0.387 4.641 1.00 97.69 402 ILE A O 1
ATOM 3234 N N . ALA A 1 403 ? -12.782 1.389 4.744 1.00 96.81 403 ALA A N 1
ATOM 3235 C CA . ALA A 1 403 ? -12.645 1.575 6.185 1.00 96.81 403 ALA A CA 1
ATOM 3236 C C . ALA A 1 403 ? -13.207 0.389 6.989 1.00 96.81 403 ALA A C 1
ATOM 3238 O O . ALA A 1 403 ? -12.608 0.006 7.998 1.00 96.81 403 ALA A O 1
ATOM 3239 N N . MET A 1 404 ? -14.297 -0.238 6.535 1.00 97.44 404 MET A N 1
ATOM 3240 C CA . MET A 1 404 ? -14.837 -1.459 7.147 1.00 97.44 404 MET A CA 1
ATOM 3241 C C . MET A 1 404 ? -13.844 -2.630 7.064 1.00 97.44 404 MET A C 1
ATOM 3243 O O . MET A 1 404 ? -13.550 -3.251 8.090 1.00 97.44 404 MET A O 1
ATOM 3247 N N . THR A 1 405 ? -13.255 -2.900 5.892 1.00 97.75 405 THR A N 1
ATOM 3248 C CA . THR A 1 405 ? -12.247 -3.969 5.744 1.00 97.75 405 THR A CA 1
ATOM 3249 C C . THR A 1 405 ? -10.992 -3.680 6.564 1.00 97.75 405 THR A C 1
ATOM 3251 O O . THR A 1 405 ? -10.517 -4.563 7.282 1.00 97.75 405 THR A O 1
ATOM 3254 N N . LEU A 1 406 ? -10.493 -2.439 6.569 1.00 97.38 406 LEU A N 1
ATOM 3255 C CA . LEU A 1 406 ? -9.381 -2.041 7.442 1.00 97.38 406 LEU A CA 1
ATOM 3256 C C . LEU A 1 406 ? -9.713 -2.264 8.924 1.00 97.38 406 LEU A C 1
ATOM 3258 O O . LEU A 1 406 ? -8.858 -2.731 9.672 1.00 97.38 406 LEU A O 1
ATOM 3262 N N . THR A 1 407 ? -10.950 -1.983 9.341 1.00 97.31 407 THR A N 1
ATOM 3263 C CA . THR A 1 407 ? -11.399 -2.164 10.730 1.00 97.31 407 THR A CA 1
ATOM 3264 C C . THR A 1 407 ? -11.403 -3.640 11.116 1.00 97.31 407 THR A C 1
ATOM 3266 O O . THR A 1 407 ? -10.921 -3.994 12.195 1.00 97.31 407 THR A O 1
ATOM 3269 N N . LYS A 1 408 ? -11.883 -4.523 10.227 1.00 95.69 408 LYS A N 1
ATOM 3270 C CA . LYS A 1 408 ? -11.800 -5.981 10.423 1.00 95.69 408 LYS A CA 1
ATOM 3271 C C . LYS A 1 408 ? -10.355 -6.442 10.581 1.00 95.69 408 LYS A C 1
ATOM 3273 O O . LYS A 1 408 ? -10.064 -7.222 11.488 1.00 95.69 408 LYS A O 1
ATOM 3278 N N . GLN A 1 409 ? -9.468 -5.966 9.705 1.00 95.44 409 GLN A N 1
ATOM 3279 C CA . GLN A 1 409 ? -8.047 -6.310 9.734 1.00 95.44 409 GLN A CA 1
ATOM 3280 C C . GLN A 1 409 ? -7.406 -5.850 11.046 1.00 95.44 409 GLN A C 1
ATOM 3282 O O . GLN A 1 409 ? -6.861 -6.679 11.779 1.00 95.44 409 GLN A O 1
ATOM 3287 N N . PHE A 1 410 ? -7.575 -4.575 11.405 1.00 96.00 410 PHE A N 1
ATOM 3288 C CA . PHE A 1 410 ? -7.029 -4.008 12.634 1.00 96.00 410 PHE A CA 1
ATOM 3289 C C . PHE A 1 410 ? -7.503 -4.766 13.871 1.00 96.00 410 PHE A C 1
ATOM 3291 O O . PHE A 1 410 ? -6.675 -5.285 14.614 1.00 96.00 410 PHE A O 1
ATOM 3298 N N . TYR A 1 411 ? -8.816 -4.894 14.088 1.00 95.62 411 TYR A N 1
ATOM 3299 C CA . TYR A 1 411 ? -9.326 -5.522 15.308 1.00 95.62 411 TYR A CA 1
ATOM 3300 C C . TYR A 1 411 ? -9.078 -7.032 15.358 1.00 95.62 411 TYR A C 1
ATOM 3302 O O . TYR A 1 411 ? -8.825 -7.568 16.439 1.00 95.62 411 TYR A O 1
ATOM 3310 N N . GLY A 1 412 ? -9.091 -7.725 14.216 1.00 93.50 412 GLY A N 1
ATOM 3311 C CA . GLY A 1 412 ? -8.720 -9.138 14.157 1.00 93.50 412 GLY A CA 1
ATOM 3312 C C . GLY A 1 412 ? -7.260 -9.366 14.559 1.00 93.50 412 GLY A C 1
ATOM 3313 O O . GLY A 1 412 ? -6.963 -10.253 15.364 1.00 93.50 412 GLY A O 1
ATOM 3314 N N . ASN A 1 413 ? -6.350 -8.525 14.059 1.00 92.44 413 ASN A N 1
ATOM 3315 C CA . ASN A 1 413 ? -4.929 -8.567 14.410 1.00 92.44 413 ASN A CA 1
ATOM 3316 C C . ASN A 1 413 ? -4.676 -8.096 15.852 1.00 92.44 413 ASN A C 1
ATOM 3318 O O . ASN A 1 413 ? -3.922 -8.733 16.585 1.00 92.44 413 ASN A O 1
ATOM 3322 N N . PHE A 1 414 ? -5.358 -7.040 16.291 1.00 93.06 414 PHE A N 1
ATOM 3323 C CA . PHE A 1 414 ? -5.284 -6.486 17.642 1.00 93.06 414 PHE A CA 1
ATOM 3324 C C . PHE A 1 414 ? -5.702 -7.502 18.704 1.00 93.06 414 PHE A C 1
ATOM 3326 O O . PHE A 1 414 ? -4.982 -7.693 19.681 1.00 93.06 414 PHE A O 1
ATOM 3333 N N . VAL A 1 415 ? -6.828 -8.199 18.514 1.00 92.31 415 VAL A N 1
ATOM 3334 C CA . VAL A 1 415 ? -7.303 -9.207 19.476 1.00 92.31 415 VAL A CA 1
ATOM 3335 C C . VAL A 1 415 ? -6.329 -10.380 19.569 1.00 92.31 415 VAL A C 1
ATOM 3337 O O . VAL A 1 415 ? -6.025 -10.840 20.671 1.00 92.31 415 VAL A O 1
ATOM 3340 N N . ASN A 1 416 ? -5.791 -10.837 18.434 1.00 89.50 416 ASN A N 1
ATOM 3341 C CA . ASN A 1 416 ? -4.748 -11.860 18.417 1.00 89.50 416 ASN A CA 1
ATOM 3342 C C . ASN A 1 416 ? -3.494 -11.395 19.169 1.00 89.50 416 ASN A C 1
ATOM 3344 O O . ASN A 1 416 ? -2.998 -12.114 20.038 1.00 89.50 416 ASN A O 1
ATOM 3348 N N . TYR A 1 417 ? -3.013 -10.184 18.896 1.00 88.69 417 TYR A N 1
ATOM 3349 C CA . TYR A 1 417 ? -1.839 -9.630 19.562 1.00 88.69 417 TYR A CA 1
ATOM 3350 C C . TYR A 1 417 ? -2.055 -9.504 21.077 1.00 88.69 417 TYR A C 1
ATOM 3352 O O . TYR A 1 417 ? -1.307 -10.093 21.860 1.00 88.69 417 TYR A O 1
ATOM 3360 N N . ALA A 1 418 ? -3.146 -8.854 21.494 1.00 88.81 418 ALA A N 1
ATOM 3361 C CA . ALA A 1 418 ? -3.506 -8.621 22.895 1.00 88.81 418 ALA A CA 1
ATOM 3362 C C . ALA A 1 418 ? -3.738 -9.912 23.703 1.00 88.81 418 ALA A C 1
ATOM 3364 O O . ALA A 1 418 ? -3.650 -9.908 24.929 1.00 88.81 418 ALA A O 1
ATOM 3365 N N . SER A 1 419 ? -4.028 -11.026 23.031 1.00 86.50 419 SER A N 1
ATOM 3366 C CA . SER A 1 419 ? -4.178 -12.341 23.663 1.00 86.50 419 SER A CA 1
ATOM 3367 C C . SER A 1 419 ? -2.866 -13.104 23.868 1.00 86.50 419 SER A C 1
ATOM 3369 O O . SER A 1 419 ? -2.808 -14.016 24.689 1.00 86.50 419 SER A O 1
ATOM 3371 N N . SER A 1 420 ? -1.818 -12.748 23.120 1.00 83.19 420 SER A N 1
ATOM 3372 C CA . SER A 1 420 ? -0.516 -13.426 23.159 1.00 83.19 420 SER A CA 1
ATOM 3373 C C . SER A 1 420 ? 0.375 -12.961 24.316 1.00 83.19 420 SER A C 1
ATOM 3375 O O . SER A 1 420 ? 1.364 -13.617 24.641 1.00 83.19 420 SER A O 1
ATOM 3377 N N . GLY A 1 421 ? 0.002 -11.853 24.960 1.00 82.75 421 GLY A N 1
ATOM 3378 C CA . GLY A 1 421 ? 0.755 -11.224 26.034 1.00 82.75 421 GLY A CA 1
ATOM 3379 C C . GLY A 1 421 ? -0.130 -10.700 27.161 1.00 82.75 421 GLY A C 1
ATOM 3380 O O . GLY A 1 421 ? -1.317 -11.013 27.278 1.00 82.75 421 GLY A O 1
ATOM 3381 N N . THR A 1 422 ? 0.489 -9.913 28.035 1.00 82.62 422 THR A N 1
ATOM 3382 C CA . THR A 1 422 ? -0.183 -9.148 29.085 1.00 82.62 422 THR A CA 1
ATOM 3383 C C . THR A 1 422 ? 0.192 -7.692 28.883 1.00 82.62 422 THR A C 1
ATOM 3385 O O . THR A 1 422 ? 1.371 -7.353 28.954 1.00 82.62 422 THR A O 1
ATOM 3388 N N . TYR A 1 423 ? -0.810 -6.863 28.623 1.00 89.88 423 TYR A N 1
ATOM 3389 C CA . TYR A 1 423 ? -0.646 -5.442 28.323 1.00 89.88 423 TYR A CA 1
ATOM 3390 C C . TYR A 1 423 ? -1.507 -4.649 29.289 1.00 89.88 423 TYR A C 1
ATOM 3392 O O . TYR A 1 423 ? -2.565 -5.134 29.697 1.00 89.88 423 TYR A O 1
ATOM 3400 N N . ASN A 1 424 ? -1.089 -3.449 29.669 1.00 91.94 424 ASN A N 1
ATOM 3401 C CA . ASN A 1 424 ? -1.987 -2.592 30.431 1.00 91.94 424 ASN A CA 1
ATOM 3402 C C . ASN A 1 424 ? -3.068 -1.999 29.505 1.00 91.94 424 ASN A C 1
ATOM 3404 O O . ASN A 1 424 ? -2.957 -2.011 28.274 1.00 91.94 424 ASN A O 1
ATOM 3408 N N . LEU A 1 425 ? -4.160 -1.523 30.094 1.00 93.31 425 LEU A N 1
ATOM 3409 C CA . LEU A 1 425 ? -5.273 -0.978 29.326 1.00 93.31 425 LEU A CA 1
ATOM 3410 C C . LEU A 1 425 ? -4.884 0.296 28.556 1.00 93.31 425 LEU A C 1
ATOM 3412 O O . LEU A 1 425 ? -5.382 0.503 27.452 1.00 93.31 425 LEU A O 1
ATOM 3416 N N . GLU A 1 426 ? -3.973 1.106 29.097 1.00 94.38 426 GLU A N 1
ATOM 3417 C CA . GLU A 1 426 ? -3.412 2.282 28.422 1.00 94.38 426 GLU A CA 1
ATOM 3418 C C . GLU A 1 426 ? -2.769 1.927 27.077 1.00 94.38 426 GLU A C 1
ATOM 3420 O O . GLU A 1 426 ? -3.117 2.517 26.061 1.00 94.38 426 GLU A O 1
ATOM 3425 N N . GLN A 1 427 ? -1.893 0.921 27.050 1.00 93.56 427 GLN A N 1
ATOM 3426 C CA . GLN A 1 427 ? -1.192 0.440 25.857 1.00 93.56 427 GLN A CA 1
ATOM 3427 C C . GLN A 1 427 ? -2.177 0.001 24.767 1.00 93.56 427 GLN A C 1
ATOM 3429 O O . GLN A 1 427 ? -2.034 0.357 23.596 1.00 93.56 427 GLN A O 1
ATOM 3434 N N . LEU A 1 428 ? -3.216 -0.742 25.158 1.00 92.88 428 LEU A N 1
ATOM 3435 C CA . LEU A 1 428 ? -4.259 -1.207 24.246 1.00 92.88 428 LEU A CA 1
ATOM 3436 C C . LEU A 1 428 ? -5.103 -0.046 23.699 1.00 92.88 428 LEU A C 1
ATOM 3438 O O . LEU A 1 428 ? -5.315 0.042 22.488 1.00 92.88 428 LEU A O 1
ATOM 3442 N N . MET A 1 429 ? -5.550 0.864 24.569 1.00 94.31 429 MET A N 1
ATOM 3443 C CA . MET A 1 429 ? -6.323 2.042 24.163 1.00 94.31 429 MET A CA 1
ATOM 3444 C C . MET A 1 429 ? -5.494 3.011 23.310 1.00 94.31 429 MET A C 1
ATOM 3446 O O . MET A 1 429 ? -6.044 3.624 22.396 1.00 94.31 429 MET A O 1
ATOM 3450 N N . HIS A 1 430 ? -4.182 3.113 23.541 1.00 93.88 430 HIS A N 1
ATOM 3451 C CA . HIS A 1 430 ? -3.290 3.939 22.730 1.00 93.88 430 HIS A CA 1
ATOM 3452 C C . HIS A 1 430 ? -3.205 3.438 21.286 1.00 93.88 430 HIS A C 1
ATOM 3454 O O . HIS A 1 430 ? -3.367 4.224 20.354 1.00 93.88 430 HIS A O 1
ATOM 3460 N N . MET A 1 431 ? -3.044 2.125 21.081 1.00 93.31 431 MET A N 1
ATOM 3461 C CA . MET A 1 431 ? -3.054 1.539 19.734 1.00 93.31 431 MET A CA 1
ATOM 3462 C C . MET A 1 431 ? -4.382 1.779 19.007 1.00 93.31 431 MET A C 1
ATOM 3464 O O . MET A 1 431 ? -4.376 2.105 17.821 1.00 93.31 431 MET A O 1
ATOM 3468 N N . MET A 1 432 ? -5.513 1.641 19.711 1.00 94.69 432 MET A N 1
ATOM 3469 C CA . MET A 1 432 ? -6.841 1.940 19.158 1.00 94.69 432 MET A CA 1
ATOM 3470 C C . MET A 1 432 ? -6.966 3.420 18.771 1.00 94.69 432 MET A C 1
ATOM 3472 O O . MET A 1 432 ? -7.452 3.729 17.688 1.00 94.69 432 MET A O 1
ATOM 3476 N N . SER A 1 433 ? -6.460 4.320 19.618 1.00 93.44 433 SER A N 1
ATOM 3477 C CA . SER A 1 433 ? -6.467 5.764 19.376 1.00 93.44 433 SER A CA 1
ATOM 3478 C C . SER A 1 433 ? -5.680 6.146 18.124 1.00 93.44 433 SER A C 1
ATOM 3480 O O . SER A 1 433 ? -6.200 6.872 17.282 1.00 93.44 433 SER A O 1
ATOM 3482 N N . ILE A 1 434 ? -4.455 5.627 17.976 1.00 93.38 434 ILE A N 1
ATOM 3483 C CA . ILE A 1 434 ? -3.609 5.875 16.797 1.00 93.38 434 ILE A CA 1
ATOM 3484 C C . ILE A 1 434 ? -4.311 5.396 15.520 1.00 93.38 434 ILE A C 1
ATOM 3486 O O . ILE A 1 434 ? -4.277 6.077 14.496 1.00 93.38 434 ILE A O 1
ATOM 3490 N N . TYR A 1 435 ? -4.969 4.235 15.581 1.00 94.25 435 TYR A N 1
ATOM 3491 C CA . TYR A 1 435 ? -5.718 3.702 14.449 1.00 94.25 435 TYR A CA 1
ATOM 3492 C C . TYR A 1 435 ? -6.923 4.574 14.068 1.00 94.25 435 TYR A C 1
ATOM 3494 O O . TYR A 1 435 ? -7.103 4.867 12.886 1.00 94.25 435 TYR A O 1
ATOM 3502 N N . GLU A 1 436 ? -7.719 5.029 15.041 1.00 93.19 436 GLU A N 1
ATOM 3503 C CA . GLU A 1 436 ? -8.854 5.928 14.780 1.00 93.19 436 GLU A CA 1
ATOM 3504 C C . GLU A 1 436 ? -8.407 7.271 14.186 1.00 93.19 436 GLU A C 1
ATOM 3506 O O . GLU A 1 436 ? -9.032 7.756 13.239 1.00 93.19 436 GLU A O 1
ATOM 3511 N N . ASP A 1 437 ? -7.292 7.827 14.669 1.00 89.38 437 ASP A N 1
ATOM 3512 C CA . ASP A 1 437 ? -6.724 9.070 14.140 1.00 89.38 437 ASP A CA 1
ATOM 3513 C C . ASP A 1 437 ? -6.289 8.924 12.667 1.00 89.38 437 ASP A C 1
ATOM 3515 O O . ASP A 1 437 ? -6.585 9.798 11.844 1.00 89.38 437 ASP A O 1
ATOM 3519 N N . GLU A 1 438 ? -5.656 7.805 12.286 1.00 89.75 438 GLU A N 1
ATOM 3520 C CA . GLU A 1 438 ? -5.299 7.556 10.880 1.00 89.75 438 GLU A CA 1
ATOM 3521 C C . GLU A 1 438 ? -6.542 7.302 10.013 1.00 89.75 438 GLU A C 1
ATOM 3523 O O . GLU A 1 438 ? -6.671 7.861 8.918 1.00 89.75 438 GLU A O 1
ATOM 3528 N N . LEU A 1 439 ? -7.498 6.508 10.506 1.00 90.75 439 LEU A N 1
ATOM 3529 C CA . LEU A 1 439 ? -8.724 6.182 9.775 1.00 90.75 439 LEU A CA 1
ATOM 3530 C C . LEU A 1 439 ? -9.579 7.427 9.516 1.00 90.75 439 LEU A C 1
ATOM 3532 O O . LEU A 1 439 ? -10.167 7.583 8.438 1.00 90.75 439 LEU A O 1
ATOM 3536 N N . SER A 1 440 ? -9.585 8.376 10.456 1.00 86.50 440 SER A N 1
ATOM 3537 C CA . SER A 1 440 ? -10.241 9.661 10.250 1.00 86.50 440 SER A CA 1
ATOM 3538 C C . SER A 1 440 ? -9.671 10.436 9.067 1.00 86.50 440 SER A C 1
ATOM 3540 O O . SER A 1 440 ? -10.381 11.277 8.516 1.00 86.50 440 SER A O 1
ATOM 3542 N N . ARG A 1 441 ? -8.424 10.212 8.658 1.00 79.75 441 ARG A N 1
ATOM 3543 C CA . ARG A 1 441 ? -7.831 10.935 7.531 1.00 79.75 441 ARG A CA 1
ATOM 3544 C C . ARG A 1 441 ? -8.291 10.384 6.182 1.00 79.75 441 ARG A C 1
ATOM 3546 O O . ARG A 1 441 ? -8.430 11.151 5.231 1.00 79.75 441 ARG A O 1
ATOM 3553 N N . LEU A 1 442 ? -8.583 9.083 6.116 1.00 85.50 442 LEU A N 1
ATOM 3554 C CA . LEU A 1 442 ? -9.188 8.444 4.944 1.00 85.50 442 LEU A CA 1
ATOM 3555 C C . LEU A 1 442 ? -10.613 8.974 4.701 1.00 85.50 442 LEU A C 1
ATOM 3557 O O . LEU A 1 442 ? -10.964 9.359 3.577 1.00 85.50 442 LEU A O 1
ATOM 3561 N N . LEU A 1 443 ? -11.412 9.021 5.772 1.00 85.50 443 LEU A N 1
ATOM 3562 C CA . LEU A 1 443 ? -12.835 9.371 5.722 1.00 85.50 443 LEU A CA 1
ATOM 3563 C C . LEU A 1 443 ? -13.098 10.879 5.829 1.00 85.50 443 LEU A C 1
ATOM 3565 O O . LEU A 1 443 ? -14.045 11.387 5.233 1.00 85.50 443 LEU A O 1
ATOM 3569 N N . TRP A 1 444 ? -12.258 11.606 6.564 1.00 78.31 444 TRP A N 1
ATOM 3570 C CA . TRP A 1 444 ? -12.459 13.004 6.959 1.00 78.31 444 TRP A CA 1
ATOM 3571 C C . TRP A 1 444 ? -13.777 13.230 7.729 1.00 78.31 444 TRP A C 1
ATOM 3573 O O . TRP A 1 444 ? -14.498 14.208 7.518 1.00 78.31 444 TRP A O 1
ATOM 3583 N N . TYR A 1 445 ? -14.115 12.329 8.657 1.00 75.06 445 TYR A N 1
ATOM 3584 C CA . TYR A 1 445 ? -15.416 12.366 9.336 1.00 75.06 445 TYR A CA 1
ATOM 3585 C C . TYR A 1 445 ? -15.596 13.500 10.359 1.00 75.06 445 TYR A C 1
ATOM 3587 O O . TYR A 1 445 ? -16.691 13.692 10.884 1.00 75.06 445 TYR A O 1
ATOM 3595 N N . SER A 1 446 ? -14.558 14.286 10.652 1.00 59.50 446 SER A N 1
ATOM 3596 C CA . SER A 1 446 ? -14.702 15.489 11.481 1.00 59.50 446 SER A CA 1
ATOM 3597 C C . SER A 1 446 ? -15.484 16.609 10.783 1.00 59.50 446 SER A C 1
ATOM 3599 O O . SER A 1 446 ? -15.924 17.551 11.434 1.00 59.50 446 SER A O 1
ATOM 3601 N N . ASN A 1 447 ? -15.657 16.534 9.460 1.00 65.31 447 ASN A N 1
ATOM 3602 C CA . ASN A 1 447 ? -16.512 17.449 8.711 1.00 65.31 447 ASN A CA 1
ATOM 3603 C C . ASN A 1 447 ? -17.939 16.890 8.656 1.00 65.31 447 ASN A C 1
ATOM 3605 O O . ASN A 1 447 ? -18.158 15.796 8.136 1.00 65.31 447 ASN A O 1
ATOM 3609 N N . SER A 1 448 ? -18.911 17.665 9.142 1.00 63.62 448 SER A N 1
ATOM 3610 C CA . SER A 1 448 ? -20.326 17.274 9.204 1.00 63.62 448 SER A CA 1
ATOM 3611 C C . SER A 1 448 ? -20.903 16.822 7.859 1.00 63.62 448 SER A C 1
ATOM 3613 O O . SER A 1 448 ? -21.717 15.907 7.841 1.00 63.62 448 SER A O 1
ATOM 3615 N N . SER A 1 449 ? -20.445 17.401 6.743 1.00 65.12 449 SER A N 1
ATOM 3616 C CA . SER A 1 449 ? -20.923 17.054 5.396 1.00 65.12 449 SER A CA 1
ATOM 3617 C C . SER A 1 449 ? -20.512 15.646 4.962 1.00 65.12 449 SER A C 1
ATOM 3619 O O . SER A 1 449 ? -21.224 15.019 4.192 1.00 65.12 449 SER A O 1
ATOM 3621 N N . TYR A 1 450 ? -19.368 15.155 5.447 1.00 67.88 450 TYR A N 1
ATOM 3622 C CA . TYR A 1 450 ? -18.876 13.807 5.153 1.00 67.88 450 TYR A CA 1
ATOM 3623 C C . TYR A 1 450 ? -19.311 12.804 6.218 1.00 67.88 450 TYR A C 1
ATOM 3625 O O . TYR A 1 450 ? -19.626 11.664 5.906 1.00 67.88 450 TYR A O 1
ATOM 3633 N N . ARG A 1 451 ? -19.363 13.240 7.480 1.00 71.81 451 ARG A N 1
ATOM 3634 C CA . ARG A 1 451 ? -19.773 12.423 8.623 1.00 71.81 451 ARG A CA 1
ATOM 3635 C C . ARG A 1 451 ? -21.122 11.746 8.397 1.00 71.81 451 ARG A C 1
ATOM 3637 O O . ARG A 1 451 ? -21.259 10.557 8.651 1.00 71.81 451 ARG A O 1
ATOM 3644 N N . ASP A 1 452 ? -22.113 12.497 7.932 1.00 75.25 452 ASP A N 1
ATOM 3645 C CA . ASP A 1 452 ? -23.474 11.978 7.793 1.00 75.25 452 ASP A CA 1
ATOM 3646 C C . ASP A 1 452 ? -23.581 10.918 6.672 1.00 75.25 452 ASP A C 1
ATOM 3648 O O . ASP A 1 452 ? -24.527 10.129 6.676 1.00 75.25 452 ASP A O 1
ATOM 3652 N N . SER A 1 453 ? -22.584 10.856 5.777 1.00 80.06 453 SER A N 1
ATOM 3653 C CA . SER A 1 453 ? -22.469 9.868 4.698 1.00 80.06 453 SER A CA 1
ATOM 3654 C C . SER A 1 453 ? -21.853 8.532 5.125 1.00 80.06 453 SER A C 1
ATOM 3656 O O . SER A 1 453 ? -21.963 7.587 4.364 1.00 80.06 453 SER A O 1
ATOM 3658 N N . TYR A 1 454 ? -21.234 8.424 6.309 1.00 86.81 454 TYR A N 1
ATOM 3659 C CA . TYR A 1 454 ? -20.536 7.202 6.768 1.00 86.81 454 TYR A CA 1
ATOM 3660 C C . TYR A 1 454 ? -21.238 6.507 7.942 1.00 86.81 454 TYR A C 1
ATOM 3662 O O . TYR A 1 454 ? -20.599 5.957 8.844 1.00 86.81 454 TYR A O 1
ATOM 3670 N N . ILE A 1 455 ? -22.566 6.613 8.005 1.00 86.50 455 ILE A N 1
ATOM 3671 C CA . ILE A 1 455 ? -23.340 6.074 9.127 1.00 86.50 455 ILE A CA 1
ATOM 3672 C C . ILE A 1 455 ? -23.203 4.550 9.238 1.00 86.50 455 ILE A C 1
ATOM 3674 O O . ILE A 1 455 ? -23.089 4.047 10.359 1.00 86.50 455 ILE A O 1
ATOM 3678 N N . ASP A 1 456 ? -23.175 3.839 8.109 1.00 88.50 456 ASP A N 1
ATOM 3679 C CA . ASP A 1 456 ? -23.128 2.379 8.099 1.00 88.50 456 ASP A CA 1
ATOM 3680 C C . ASP A 1 456 ? -21.740 1.916 8.556 1.00 88.50 456 ASP A C 1
ATOM 3682 O O . ASP A 1 456 ? -21.629 0.990 9.361 1.00 88.50 456 ASP A O 1
ATOM 3686 N N . PHE A 1 457 ? -20.681 2.636 8.175 1.00 93.31 457 PHE A N 1
ATOM 3687 C CA . PHE A 1 457 ? -19.339 2.447 8.722 1.00 93.31 457 PHE A CA 1
ATOM 3688 C C . PHE A 1 457 ? -19.285 2.675 10.231 1.00 93.31 457 PHE A C 1
ATOM 3690 O O . PHE A 1 457 ? -18.702 1.856 10.937 1.00 93.31 457 PHE A O 1
ATOM 3697 N N . PHE A 1 458 ? -19.875 3.748 10.763 1.00 92.75 458 PHE A N 1
ATOM 3698 C CA . PHE A 1 458 ? -19.843 3.973 12.211 1.00 92.75 458 PHE A CA 1
ATOM 3699 C C . PHE A 1 458 ? -20.586 2.886 12.982 1.00 92.75 458 PHE A C 1
ATOM 3701 O O . PHE A 1 458 ? -20.118 2.440 14.032 1.00 92.75 458 PHE A O 1
ATOM 3708 N N . GLU A 1 459 ? -21.728 2.437 12.469 1.00 92.31 459 GLU A N 1
ATOM 3709 C CA . GLU A 1 459 ? -22.451 1.314 13.052 1.00 92.31 459 GLU A CA 1
ATOM 3710 C C . GLU A 1 459 ? -21.601 0.036 13.008 1.00 92.31 459 GLU A C 1
ATOM 3712 O O . GLU A 1 459 ? -21.396 -0.600 14.042 1.00 92.31 459 GLU A O 1
ATOM 3717 N N . PHE A 1 460 ? -21.019 -0.289 11.856 1.00 94.56 460 PHE A N 1
ATOM 3718 C CA . PHE A 1 460 ? -20.124 -1.432 11.681 1.00 94.56 460 PHE A CA 1
ATOM 3719 C C . PHE A 1 460 ? -18.921 -1.391 12.638 1.00 94.56 460 PHE A C 1
ATOM 3721 O O . PHE A 1 460 ? -18.639 -2.351 13.361 1.00 94.56 460 PHE A O 1
ATOM 3728 N N . TYR A 1 461 ? -18.229 -0.253 12.686 1.00 96.06 461 TYR A N 1
ATOM 3729 C CA . TYR A 1 461 ? -17.057 -0.035 13.526 1.00 96.06 461 TYR A CA 1
ATOM 3730 C C . TYR A 1 461 ? -17.400 -0.206 15.005 1.00 96.06 461 TYR A C 1
ATOM 3732 O O . TYR A 1 461 ? -16.727 -0.940 15.732 1.00 96.06 461 TYR A O 1
ATOM 3740 N N . THR A 1 462 ? -18.477 0.442 15.458 1.00 94.38 462 THR A N 1
ATOM 3741 C CA . THR A 1 462 ? -18.886 0.386 16.865 1.00 94.38 462 THR A CA 1
ATOM 3742 C C . THR A 1 462 ? -19.388 -0.994 17.268 1.00 94.38 462 THR A C 1
ATOM 3744 O O . THR A 1 462 ? -19.161 -1.386 18.413 1.00 94.38 462 THR A O 1
ATOM 3747 N N . GLN A 1 463 ? -19.987 -1.770 16.358 1.00 94.19 463 GLN A N 1
ATOM 3748 C CA . GLN A 1 463 ? -20.317 -3.175 16.608 1.00 94.19 463 GLN A CA 1
ATOM 3749 C C . GLN A 1 463 ? -19.058 -4.009 16.881 1.00 94.19 463 GLN A C 1
ATOM 3751 O O . GLN A 1 463 ? -19.038 -4.757 17.859 1.00 94.19 463 GLN A O 1
ATOM 3756 N N . ILE A 1 464 ? -17.995 -3.858 16.083 1.00 95.31 464 ILE A N 1
ATOM 3757 C CA . ILE A 1 464 ? -16.716 -4.563 16.290 1.00 95.31 464 ILE A CA 1
ATOM 3758 C C . ILE A 1 464 ? -16.037 -4.104 17.584 1.00 95.31 464 ILE A C 1
ATOM 3760 O O . ILE A 1 464 ? -15.704 -4.930 18.438 1.00 95.31 464 ILE A O 1
ATOM 3764 N N . GLN A 1 465 ? -15.875 -2.793 17.764 1.00 95.31 465 GLN A N 1
ATOM 3765 C CA . GLN A 1 465 ? -15.209 -2.221 18.933 1.00 95.31 465 GLN A CA 1
ATOM 3766 C C . GLN A 1 465 ? -15.937 -2.583 20.240 1.00 95.31 465 GLN A C 1
ATOM 3768 O O . GLN A 1 465 ? -15.303 -2.888 21.253 1.00 95.31 465 GLN A O 1
ATOM 3773 N N . SER A 1 466 ? -17.271 -2.637 20.214 1.00 94.06 466 SER A N 1
ATOM 3774 C CA . SER A 1 466 ? -18.083 -3.044 21.364 1.00 94.06 466 SER A CA 1
ATOM 3775 C C . SER A 1 466 ? -17.771 -4.461 21.840 1.00 94.06 466 SER A C 1
ATOM 3777 O O . SER A 1 466 ? -17.768 -4.691 23.047 1.00 94.06 466 SER A O 1
ATOM 3779 N N . LEU A 1 467 ? -17.456 -5.395 20.934 1.00 93.00 467 LEU A N 1
ATOM 3780 C CA . LEU A 1 467 ? -17.073 -6.761 21.313 1.00 93.00 467 LEU A CA 1
ATOM 3781 C C . LEU A 1 467 ? -15.761 -6.786 22.105 1.00 93.00 467 LEU A C 1
ATOM 3783 O O . LEU A 1 467 ? -15.616 -7.565 23.047 1.00 93.00 467 LEU A O 1
ATOM 3787 N N . VAL A 1 468 ? -14.815 -5.919 21.740 1.00 93.69 468 VAL A N 1
ATOM 3788 C CA . VAL A 1 468 ? -13.536 -5.775 22.445 1.00 93.69 468 VAL A CA 1
ATOM 3789 C C . VAL A 1 468 ? -13.755 -5.147 23.818 1.00 93.69 468 VAL A C 1
ATOM 3791 O O . VAL A 1 468 ? -13.273 -5.675 24.821 1.00 93.69 468 VAL A O 1
ATOM 3794 N N . PHE A 1 469 ? -14.533 -4.064 23.895 1.00 94.94 469 PHE A N 1
ATOM 3795 C CA . PHE A 1 469 ? -14.850 -3.424 25.172 1.00 94.94 469 PHE A CA 1
ATOM 3796 C C . P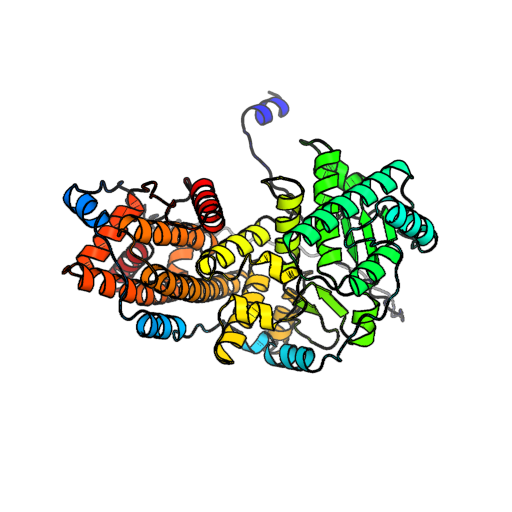HE A 1 469 ? -15.634 -4.330 26.116 1.00 94.94 469 PHE A C 1
ATOM 3798 O O . PHE A 1 469 ? -15.401 -4.280 27.321 1.00 94.94 469 PHE A O 1
ATOM 3805 N N . GLU A 1 470 ? -16.518 -5.183 25.599 1.00 92.75 470 GLU A N 1
ATOM 3806 C CA . GLU A 1 470 ? -17.220 -6.178 26.408 1.00 92.75 470 GLU A CA 1
ATOM 3807 C C . GLU A 1 470 ? -16.235 -7.157 27.068 1.00 92.75 470 GLU A C 1
ATOM 3809 O O . GLU A 1 470 ? -16.344 -7.414 28.267 1.00 92.75 470 GLU A O 1
ATOM 3814 N N . GLN A 1 471 ? -15.233 -7.650 26.332 1.00 91.44 471 GLN A N 1
ATOM 3815 C CA . GLN A 1 471 ? -14.201 -8.527 26.901 1.00 91.44 471 GLN A CA 1
ATOM 3816 C C . GLN A 1 471 ? -13.350 -7.816 27.962 1.00 91.44 471 GLN A C 1
ATOM 3818 O O . GLN A 1 471 ? -13.127 -8.365 29.043 1.00 91.44 471 GLN A O 1
ATOM 3823 N N . ILE A 1 472 ? -12.924 -6.578 27.692 1.00 92.69 472 ILE A N 1
ATOM 3824 C CA . ILE A 1 472 ? -12.171 -5.761 28.658 1.00 92.69 472 ILE A CA 1
ATOM 3825 C C . ILE A 1 472 ? -12.998 -5.541 29.934 1.00 92.69 472 ILE A C 1
ATOM 3827 O O . ILE A 1 472 ? -12.496 -5.718 31.046 1.00 92.69 472 ILE A O 1
ATOM 3831 N N . ALA A 1 473 ? -14.279 -5.200 29.785 1.00 93.38 473 ALA A N 1
ATOM 3832 C CA . ALA A 1 473 ? -15.194 -4.966 30.896 1.00 93.38 473 ALA A CA 1
ATOM 3833 C C . ALA A 1 473 ? -15.383 -6.223 31.757 1.00 93.38 473 ALA A C 1
ATOM 3835 O O . ALA A 1 473 ? -15.266 -6.152 32.983 1.00 93.38 473 ALA A O 1
ATOM 3836 N N . GLN A 1 474 ? -15.601 -7.381 31.122 1.00 91.50 474 GLN A N 1
ATOM 3837 C CA . GLN A 1 474 ? -15.729 -8.671 31.806 1.00 91.50 474 GLN A CA 1
ATOM 3838 C C . GLN A 1 474 ? -14.472 -9.010 32.615 1.00 91.50 474 GLN A C 1
ATOM 3840 O O . GLN A 1 474 ? -14.584 -9.405 33.776 1.00 91.50 474 GLN A O 1
ATOM 3845 N N . GLN A 1 475 ? -13.282 -8.806 32.043 1.00 90.19 475 GLN A N 1
ATOM 3846 C CA . GLN A 1 475 ? -12.020 -9.085 32.729 1.00 90.19 475 GLN A CA 1
ATOM 3847 C C . GLN A 1 475 ? -11.786 -8.165 33.934 1.00 90.19 475 GLN A C 1
ATOM 3849 O O . GLN A 1 475 ? -11.285 -8.613 34.966 1.00 90.19 475 GLN A O 1
ATOM 3854 N N . LEU A 1 476 ? -12.157 -6.889 33.820 1.00 91.38 476 LEU A N 1
ATOM 3855 C CA . LEU A 1 476 ? -11.973 -5.899 34.883 1.00 91.38 476 LEU A CA 1
ATOM 3856 C C . LEU A 1 476 ? -13.102 -5.882 35.922 1.00 91.38 476 LEU A C 1
ATOM 3858 O O . LEU A 1 476 ? -13.021 -5.123 36.890 1.00 91.38 476 LEU A O 1
ATOM 3862 N N . GLY A 1 477 ? -14.165 -6.670 35.730 1.00 92.19 477 GLY A N 1
ATOM 3863 C CA . GLY A 1 477 ? -15.359 -6.614 36.577 1.00 92.19 477 GLY A CA 1
ATOM 3864 C C . GLY A 1 477 ? -16.062 -5.252 36.515 1.00 92.19 477 GLY A C 1
ATOM 3865 O O . GLY A 1 477 ? -16.568 -4.771 37.531 1.00 92.19 477 GLY A O 1
ATOM 3866 N N . ARG A 1 478 ? -16.051 -4.614 35.340 1.00 94.06 478 ARG A N 1
ATOM 3867 C CA . ARG A 1 478 ? -16.676 -3.312 35.060 1.00 94.06 478 ARG A CA 1
ATOM 3868 C C . ARG A 1 478 ? -17.841 -3.465 34.093 1.00 94.06 478 ARG A C 1
ATOM 3870 O O . ARG A 1 478 ? -18.010 -4.505 33.457 1.00 94.06 478 ARG A O 1
ATOM 3877 N N . SER A 1 479 ? -18.654 -2.423 33.976 1.00 95.75 479 SER A N 1
ATOM 3878 C CA . SER A 1 479 ? -19.641 -2.335 32.902 1.00 95.75 479 SER A CA 1
ATOM 3879 C C . SER A 1 479 ? -18.974 -1.939 31.582 1.00 95.75 479 SER A C 1
ATOM 3881 O O . SER A 1 479 ? -17.966 -1.233 31.558 1.00 95.75 479 SER A O 1
ATOM 3883 N N . GLN A 1 480 ? -19.557 -2.363 30.461 1.00 94.69 480 GLN A N 1
ATOM 3884 C CA . GLN A 1 480 ? -19.083 -1.956 29.136 1.00 94.69 480 GLN A CA 1
ATOM 3885 C C . GLN A 1 480 ? -19.165 -0.433 28.945 1.00 94.69 480 GLN A C 1
ATOM 3887 O O . GLN A 1 480 ? -18.261 0.161 28.367 1.00 94.69 480 GLN A O 1
ATOM 3892 N N . GLU A 1 481 ? -20.214 0.207 29.471 1.00 94.06 481 GLU A N 1
ATOM 3893 C CA . GLU A 1 481 ? -20.398 1.661 29.413 1.00 94.06 481 GLU A CA 1
ATOM 3894 C C . GLU A 1 481 ? -19.255 2.416 30.111 1.00 94.06 481 GLU A C 1
ATOM 3896 O O . GLU A 1 481 ? -18.762 3.412 29.583 1.00 94.06 481 GLU A O 1
ATOM 3901 N N . GLU A 1 482 ? -18.776 1.925 31.258 1.00 93.44 482 GLU A N 1
ATOM 3902 C CA . GLU A 1 482 ? -17.609 2.502 31.937 1.00 93.44 482 GLU A CA 1
ATOM 3903 C C . GLU A 1 482 ? -16.341 2.413 31.077 1.00 93.44 482 GLU A C 1
ATOM 3905 O O . GLU A 1 482 ? -15.596 3.390 31.001 1.00 93.44 482 GLU A O 1
ATOM 3910 N N . ILE A 1 483 ? -16.108 1.284 30.396 1.00 95.88 483 ILE A N 1
ATOM 3911 C CA . ILE A 1 483 ? -14.944 1.107 29.511 1.00 95.88 483 ILE A CA 1
ATOM 3912 C C . ILE A 1 483 ? -15.039 2.009 28.276 1.00 95.88 483 ILE A C 1
ATOM 3914 O O . ILE A 1 483 ? -14.050 2.640 27.906 1.00 95.88 483 ILE A O 1
ATOM 3918 N N . VAL A 1 484 ? -16.227 2.131 27.678 1.00 94.62 484 VAL A N 1
ATOM 3919 C CA . VAL A 1 484 ? -16.480 3.050 26.558 1.00 94.62 484 VAL A CA 1
ATOM 3920 C C . VAL A 1 484 ? -16.206 4.497 26.974 1.00 94.62 484 VAL A C 1
ATOM 3922 O O . VAL A 1 484 ? -15.471 5.209 26.294 1.00 94.62 484 VAL A O 1
ATOM 3925 N N . ASN A 1 485 ? -16.745 4.933 28.115 1.00 92.19 485 ASN A N 1
ATOM 3926 C CA . ASN A 1 485 ? -16.535 6.290 28.620 1.00 92.19 485 ASN A CA 1
ATOM 3927 C C . ASN A 1 485 ? -15.067 6.565 28.968 1.00 92.19 485 ASN A C 1
ATOM 3929 O O . ASN A 1 485 ? -14.579 7.678 28.740 1.00 92.19 485 ASN A O 1
ATOM 3933 N N . LEU A 1 486 ? -14.358 5.563 29.502 1.00 94.25 486 LEU A N 1
ATOM 3934 C CA . LEU A 1 486 ? -12.917 5.639 29.712 1.00 94.25 486 LEU A CA 1
ATOM 3935 C C . LEU A 1 486 ? -12.185 5.836 28.383 1.00 94.25 486 LEU A C 1
ATOM 3937 O O . LEU A 1 486 ? -11.388 6.763 28.296 1.00 94.25 486 LEU A O 1
ATOM 3941 N N . TYR A 1 487 ? -12.487 5.034 27.357 1.00 95.12 487 TYR A N 1
ATOM 3942 C CA . TYR A 1 487 ? -11.848 5.153 26.044 1.00 95.12 487 TYR A CA 1
ATOM 3943 C C . TYR A 1 487 ? -12.089 6.523 25.403 1.00 95.12 487 TYR A C 1
ATOM 3945 O O . TYR A 1 487 ? -11.135 7.174 24.995 1.00 95.12 487 TYR A O 1
ATOM 3953 N N . ILE A 1 488 ? -13.336 7.011 25.384 1.00 92.38 488 ILE A N 1
ATOM 3954 C CA . ILE A 1 488 ? -13.667 8.343 24.845 1.00 92.38 488 ILE A CA 1
ATOM 3955 C C . ILE A 1 488 ? -12.867 9.435 25.568 1.00 92.38 488 ILE A C 1
ATOM 3957 O O . ILE A 1 488 ? -12.352 10.357 24.940 1.00 92.38 488 ILE A O 1
ATOM 3961 N N . THR A 1 489 ? -12.766 9.340 26.896 1.00 91.19 489 THR A N 1
ATOM 3962 C CA . THR A 1 489 ? -12.009 10.303 27.710 1.00 91.19 489 THR A CA 1
ATOM 3963 C C . THR A 1 489 ? -10.513 10.219 27.420 1.00 91.19 489 THR A C 1
ATOM 3965 O O . THR A 1 489 ? -9.878 11.253 27.245 1.00 91.19 489 THR A O 1
ATOM 3968 N N . TYR A 1 490 ? -9.968 9.003 27.353 1.00 92.00 490 TYR A N 1
ATOM 3969 C CA . TYR A 1 490 ? -8.563 8.740 27.058 1.00 92.00 490 TYR A CA 1
ATOM 3970 C C . TYR A 1 490 ? -8.170 9.267 25.676 1.00 92.00 490 TYR A C 1
ATOM 3972 O O . TYR A 1 490 ? -7.195 10.005 25.568 1.00 92.00 490 TYR A O 1
ATOM 3980 N N . HIS A 1 491 ? -8.963 8.948 24.648 1.00 90.44 491 HIS A N 1
ATOM 3981 C CA . HIS A 1 491 ? -8.742 9.404 23.280 1.00 90.44 491 HIS A CA 1
ATOM 3982 C C . HIS A 1 491 ? -8.667 10.935 23.249 1.00 90.44 491 HIS A C 1
ATOM 3984 O O . HIS A 1 491 ? -7.618 11.475 22.930 1.00 90.44 491 HIS A O 1
ATOM 3990 N N . LEU A 1 492 ? -9.698 11.632 23.749 1.00 87.19 492 LEU A N 1
ATOM 3991 C CA . LEU A 1 492 ? -9.748 13.104 23.791 1.00 87.19 492 LEU A CA 1
ATOM 3992 C C . LEU A 1 492 ? -8.644 13.767 24.628 1.00 87.19 492 LEU A C 1
ATOM 3994 O O . LEU A 1 492 ? -8.335 14.942 24.413 1.00 87.19 492 LEU A O 1
ATOM 3998 N N . ALA A 1 493 ? -8.089 13.067 25.620 1.00 84.75 493 ALA A N 1
ATOM 3999 C CA . ALA A 1 493 ? -6.978 13.582 26.414 1.00 84.75 493 ALA A CA 1
ATOM 4000 C C . ALA A 1 493 ? -5.673 13.667 25.598 1.00 84.75 493 ALA A C 1
ATOM 4002 O O . ALA A 1 493 ? -4.776 14.416 25.990 1.00 84.75 493 ALA A O 1
ATOM 4003 N N . ASN A 1 494 ? -5.589 12.955 24.461 1.00 78.44 494 ASN A N 1
ATOM 4004 C CA . ASN A 1 494 ? -4.435 12.904 23.559 1.00 78.44 494 ASN A CA 1
ATOM 4005 C C . ASN A 1 494 ? -3.123 12.624 24.318 1.00 78.44 494 ASN A C 1
ATOM 4007 O O . ASN A 1 494 ? -2.104 13.302 24.144 1.00 78.44 494 ASN A O 1
ATOM 4011 N N . GLU A 1 495 ? -3.176 11.664 25.247 1.00 73.69 495 GLU A N 1
ATOM 4012 C CA . GLU A 1 495 ? -2.011 11.273 26.034 1.00 73.69 495 GLU A CA 1
ATOM 4013 C C . GLU A 1 495 ? -1.014 10.482 25.176 1.00 73.69 495 GLU A C 1
ATOM 4015 O O . GLU A 1 495 ? -1.381 9.649 24.345 1.00 73.69 495 GLU A O 1
ATOM 4020 N N . LYS A 1 496 ? 0.283 10.736 25.395 1.00 79.06 496 LYS A N 1
ATOM 4021 C CA . LYS A 1 496 ? 1.356 9.938 24.794 1.00 79.06 496 LYS A CA 1
ATOM 4022 C C . LYS A 1 496 ? 1.465 8.625 25.562 1.00 79.06 496 LYS A C 1
ATOM 4024 O O . LYS A 1 496 ? 2.096 8.600 26.617 1.00 79.06 496 LYS A O 1
ATOM 4029 N N . GLY A 1 497 ? 0.830 7.578 25.049 1.00 80.12 497 GLY A N 1
ATOM 4030 C CA . GLY A 1 497 ? 0.931 6.239 25.613 1.00 80.12 497 GLY A CA 1
ATOM 4031 C C . GLY A 1 497 ? 2.317 5.625 25.400 1.00 80.12 497 GLY A C 1
ATOM 4032 O O . GLY A 1 497 ? 3.095 6.051 24.544 1.00 80.12 497 GLY A O 1
ATOM 4033 N N . ASP A 1 498 ? 2.627 4.611 26.200 1.00 87.38 498 ASP A N 1
ATOM 4034 C CA . ASP A 1 498 ? 3.830 3.792 26.047 1.00 87.38 498 ASP A CA 1
ATOM 4035 C C . ASP A 1 498 ? 3.666 2.802 24.885 1.00 87.38 498 ASP A C 1
ATOM 4037 O O . ASP A 1 498 ? 2.706 2.040 24.871 1.00 87.38 498 ASP A O 1
ATOM 4041 N N . LEU A 1 499 ? 4.616 2.785 23.943 1.00 90.88 499 LEU A N 1
ATOM 4042 C CA . LEU A 1 499 ? 4.678 1.845 22.813 1.00 90.88 499 LEU A CA 1
ATOM 4043 C C . LEU A 1 499 ? 5.855 0.860 22.912 1.00 90.88 499 LEU A C 1
ATOM 4045 O O . LEU A 1 499 ? 6.024 0.016 22.035 1.00 90.88 499 LEU A O 1
ATOM 4049 N N . SER A 1 500 ? 6.654 0.915 23.985 1.00 90.38 500 SER A N 1
ATOM 4050 C CA . SER A 1 500 ? 7.861 0.083 24.149 1.00 90.38 500 SER A CA 1
ATOM 4051 C C . SER A 1 500 ? 7.582 -1.416 24.319 1.00 90.38 500 SER A C 1
ATOM 4053 O O . SER A 1 500 ? 8.501 -2.234 24.293 1.00 90.38 500 SER A O 1
ATOM 4055 N N . PHE A 1 501 ? 6.310 -1.789 24.485 1.00 88.50 501 PHE A N 1
ATOM 4056 C CA . PHE A 1 501 ? 5.846 -3.175 24.513 1.00 88.50 501 PHE A CA 1
ATOM 4057 C C . PHE A 1 501 ? 5.737 -3.811 23.117 1.00 88.50 501 PHE A C 1
ATOM 4059 O O . PHE A 1 501 ? 5.590 -5.032 23.018 1.00 88.50 501 PHE A O 1
ATOM 4066 N N . LEU A 1 502 ? 5.747 -3.005 22.051 1.00 89.94 502 LEU A N 1
ATOM 4067 C CA . LEU A 1 502 ? 5.789 -3.489 20.675 1.00 89.94 502 LEU A CA 1
ATOM 4068 C C . LEU A 1 502 ? 7.224 -3.908 20.317 1.00 89.94 502 LEU A C 1
ATOM 4070 O O . LEU A 1 502 ? 8.182 -3.315 20.817 1.00 89.94 502 LEU A O 1
ATOM 4074 N N . PRO A 1 503 ? 7.421 -4.902 19.432 1.00 88.81 503 PRO A N 1
ATOM 4075 C CA . PRO A 1 503 ? 8.751 -5.157 18.898 1.00 88.81 503 PRO A CA 1
ATOM 4076 C C . PRO A 1 503 ? 9.259 -3.939 18.105 1.00 88.81 503 PRO A C 1
ATOM 4078 O O . PRO A 1 503 ? 8.474 -3.138 17.603 1.00 88.81 503 PRO A O 1
ATOM 4081 N N . SER A 1 504 ? 10.586 -3.787 18.014 1.00 88.12 504 SER A N 1
ATOM 4082 C CA . SER A 1 504 ? 11.234 -2.527 17.603 1.00 88.12 504 SER A CA 1
ATOM 4083 C C . SER A 1 504 ? 10.734 -1.954 16.273 1.00 88.12 504 SER A C 1
ATOM 4085 O O . SER A 1 504 ? 10.645 -0.737 16.146 1.00 88.12 504 SER A O 1
ATOM 4087 N N . GLU A 1 505 ? 10.445 -2.794 15.279 1.00 85.88 505 GLU A N 1
ATOM 4088 C CA . GLU A 1 505 ? 9.977 -2.332 13.966 1.00 85.88 505 GLU A CA 1
ATOM 4089 C C . GLU A 1 505 ? 8.534 -1.812 14.041 1.00 85.88 505 GLU A C 1
ATOM 4091 O O . GLU A 1 505 ? 8.230 -0.727 13.544 1.00 85.88 505 GLU A O 1
ATOM 4096 N N . GLN A 1 506 ? 7.653 -2.539 14.734 1.00 89.25 506 GLN A N 1
ATOM 4097 C CA . GLN A 1 506 ? 6.276 -2.118 14.985 1.00 89.25 506 GLN A CA 1
ATOM 4098 C C . GLN A 1 506 ? 6.237 -0.848 15.840 1.00 89.25 506 GLN A C 1
ATOM 4100 O O . GLN A 1 506 ? 5.503 0.082 15.519 1.00 89.25 506 GLN A O 1
ATOM 4105 N N . GLN A 1 507 ? 7.062 -0.773 16.890 1.00 91.56 507 GLN A N 1
ATOM 4106 C CA . GLN A 1 507 ? 7.177 0.414 17.736 1.00 91.56 507 GLN A CA 1
ATOM 4107 C C . GLN A 1 507 ? 7.527 1.650 16.901 1.00 91.56 507 GLN A C 1
ATOM 4109 O O . GLN A 1 507 ? 6.805 2.643 16.956 1.00 91.56 507 GLN A O 1
ATOM 4114 N N . GLN A 1 508 ? 8.593 1.575 16.097 1.00 89.62 508 GLN A N 1
ATOM 4115 C CA . GLN A 1 508 ? 9.026 2.684 15.243 1.00 89.62 508 GLN A CA 1
ATOM 4116 C C . GLN A 1 508 ? 7.920 3.121 14.281 1.00 89.62 508 GLN A C 1
ATOM 4118 O O . GLN A 1 508 ? 7.709 4.317 14.088 1.00 89.62 508 GLN A O 1
ATOM 4123 N N . PHE A 1 509 ? 7.184 2.165 13.711 1.00 90.25 509 PHE A N 1
ATOM 4124 C CA . PHE A 1 509 ? 6.076 2.468 12.815 1.00 90.25 509 PHE A CA 1
ATOM 4125 C C . PHE A 1 509 ? 4.910 3.168 13.536 1.00 90.25 509 PHE A C 1
ATOM 4127 O O . PHE A 1 509 ? 4.441 4.204 13.069 1.00 90.25 509 PHE A O 1
ATOM 4134 N N . TYR A 1 510 ? 4.472 2.672 14.697 1.00 91.69 510 TYR A N 1
ATOM 4135 C CA . TYR A 1 510 ? 3.414 3.323 15.482 1.00 91.69 510 TYR A CA 1
ATOM 4136 C C . TYR A 1 510 ? 3.833 4.712 15.987 1.00 91.69 510 TYR A C 1
ATOM 4138 O O . TYR A 1 510 ? 3.026 5.639 15.947 1.00 91.69 510 TYR A O 1
ATOM 4146 N N . GLU A 1 511 ? 5.086 4.887 16.415 1.00 91.38 511 GLU A N 1
ATOM 4147 C CA . GLU A 1 511 ? 5.631 6.190 16.820 1.00 91.38 511 GLU A CA 1
ATOM 4148 C C . GLU A 1 511 ? 5.691 7.174 15.643 1.00 91.38 511 GLU A C 1
ATOM 4150 O O . GLU A 1 511 ? 5.354 8.354 15.794 1.00 91.38 511 GLU A O 1
ATOM 4155 N N . TYR A 1 512 ? 6.065 6.697 14.453 1.00 89.81 512 TYR A N 1
ATOM 4156 C CA . TYR A 1 512 ? 6.028 7.484 13.223 1.00 89.81 512 TYR A CA 1
ATOM 4157 C C . TYR A 1 512 ? 4.603 7.954 12.900 1.00 89.81 512 TYR A C 1
ATOM 4159 O O . TYR A 1 512 ? 4.374 9.156 12.730 1.00 89.81 512 TYR A O 1
ATOM 4167 N N . ILE A 1 513 ? 3.618 7.050 12.899 1.00 89.88 513 ILE A N 1
ATOM 4168 C CA . ILE A 1 513 ? 2.219 7.430 12.664 1.00 89.88 513 ILE A CA 1
ATOM 4169 C C . ILE A 1 513 ? 1.746 8.405 13.751 1.00 89.88 513 ILE A C 1
ATOM 4171 O O . ILE A 1 513 ? 1.300 9.502 13.433 1.00 89.88 513 ILE A O 1
ATOM 4175 N N . ALA A 1 514 ? 1.928 8.099 15.036 1.00 88.44 514 ALA A N 1
ATOM 4176 C CA . ALA A 1 514 ? 1.494 8.980 16.123 1.00 88.44 514 ALA A CA 1
ATOM 4177 C C . ALA A 1 514 ? 2.121 10.388 16.039 1.00 88.44 514 ALA A C 1
ATOM 4179 O O . ALA A 1 514 ? 1.435 11.400 16.203 1.00 88.44 514 ALA A O 1
ATOM 4180 N N . SER A 1 515 ? 3.421 10.478 15.739 1.00 86.06 515 SER A N 1
ATOM 4181 C CA . SER A 1 515 ? 4.131 11.761 15.644 1.00 86.06 515 SER A CA 1
ATOM 4182 C C . SER A 1 515 ? 3.690 12.597 14.443 1.00 86.06 515 SER A C 1
ATOM 4184 O O . SER A 1 515 ? 3.506 13.810 14.570 1.00 86.06 515 SER A O 1
ATOM 4186 N N . THR A 1 516 ? 3.442 11.962 13.298 1.00 81.00 516 THR A N 1
ATOM 4187 C CA . THR A 1 516 ? 2.960 12.647 12.093 1.00 81.00 516 THR A CA 1
ATOM 4188 C C . THR A 1 516 ? 1.478 13.028 12.170 1.00 81.00 516 THR A C 1
ATOM 4190 O O . THR A 1 516 ? 0.992 13.722 11.273 1.00 81.00 516 THR A O 1
ATOM 4193 N N . ARG A 1 517 ? 0.756 12.608 13.223 1.00 74.25 517 ARG A N 1
ATOM 4194 C CA . ARG A 1 517 ? -0.689 12.841 13.413 1.00 74.25 517 ARG A CA 1
ATOM 4195 C C . ARG A 1 517 ? -1.055 13.640 14.662 1.00 74.25 517 ARG A C 1
ATOM 4197 O O . ARG A 1 517 ? -2.225 13.961 14.846 1.00 74.25 517 ARG A O 1
ATOM 4204 N N . GLN A 1 518 ? -0.078 14.079 15.461 1.00 67.50 518 GLN A N 1
ATOM 4205 C CA . GLN A 1 518 ? -0.324 14.797 16.722 1.00 67.50 518 GLN A CA 1
ATOM 4206 C C . GLN A 1 518 ? -1.228 16.047 16.576 1.00 67.50 518 GLN A C 1
ATOM 4208 O O . GLN A 1 518 ? -1.932 16.407 17.518 1.00 67.50 518 GLN A O 1
ATOM 4213 N N . ASN A 1 519 ? -1.229 16.703 15.407 1.00 66.94 519 ASN A N 1
ATOM 4214 C CA . ASN A 1 519 ? -2.039 17.903 15.138 1.00 66.94 519 ASN A CA 1
ATOM 4215 C C . ASN A 1 519 ? -3.394 17.617 14.463 1.00 66.94 519 ASN A C 1
ATOM 4217 O O . ASN A 1 519 ? -4.180 18.546 14.283 1.00 66.94 519 ASN A O 1
ATOM 4221 N N . ASP A 1 520 ? -3.663 16.364 14.091 1.00 66.56 520 ASP A N 1
ATOM 4222 C CA . ASP A 1 520 ? -4.869 15.953 13.363 1.00 66.56 520 ASP A CA 1
ATOM 4223 C C . ASP A 1 520 ? -5.845 15.127 14.216 1.00 66.56 520 ASP A C 1
ATOM 4225 O O . ASP A 1 520 ? -6.881 14.720 13.695 1.00 66.56 520 ASP A O 1
ATOM 4229 N N . HIS A 1 521 ? -5.561 14.962 15.512 1.00 70.88 521 HIS A N 1
ATOM 4230 C CA . HIS A 1 521 ? -6.351 14.190 16.474 1.00 70.88 521 HIS A CA 1
ATOM 4231 C C . HIS A 1 521 ? -7.856 14.512 16.437 1.00 70.88 521 HIS A C 1
ATOM 4233 O O . HIS A 1 521 ? -8.240 15.693 16.467 1.00 70.88 521 HIS A O 1
ATOM 4239 N N . LYS A 1 522 ? -8.707 13.478 16.349 1.00 81.62 522 LYS A N 1
ATOM 4240 C CA . LYS A 1 522 ? -10.172 13.614 16.200 1.00 81.62 522 LYS A CA 1
ATOM 4241 C C . LYS A 1 522 ? -10.944 13.027 17.380 1.00 81.62 522 LYS A C 1
ATOM 4243 O O . LYS A 1 522 ? -10.381 12.533 18.339 1.00 81.62 522 LYS A O 1
ATOM 4248 N N . ASN A 1 523 ? -12.272 13.146 17.340 1.00 84.88 523 ASN A N 1
ATOM 4249 C CA . ASN A 1 523 ? -13.123 12.464 18.307 1.00 84.88 523 ASN A CA 1
ATOM 4250 C C . ASN A 1 523 ? -13.135 10.960 18.029 1.00 84.88 523 ASN A C 1
ATOM 4252 O O . ASN A 1 523 ? -13.157 10.538 16.866 1.00 84.88 523 ASN A O 1
ATOM 4256 N N . ALA A 1 524 ? -13.255 10.190 19.110 1.00 89.12 524 ALA A N 1
ATOM 4257 C CA . ALA A 1 524 ? -13.392 8.747 19.047 1.00 89.12 524 ALA A CA 1
ATOM 4258 C C . ALA A 1 524 ? -14.624 8.364 18.218 1.00 89.12 524 ALA A C 1
ATOM 4260 O O . ALA A 1 524 ? -15.697 8.960 18.371 1.00 89.12 524 ALA A O 1
ATOM 4261 N N . ILE A 1 525 ? -14.507 7.335 17.381 1.00 92.00 525 ILE A N 1
ATOM 4262 C CA . ILE A 1 525 ? -15.580 6.957 16.444 1.00 92.00 525 ILE A CA 1
ATOM 4263 C C . ILE A 1 525 ? -16.887 6.622 17.179 1.00 92.00 525 ILE A C 1
ATOM 4265 O O . ILE A 1 525 ? -17.975 7.007 16.743 1.00 92.00 525 ILE A O 1
ATOM 4269 N N . ILE A 1 526 ? -16.794 5.966 18.337 1.00 90.19 526 ILE A N 1
ATOM 4270 C CA . ILE A 1 526 ? -17.963 5.638 19.160 1.00 90.19 526 ILE A CA 1
ATOM 4271 C C . ILE A 1 526 ? -18.688 6.877 19.707 1.00 90.19 526 ILE A C 1
ATOM 4273 O O . ILE A 1 526 ? -19.917 6.869 19.779 1.00 90.19 526 ILE A O 1
AT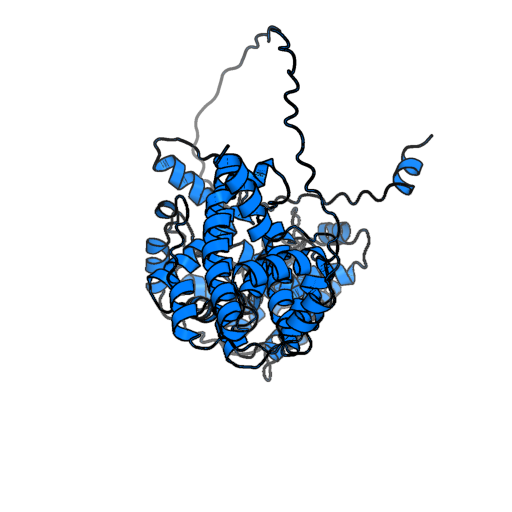OM 4277 N N . ASP A 1 527 ? -17.968 7.957 20.025 1.00 88.62 527 ASP A N 1
ATOM 4278 C CA . ASP A 1 527 ? -18.567 9.237 20.431 1.00 88.62 527 ASP A CA 1
ATOM 4279 C C . ASP A 1 527 ? -19.296 9.888 19.246 1.00 88.62 527 ASP A C 1
ATOM 4281 O O . ASP A 1 527 ? -20.456 10.294 19.359 1.00 88.62 527 ASP A O 1
ATOM 4285 N N . VAL A 1 528 ? -18.669 9.887 18.065 1.00 87.44 528 VAL A N 1
ATOM 4286 C CA . VAL A 1 528 ? -19.283 10.391 16.825 1.00 87.44 528 VAL A CA 1
ATOM 4287 C C . VAL A 1 528 ? -20.591 9.651 16.512 1.00 87.44 528 VAL A C 1
ATOM 4289 O O . VAL A 1 528 ? -21.617 10.287 16.247 1.00 87.44 528 VAL A O 1
ATOM 4292 N N . TYR A 1 529 ? -20.598 8.319 16.607 1.00 88.19 529 TYR A N 1
ATOM 4293 C CA . TYR A 1 529 ? -21.795 7.503 16.380 1.00 88.19 529 TYR A CA 1
ATOM 4294 C C . TYR A 1 529 ? -22.915 7.791 17.393 1.00 88.19 529 TYR A C 1
ATOM 4296 O O . TYR A 1 529 ? -24.083 7.960 17.020 1.00 88.19 529 TYR A O 1
ATOM 4304 N N . GLN A 1 530 ? -22.577 7.891 18.683 1.00 85.62 530 GLN A N 1
ATOM 4305 C CA . GLN A 1 530 ? -23.546 8.193 19.740 1.00 85.62 530 GLN A CA 1
ATOM 4306 C C . GLN A 1 530 ? -24.233 9.541 19.502 1.00 85.62 530 GLN A C 1
ATOM 4308 O O . GLN A 1 530 ? -25.462 9.634 19.610 1.00 85.62 530 GLN A O 1
ATOM 4313 N N . GLN A 1 531 ? -23.477 10.558 19.089 1.00 82.19 531 GLN A N 1
ATOM 4314 C CA . GLN A 1 531 ? -24.030 11.864 18.745 1.00 82.19 531 GLN A CA 1
ATOM 4315 C C . GLN A 1 531 ? -25.017 11.759 17.574 1.00 82.19 531 GLN A C 1
ATOM 4317 O O . GLN A 1 531 ? -26.161 12.196 17.715 1.00 82.19 531 GLN A O 1
ATOM 4322 N N . LEU A 1 532 ? -24.647 11.098 16.471 1.00 79.38 532 LEU A N 1
ATOM 4323 C CA . LEU A 1 532 ? -25.519 10.901 15.300 1.00 79.38 532 LEU A CA 1
ATOM 4324 C C . LEU A 1 532 ? -26.814 10.144 15.632 1.00 79.38 532 LEU A C 1
ATOM 4326 O O . LEU A 1 532 ? -27.908 10.549 15.227 1.00 79.38 532 LEU A O 1
ATOM 4330 N N . SER A 1 533 ? -26.714 9.063 16.407 1.00 71.06 533 SER A N 1
ATOM 4331 C CA . SER A 1 533 ? -27.873 8.248 16.795 1.00 71.06 533 SER A CA 1
ATOM 4332 C C . SER A 1 533 ? -28.862 9.013 17.686 1.00 71.06 533 SER A C 1
ATOM 4334 O O . SER A 1 533 ? -30.076 8.808 17.597 1.00 71.06 533 SER A O 1
ATOM 4336 N N . SER A 1 534 ? -28.364 9.942 18.511 1.00 62.03 534 SER A N 1
ATOM 4337 C CA . SER A 1 534 ? -29.194 10.803 19.358 1.00 62.03 534 SER A CA 1
ATOM 4338 C C . SER A 1 534 ? -29.989 11.842 18.556 1.00 62.03 534 SER A C 1
ATOM 4340 O O . SER A 1 534 ? -31.099 12.197 18.958 1.00 62.03 534 SER A O 1
ATOM 4342 N N . PHE A 1 535 ? -29.464 12.282 17.404 1.00 56.66 535 PHE A N 1
ATOM 4343 C CA . PHE A 1 535 ? -30.164 13.175 16.477 1.00 56.66 535 PHE A CA 1
ATOM 4344 C C . PHE A 1 535 ? -31.260 12.455 15.688 1.00 56.66 535 PHE A C 1
ATOM 4346 O O . PHE A 1 535 ? -32.308 13.046 15.478 1.00 56.66 535 PHE A O 1
ATOM 4353 N N . ARG A 1 536 ? -31.073 11.181 15.312 1.00 53.75 536 ARG A N 1
ATOM 4354 C CA . ARG A 1 536 ? -32.101 10.392 14.596 1.00 53.75 536 ARG A CA 1
ATOM 4355 C C . ARG A 1 536 ? -33.290 9.965 15.468 1.00 53.75 536 ARG A C 1
ATOM 4357 O O . ARG A 1 536 ? -34.332 9.594 14.938 1.00 53.75 536 ARG A O 1
ATOM 4364 N N . LYS A 1 537 ? -33.135 9.973 16.798 1.00 44.91 537 LYS A N 1
ATOM 4365 C CA . LYS A 1 537 ? -34.210 9.669 17.765 1.00 44.91 537 LYS A CA 1
ATOM 4366 C C . LYS A 1 537 ? -35.060 10.891 18.147 1.00 44.91 537 LYS A C 1
ATOM 4368 O O . LYS A 1 537 ? -36.024 10.725 18.895 1.00 44.91 537 LYS A O 1
ATOM 4373 N N . LYS A 1 538 ? -34.693 12.088 17.686 1.00 41.00 538 LYS A N 1
ATOM 4374 C CA . LYS A 1 538 ? -35.470 13.328 17.821 1.00 41.00 538 LYS A CA 1
ATOM 4375 C C . LYS A 1 538 ? -36.146 13.646 16.498 1.00 41.00 538 LYS A C 1
ATOM 4377 O O . LYS A 1 538 ? -37.258 14.214 16.567 1.00 41.00 538 LYS A O 1
#